Protein 5ZF1 (pdb70)

Nearest PDB structures (foldseek):
  5zf1-assembly1_B  TM=1.003E+00  e=2.475E-58  Bombyx mori
  5zf1-assembly1_A  TM=9.765E-01  e=6.111E-49  Bombyx mori
  6jid-assembly1_B  TM=9.754E-01  e=4.685E-36  Homo sapiens
  7ehv-assembly1_A  TM=9.559E-01  e=1.458E-34  Homo sapiens
  4b4v-assembly1_B  TM=9.143E-01  e=4.650E-30  Acinetobacter baumannii ATCC 19606 = CIP 70.34 = JCM 6841

B-factor: mean 33.28, std 13.16, range [11.32, 85.08]

Radius of gyration: 24.62 Å; Cα contacts (8 Å, |Δi|>4): 1292; chains: 2; bounding box: 65×67×54 Å

CATH classification: 3.40.50.10860

Foldseek 3Di:
DAAALQAQVVLVVLLVVLLVVQVVVVVVPADRFEEEEEEEDDPCVLVVLLCVSCVSSVYHYDYHYHYQPDAQVRLLVVQQVLQPPPNHLAYYYPDPHDPNHDVLVNQCSHDQLRHQQLSHPVQLVCLLVQHAHNAHLLLVLVLVSCVVVVPQAAAFQEEQEDCDSSHRVSNQRQSCDDCPGHNNSRRNHDYHYHYDPRDLVNQLVSQQRGQEYHYAHQAAQQAALSSHHAQHEYEFNHQYDCRATNHPPVGNSVGYNHYYGPPRGSSSSSSSSSSVSSSVSSVVVVVD/DAAALAQQVVLVVLLVVLLVVQVVVVVVPADRFEEEEEAEDPDVVLVVLVVLLCVSCVSSVYHYDYHYHYLPDAQVRLLVVQVVLQPDPNHLAYHYRPPHDPRHDVLVNQQSHDQLRHLQQSHVVSLVCLQVLHAGRAHLLLVLVLVSCVVVVPQLAAFEEEEEACDSSHRVSNQSLSCHCCPDNNNSHRNHDYHYHYDPDDPVNQLVSQQRGQEYEYDHQDAAEAELSSHHAAHEYEYSQRHVTDTRYPCVNNSVGYNYYQDVVRNSSSSSSSSSSVSSSVSSVVVVVD

Solvent-accessible surface area: 24538 Å² total; per-residue (Å²): 176,9,121,107,0,69,0,141,52,11,0,69,94,9,27,113,59,11,103,136,115,3,57,109,28,50,92,128,75,40,217,25,0,17,2,36,2,0,10,12,20,102,113,77,98,130,5,173,75,17,52,98,7,0,164,69,1,33,5,80,20,111,50,40,91,72,114,65,126,12,73,52,124,75,0,31,44,30,0,103,95,15,36,142,56,149,70,2,23,0,0,6,7,35,34,116,18,33,145,114,8,75,64,36,73,1,6,42,28,9,21,31,107,19,1,0,22,0,26,14,5,51,9,3,0,75,4,0,15,7,18,58,16,12,6,1,6,25,0,13,0,0,1,32,0,0,76,83,25,126,24,92,15,115,5,86,2,0,4,0,6,10,37,54,51,32,33,0,9,0,1,6,6,6,1,3,2,8,111,209,76,127,28,24,35,4,17,11,0,0,0,0,5,0,14,140,58,12,42,112,87,55,11,38,48,18,0,120,58,1,33,1,0,0,0,16,49,32,87,60,98,34,0,77,30,105,0,9,68,106,51,4,11,0,0,5,16,5,80,36,97,129,71,59,5,0,9,23,63,110,80,0,7,119,68,5,32,6,0,0,24,29,99,20,1,6,31,33,0,28,16,0,7,5,0,69,0,0,15,50,1,3,63,65,52,58,132,124,176,8,121,85,1,50,0,132,51,4,0,73,96,7,28,115,57,10,108,127,127,4,56,109,31,50,88,132,72,39,214,26,0,18,1,38,2,0,2,14,10,123,67,107,50,6,48,52,123,7,124,59,25,41,99,6,0,169,78,2,35,4,80,32,95,45,19,85,88,100,70,119,14,59,22,129,99,0,47,63,36,0,90,91,16,22,122,58,148,69,2,22,0,0,2,10,16,61,68,24,37,156,105,8,59,73,55,148,4,10,43,28,8,20,24,114,19,2,0,24,0,24,13,16,33,4,3,0,89,6,3,12,20,31,61,17,12,3,2,4,22,0,12,0,0,3,33,1,0,117,95,39,134,25,87,14,104,3,96,10,0,0,0,0,4,18,53,29,43,20,1,4,0,0,2,14,2,0,14,5,4,44,185,82,133,17,44,54,22,11,0,0,0,0,0,9,0,3,138,78,9,57,171,111,62,7,45,27,14,0,118,91,0,30,1,0,0,0,2,17,34,81,127,45,92,0,76,28,100,3,10,76,108,53,3,7,0,1,19,5,35,69,80,145,76,71,48,10,23,54,66,122,64,0,2,114,62,8,25,2,0,3,26,110,117,13,9,9,44,42,0,25,18,0,8,3,0,67,0,0,15,51,2,4,59,60,52,56,132,122

Secondary structure (DSSP, 8-state):
--EE--HHHHHHHHHHHHHHHHHHHHTTT-PPPEEEEEEES---HHHHHHHHHHHHHT-EEEEEEE-TT--HHHHHHHHHHHHH-TT--EEEE-S---TTS-HHHHHHHS-GGGBTT--SHHHHHHHHTT------HHHHHHHHHHHHTT---TT-EEEEE---TTTHHHHHHHHHS-TTSTT------EEEEE-TTS-HHHHHHHHHH-SEEEE-S--TT-B-GGGS-TT-EEEE---B---B-SB-HHHHTTT-SEE--SSSSHHHHHHHHHHHHHHHHHHHHHH-/-PEE--HHHHHHHHHHHHHHHHHHHHTTT-PPPEEEEEEES--HHHHHHHHHHHHHHHHHT-EEEEEEE-TT--HHHHHHHHHHHHH-TT--EEEE-S---TTS-HHHHHHHS-GGGBTT--SHHHHHHHHTT-S-PPPHHHHHHHHHHHHTT---TT-EEEEE---TTTHHHHHHHHT--TTSTT------EEEEE-TTS-HHHHHHHHHT-SEEEE--SS---B-GGGS-TT-EEEE---------B-HHHHTTT-SEE--SS--HHHHHHHHHHHHHHHHHHHHHH-

Structure (mmCIF, N/CA/C/O backbone):
data_5ZF1
#
_entry.id   5ZF1
#
_cell.length_a   89.789
_cell.length_b   89.789
_cell.length_c   127.306
_cell.angle_alpha   90.00
_cell.angle_beta   90.00
_cell.angle_gamma   90.00
#
_symmetry.space_group_name_H-M   'P 43'
#
loop_
_entity.id
_entity.type
_entity.pdbx_description
1 polymer '5,10-methylenetetrahydrofolate dehydrogenase'
2 non-polymer 'SULFATE ION'
3 non-polymer 1,2-ETHANEDIOL
4 water water
#
loop_
_atom_site.group_PDB
_atom_site.id
_atom_site.type_symbol
_atom_site.label_atom_id
_atom_site.label_alt_id
_atom_site.label_comp_id
_atom_site.label_asym_id
_atom_site.label_entity_id
_atom_site.label_seq_id
_atom_site.pdbx_PDB_ins_code
_atom_site.Cartn_x
_atom_site.Cartn_y
_atom_site.Cartn_z
_atom_site.occupancy
_atom_site.B_iso_or_equiv
_atom_site.auth_seq_id
_atom_site.auth_comp_id
_atom_site.auth_asym_id
_atom_site.auth_atom_id
_atom_site.pdbx_PDB_model_num
ATOM 1 N N . MET A 1 1 ? -22.911 14.479 7.099 1.00 38.08 1 MET A N 1
ATOM 2 C CA . MET A 1 1 ? -22.152 15.330 6.188 1.00 35.60 1 MET A CA 1
ATOM 3 C C . MET A 1 1 ? -20.685 15.372 6.601 1.00 37.98 1 MET A C 1
ATOM 4 O O . MET A 1 1 ? -20.342 15.041 7.735 1.00 36.36 1 MET A O 1
ATOM 9 N N . ALA A 1 2 ? -19.820 15.772 5.671 1.00 36.10 2 ALA A N 1
ATOM 10 C CA . ALA A 1 2 ? -18.400 15.889 5.978 1.00 32.29 2 ALA A CA 1
ATOM 11 C C . ALA A 1 2 ? -18.144 16.959 7.033 1.00 36.15 2 ALA A C 1
ATOM 12 O O . ALA A 1 2 ? -18.762 18.027 7.029 1.00 38.82 2 ALA A O 1
ATOM 14 N N . ARG A 1 3 ? -17.213 16.665 7.933 1.00 28.68 3 ARG A N 1
ATOM 15 C CA . ARG A 1 3 ? -16.596 17.703 8.742 1.00 32.32 3 ARG A CA 1
ATOM 16 C C . ARG A 1 3 ? -15.953 18.753 7.841 1.00 36.96 3 ARG A C 1
ATOM 17 O O . ARG A 1 3 ? -15.205 18.423 6.914 1.00 32.81 3 ARG A O 1
ATOM 25 N N . ILE A 1 4 ? -16.261 20.023 8.090 1.00 31.11 4 ILE A N 1
ATOM 26 C CA . ILE A 1 4 ? -15.678 21.117 7.319 1.00 34.82 4 ILE A CA 1
ATOM 27 C C . ILE A 1 4 ? -14.421 21.605 8.030 1.00 36.60 4 ILE A C 1
ATOM 28 O O . ILE A 1 4 ? -14.486 22.123 9.149 1.00 33.59 4 ILE A O 1
ATOM 33 N N . LEU A 1 5 ? -13.273 21.433 7.383 1.00 30.19 5 LEU A N 1
ATOM 34 C CA . LEU A 1 5 ? -11.992 21.840 7.959 1.00 32.74 5 LEU A CA 1
ATOM 35 C C . LEU A 1 5 ? -11.802 23.332 7.707 1.00 26.52 5 LEU A C 1
ATOM 36 O O . LEU A 1 5 ? -11.466 23.758 6.600 1.00 34.63 5 LEU A O 1
ATOM 41 N N . ASP A 1 6 ? -12.006 24.130 8.747 1.00 31.15 6 ASP A N 1
ATOM 42 C CA . ASP A 1 6 ? -12.034 25.586 8.631 1.00 33.17 6 ASP A CA 1
ATOM 43 C C . ASP A 1 6 ? -10.601 26.101 8.643 1.00 30.02 6 ASP A C 1
ATOM 44 O O . ASP A 1 6 ? -10.020 26.365 9.697 1.00 31.48 6 ASP A O 1
ATOM 49 N N . GLY A 1 7 ? -10.026 26.248 7.448 1.00 32.03 7 GLY A N 1
ATOM 50 C CA . GLY A 1 7 ? -8.657 26.720 7.343 1.00 31.48 7 GLY A CA 1
ATOM 51 C C . GLY A 1 7 ? -8.496 28.174 7.727 1.00 33.13 7 GLY A C 1
ATOM 52 O O . GLY A 1 7 ? -7.456 28.556 8.264 1.00 30.90 7 GLY A O 1
ATOM 53 N N . LYS A 1 8 ? -9.506 29.004 7.447 1.00 32.07 8 LYS A N 1
ATOM 54 C CA . LYS A 1 8 ? -9.466 30.399 7.876 1.00 30.76 8 LYS A CA 1
ATOM 55 C C . LYS A 1 8 ? -9.319 30.498 9.387 1.00 29.86 8 LYS A C 1
ATOM 56 O O . LYS A 1 8 ? -8.475 31.246 9.896 1.00 31.98 8 LYS A O 1
ATOM 62 N N . ALA A 1 9 ? -10.132 29.740 10.124 1.00 28.96 9 ALA A N 1
ATOM 63 C CA . ALA A 1 9 ? -10.080 29.796 11.580 1.00 31.80 9 ALA A CA 1
ATOM 64 C C . ALA A 1 9 ? -8.792 29.191 12.123 1.00 31.09 9 ALA A C 1
ATOM 65 O O . ALA A 1 9 ? -8.235 29.695 13.104 1.00 31.68 9 ALA A O 1
ATOM 67 N N . LEU A 1 10 ? -8.301 28.105 11.513 1.00 28.28 10 LEU A N 1
ATOM 68 C CA . LEU A 1 10 ? -7.018 27.560 11.951 1.00 26.49 10 LEU A CA 1
ATOM 69 C C . LEU A 1 10 ? -5.891 28.547 11.667 1.00 20.08 10 LEU A C 1
ATOM 70 O O . LEU A 1 10 ? -4.977 28.701 12.480 1.00 24.41 10 LEU A O 1
ATOM 75 N N . ALA A 1 11 ? -5.931 29.209 10.503 1.00 22.61 11 ALA A N 1
ATOM 76 C CA . ALA A 1 11 ? -4.891 30.180 10.175 1.00 28.13 11 ALA A CA 1
ATOM 77 C C . ALA A 1 11 ? -4.861 31.318 11.188 1.00 25.67 11 ALA A C 1
ATOM 78 O O . ALA A 1 11 ? -3.784 31.774 11.583 1.00 25.32 11 ALA A O 1
ATOM 80 N N . MET A 1 12 ? -6.038 31.782 11.621 1.00 28.05 12 MET A N 1
ATOM 81 C CA . MET A 1 12 ? -6.098 32.818 12.655 1.00 33.03 12 MET A CA 1
ATOM 82 C C . MET A 1 12 ? -5.458 32.338 13.951 1.00 27.11 12 MET A C 1
ATOM 83 O O . MET A 1 12 ? -4.673 33.063 14.576 1.00 30.87 12 MET A O 1
ATOM 88 N N . GLU A 1 13 ? -5.770 31.107 14.358 1.00 31.45 13 GLU A N 1
ATOM 89 C CA . GLU A 1 13 ? -5.156 30.514 15.541 1.00 23.66 13 GLU A CA 1
ATOM 90 C C . GLU A 1 13 ? -3.638 30.519 15.434 1.00 28.81 13 GLU A C 1
ATOM 91 O O . GLU A 1 13 ? -2.936 30.902 16.378 1.00 30.70 13 GLU A O 1
ATOM 97 N N . ILE A 1 14 ? -3.114 30.130 14.270 1.00 24.63 14 ILE A N 1
ATOM 98 C CA . ILE A 1 14 ? -1.668 30.089 14.069 1.00 28.63 14 ILE A CA 1
ATOM 99 C C . ILE A 1 14 ? -1.079 31.495 14.034 1.00 24.23 14 ILE A C 1
ATOM 100 O O . ILE A 1 14 ? 0.020 31.735 14.555 1.00 27.05 14 ILE A O 1
ATOM 105 N N . LYS A 1 15 ? -1.784 32.443 13.409 1.00 25.26 15 LYS A N 1
ATOM 106 C CA . LYS A 1 15 ? -1.284 33.812 13.344 1.00 22.15 15 LYS A CA 1
ATOM 107 C C . LYS A 1 15 ? -1.253 34.463 14.728 1.00 23.94 15 LYS A C 1
ATOM 108 O O . LYS A 1 15 ? -0.348 35.253 15.017 1.00 28.58 15 LYS A O 1
ATOM 114 N N . LYS A 1 16 ? -2.194 34.115 15.605 1.00 30.19 16 LYS A N 1
ATOM 115 C CA . LYS A 1 16 ? -2.137 34.655 16.964 1.00 30.86 16 LYS A CA 1
ATOM 116 C C . LYS A 1 16 ? -0.961 34.073 17.740 1.00 31.84 16 LYS A C 1
ATOM 117 O O . LYS A 1 16 ? -0.307 34.789 18.511 1.00 31.09 16 LYS A O 1
ATOM 123 N N . GLU A 1 17 ? -0.670 32.780 17.545 1.00 29.83 17 GLU A N 1
ATOM 124 C CA . GLU A 1 17 ? 0.529 32.189 18.139 1.00 29.62 17 GLU A CA 1
ATOM 125 C C . GLU A 1 17 ? 1.782 32.898 17.639 1.00 32.79 17 GLU A C 1
ATOM 126 O O . GLU A 1 17 ? 2.651 33.288 18.428 1.00 32.93 17 GLU A O 1
ATOM 132 N N . LEU A 1 18 ? 1.894 33.060 16.321 1.00 27.35 18 LEU A N 1
ATOM 133 C CA . LEU A 1 18 ? 3.059 33.718 15.737 1.00 28.71 18 LEU A CA 1
ATOM 134 C C . LEU A 1 18 ? 3.239 35.130 16.274 1.00 23.91 18 LEU A C 1
ATOM 135 O O . LEU A 1 18 ? 4.365 35.547 16.572 1.00 25.36 18 LEU A O 1
ATOM 140 N N . LYS A 1 19 ? 2.145 35.888 16.382 1.00 27.15 19 LYS A N 1
ATOM 141 C CA . LYS A 1 19 ? 2.232 37.259 16.881 1.00 24.34 19 LYS A CA 1
ATOM 142 C C . LYS A 1 19 ? 2.901 37.286 18.245 1.00 27.86 19 LYS A C 1
ATOM 143 O O . LYS A 1 19 ? 3.779 38.122 18.501 1.00 34.83 19 LYS A O 1
ATOM 149 N N . GLN A 1 20 ? 2.531 36.343 19.111 1.00 31.45 20 GLN A N 1
ATOM 150 C CA . GLN A 1 20 ? 3.114 36.271 20.447 1.00 35.21 20 GLN A CA 1
ATOM 151 C C . GLN A 1 20 ? 4.574 35.844 20.391 1.00 32.43 20 GLN A C 1
ATOM 152 O O . GLN A 1 20 ? 5.434 36.466 21.021 1.00 31.64 20 GLN A O 1
ATOM 158 N N . LYS A 1 21 ? 4.879 34.778 19.644 1.00 27.76 21 LYS A N 1
ATOM 159 C CA . LYS A 1 21 ? 6.260 34.312 19.588 1.00 28.52 21 LYS A CA 1
ATOM 160 C C . LYS A 1 21 ? 7.178 35.331 18.930 1.00 25.20 21 LYS A C 1
ATOM 161 O O . LYS A 1 21 ? 8.359 35.415 19.288 1.00 25.78 21 LYS A O 1
ATOM 167 N N . ILE A 1 22 ? 6.681 36.086 17.944 1.00 24.30 22 ILE A N 1
ATOM 168 C CA . ILE A 1 22 ? 7.528 37.103 17.330 1.00 24.49 22 ILE A CA 1
ATOM 169 C C . ILE A 1 22 ? 7.822 38.219 18.326 1.00 28.48 22 ILE A C 1
ATOM 170 O O . ILE A 1 22 ? 8.964 38.682 18.437 1.00 29.52 22 ILE A O 1
ATOM 175 N N . ALA A 1 23 ? 6.804 38.660 19.072 1.00 26.99 23 ALA A N 1
ATOM 176 C CA . ALA A 1 23 ? 7.005 39.757 20.017 1.00 29.80 23 ALA A CA 1
ATOM 177 C C . ALA A 1 23 ? 7.973 39.363 21.123 1.00 32.63 23 ALA A C 1
ATOM 178 O O . ALA A 1 23 ? 8.815 40.168 21.533 1.00 37.58 23 ALA A O 1
ATOM 180 N N . GLN A 1 24 ? 7.861 38.128 21.615 1.00 34.02 24 GLN A N 1
ATOM 181 C CA . GLN A 1 24 ? 8.809 37.609 22.595 1.00 35.36 24 GLN A CA 1
ATOM 182 C C . GLN A 1 24 ? 10.229 37.594 22.048 1.00 37.89 24 GLN A C 1
ATOM 183 O O . GLN A 1 24 ? 11.177 37.964 22.750 1.00 38.33 24 GLN A O 1
ATOM 189 N N . TRP A 1 25 ? 10.398 37.154 20.799 1.00 29.44 25 TRP A N 1
ATOM 190 C CA . TRP A 1 25 ? 11.721 37.125 20.190 1.00 27.40 25 TRP A CA 1
ATOM 191 C C . TRP A 1 25 ? 12.257 38.533 19.973 1.00 28.09 25 TRP A C 1
ATOM 192 O O . TRP A 1 25 ? 13.446 38.793 20.195 1.00 31.15 25 TRP A O 1
ATOM 203 N N . VAL A 1 26 ? 11.402 39.448 19.513 1.00 30.31 26 VAL A N 1
ATOM 204 C CA . VAL A 1 26 ? 11.835 40.831 19.331 1.00 26.91 26 VAL A CA 1
ATOM 205 C C . VAL A 1 26 ? 12.311 41.419 20.656 1.00 28.29 26 VAL A C 1
ATOM 206 O O . VAL A 1 26 ? 13.336 42.110 20.708 1.00 31.47 26 VAL A O 1
ATOM 210 N N . SER A 1 27 ? 11.597 41.113 21.747 1.00 34.85 27 SER A N 1
ATOM 211 C CA A SER A 1 27 ? 11.897 41.651 23.072 0.33 36.49 27 SER A CA 1
ATOM 212 C CA B SER A 1 27 ? 11.906 41.671 23.060 0.67 36.51 27 SER A CA 1
ATOM 213 C C . SER A 1 27 ? 13.245 41.199 23.613 1.00 40.85 27 SER A C 1
ATOM 214 O O . SER A 1 27 ? 13.713 41.760 24.610 1.00 35.79 27 SER A O 1
ATOM 219 N N . LEU A 1 28 ? 13.867 40.195 23.005 1.00 37.80 28 LEU A N 1
ATOM 220 C CA . LEU A 1 28 ? 15.193 39.759 23.414 1.00 36.71 28 LEU A CA 1
ATOM 221 C C . LEU A 1 28 ? 16.294 40.600 22.788 1.00 37.28 28 LEU A C 1
ATOM 222 O O . LEU A 1 28 ? 17.471 40.347 23.055 1.00 42.94 28 LEU A O 1
ATOM 227 N N . GLY A 1 29 ? 15.945 41.578 21.951 1.00 36.97 29 GLY A N 1
ATOM 228 C CA . GLY A 1 29 ? 16.933 42.445 21.340 1.00 32.81 29 GLY A CA 1
ATOM 229 C C . GLY A 1 29 ? 17.032 42.295 19.840 1.00 31.84 29 GLY A C 1
ATOM 230 O O . GLY A 1 29 ? 18.058 42.629 19.242 1.00 39.06 29 GLY A O 1
ATOM 231 N N . ASN A 1 30 ? 15.970 41.798 19.215 1.00 31.24 30 ASN A N 1
ATOM 232 C CA . ASN A 1 30 ? 15.953 41.555 17.781 1.00 34.68 30 ASN A CA 1
ATOM 233 C C . ASN A 1 30 ? 15.006 42.511 17.072 1.00 27.25 30 ASN A C 1
ATOM 234 O O . ASN A 1 30 ? 13.991 42.935 17.626 1.00 33.65 30 ASN A O 1
ATOM 239 N N . ARG A 1 31 ? 15.348 42.826 15.826 1.00 30.20 31 ARG A N 1
ATOM 240 C CA . ARG A 1 31 ? 14.451 43.562 14.943 1.00 31.96 31 ARG A CA 1
ATOM 241 C C . ARG A 1 31 ? 13.348 42.650 14.422 1.00 33.43 31 ARG A C 1
ATOM 242 O O . ARG A 1 31 ? 13.583 41.469 14.152 1.00 32.50 31 ARG A O 1
ATOM 250 N N . ALA A 1 32 ? 12.143 43.206 14.272 1.00 29.59 32 ALA A N 1
ATOM 251 C CA . ALA A 1 32 ? 11.033 42.435 13.723 1.00 24.83 32 ALA A CA 1
ATOM 252 C C . ALA A 1 32 ? 11.403 41.886 12.343 1.00 23.25 32 ALA A C 1
ATOM 253 O O . ALA A 1 32 ? 12.106 42.557 11.578 1.00 27.08 32 ALA A O 1
ATOM 255 N N . PRO A 1 33 ? 10.920 40.689 11.986 1.00 23.67 33 PRO A N 1
ATOM 256 C CA . PRO A 1 33 ? 11.222 40.147 10.654 1.00 26.62 33 PRO A CA 1
ATOM 257 C C . PRO A 1 33 ? 10.659 41.030 9.556 1.00 22.87 33 PRO A C 1
ATOM 258 O O . PRO A 1 33 ? 9.545 41.548 9.654 1.00 27.27 33 PRO A O 1
ATOM 262 N N . THR A 1 34 ? 11.438 41.187 8.496 1.00 24.48 34 THR A N 1
ATOM 263 C CA . THR A 1 34 ? 11.067 42.016 7.364 1.00 25.73 34 THR A CA 1
ATOM 264 C C . THR A 1 34 ? 10.963 41.172 6.103 1.00 32.00 34 THR A C 1
ATOM 265 O O . THR A 1 34 ? 11.704 40.201 5.916 1.00 32.19 34 THR A O 1
ATOM 269 N N . ILE A 1 35 ? 10.035 41.558 5.242 1.00 25.86 35 ILE A N 1
ATOM 270 C CA . ILE A 1 35 ? 9.762 40.839 4.006 1.00 27.78 35 ILE A CA 1
ATOM 271 C C . ILE A 1 35 ? 9.595 41.859 2.893 1.00 33.05 35 ILE A C 1
ATOM 272 O O . ILE A 1 35 ? 9.004 42.925 3.095 1.00 31.32 35 ILE A O 1
ATOM 277 N N . ARG A 1 36 ? 10.198 41.569 1.745 1.00 26.50 36 ARG A N 1
ATOM 278 C CA A ARG A 1 36 ? 10.000 42.340 0.525 0.62 27.55 36 ARG A CA 1
ATOM 279 C CA B ARG A 1 36 ? 9.997 42.344 0.528 0.38 27.61 36 ARG A CA 1
ATOM 280 C C . ARG A 1 36 ? 9.377 41.417 -0.507 1.00 31.49 36 ARG A C 1
ATOM 281 O O . ARG A 1 36 ? 9.940 40.360 -0.807 1.00 32.29 36 ARG A O 1
ATOM 296 N N . CYS A 1 37 ? 8.218 41.807 -1.027 1.00 27.27 37 CYS A N 1
ATOM 297 C CA A CYS A 1 37 ? 7.509 41.064 -2.062 0.64 29.18 37 CYS A CA 1
ATOM 298 C CA B CYS A 1 37 ? 7.538 41.052 -2.070 0.36 29.24 37 CYS A CA 1
ATOM 299 C C . CYS A 1 37 ? 7.637 41.816 -3.380 1.00 34.08 37 CYS A C 1
ATOM 300 O O . CYS A 1 37 ? 7.292 42.999 -3.444 1.00 34.85 37 CYS A O 1
ATOM 305 N N . ILE A 1 38 ? 8.114 41.131 -4.421 1.00 31.15 38 ILE A N 1
ATOM 306 C CA . ILE A 1 38 ? 8.275 41.713 -5.750 1.00 38.00 38 ILE A CA 1
ATOM 307 C C . ILE A 1 38 ? 7.137 41.237 -6.639 1.00 37.76 38 ILE A C 1
ATOM 308 O O . ILE A 1 38 ? 6.905 40.030 -6.772 1.00 35.36 38 ILE A O 1
ATOM 313 N N . ILE A 1 39 ? 6.416 42.183 -7.237 1.00 35.53 39 ILE A N 1
ATOM 314 C CA . ILE A 1 39 ? 5.354 41.898 -8.194 1.00 38.24 39 ILE A CA 1
ATOM 315 C C . ILE A 1 39 ? 5.717 42.553 -9.519 1.00 44.40 39 ILE A C 1
ATOM 316 O O . ILE A 1 39 ? 6.139 43.714 -9.546 1.00 44.58 39 ILE A O 1
ATOM 321 N N . VAL A 1 40 ? 5.537 41.811 -10.609 1.00 43.49 40 VAL A N 1
ATOM 322 C CA . VAL A 1 40 ? 5.743 42.300 -11.967 1.00 42.96 40 VAL A CA 1
ATOM 323 C C . VAL A 1 40 ? 4.399 42.291 -12.669 1.00 49.97 40 VAL A C 1
ATOM 324 O O . VAL A 1 40 ? 3.767 41.236 -12.797 1.00 53.68 40 VAL A O 1
ATOM 328 N N . GLY A 1 41 ? 3.964 43.460 -13.121 1.00 51.37 41 GLY A N 1
ATOM 329 C CA . GLY A 1 41 ? 2.710 43.576 -13.847 1.00 54.03 41 GLY A CA 1
ATOM 330 C C . GLY A 1 41 ? 1.541 43.912 -12.938 1.00 57.78 41 GLY A C 1
ATOM 331 O O . GLY A 1 41 ? 1.699 44.301 -11.776 1.00 56.43 41 GLY A O 1
ATOM 332 N N . ASP A 1 42 ? 0.341 43.745 -13.488 1.00 58.45 42 ASP A N 1
ATOM 333 C CA . ASP A 1 42 ? -0.912 43.979 -12.780 1.00 60.44 42 ASP A CA 1
ATOM 334 C C . ASP A 1 42 ? -1.700 42.673 -12.675 1.00 64.11 42 ASP A C 1
ATOM 335 O O . ASP A 1 42 ? -1.259 41.610 -13.127 1.00 63.55 42 ASP A O 1
ATOM 337 N N . ASP A 1 43 ? -2.879 42.764 -12.068 1.00 72.44 43 ASP A N 1
ATOM 338 C CA . ASP A 1 43 ? -3.742 41.603 -11.879 1.00 67.02 43 ASP A CA 1
ATOM 339 C C . ASP A 1 43 ? -5.136 41.867 -12.442 1.00 71.44 43 ASP A C 1
ATOM 340 O O . ASP A 1 43 ? -6.121 41.281 -11.991 1.00 74.25 43 ASP A O 1
ATOM 342 N N . HIS A 1 47 ? -1.843 40.803 -7.343 1.00 60.23 47 HIS A N 1
ATOM 343 C CA . HIS A 1 47 ? -1.764 41.858 -6.337 1.00 61.71 47 HIS A CA 1
ATOM 344 C C . HIS A 1 47 ? -2.632 41.546 -5.128 1.00 61.00 47 HIS A C 1
ATOM 345 O O . HIS A 1 47 ? -2.294 41.913 -3.997 1.00 54.71 47 HIS A O 1
ATOM 352 N N . THR A 1 48 ? -3.762 40.876 -5.380 1.00 53.04 48 THR A N 1
ATOM 353 C CA . THR A 1 48 ? -4.696 40.560 -4.303 1.00 57.54 48 THR A CA 1
ATOM 354 C C . THR A 1 48 ? -4.074 39.592 -3.303 1.00 59.99 48 THR A C 1
ATOM 355 O O . THR A 1 48 ? -4.209 39.776 -2.088 1.00 58.26 48 THR A O 1
ATOM 359 N N . TYR A 1 49 ? -3.390 38.553 -3.797 1.00 63.17 49 TYR A N 1
ATOM 360 C CA . TYR A 1 49 ? -2.593 37.702 -2.919 1.00 58.09 49 TYR A CA 1
ATOM 361 C C . TYR A 1 49 ? -1.662 38.539 -2.057 1.00 54.91 49 TYR A C 1
ATOM 362 O O . TYR A 1 49 ? -1.537 38.307 -0.850 1.00 52.14 49 TYR A O 1
ATOM 371 N N . VAL A 1 50 ? -1.009 39.531 -2.666 1.00 53.73 50 VAL A N 1
ATOM 372 C CA . VAL A 1 50 ? -0.031 40.333 -1.944 1.00 55.92 50 VAL A CA 1
ATOM 373 C C . VAL A 1 50 ? -0.712 41.202 -0.902 1.00 56.66 50 VAL A C 1
ATOM 374 O O . VAL A 1 50 ? -0.152 41.443 0.175 1.00 54.49 50 VAL A O 1
ATOM 378 N N . ARG A 1 51 ? -1.923 41.685 -1.194 1.00 53.61 51 ARG A N 1
ATOM 379 C CA . ARG A 1 51 ? -2.719 42.343 -0.165 1.00 53.41 51 ARG A CA 1
ATOM 380 C C . ARG A 1 51 ? -2.932 41.418 1.025 1.00 54.01 51 ARG A C 1
ATOM 381 O O . ARG A 1 51 ? -2.825 41.841 2.181 1.00 49.33 51 ARG A O 1
ATOM 389 N N . ASN A 1 52 ? -3.222 40.143 0.757 1.00 52.93 52 ASN A N 1
ATOM 390 C CA . ASN A 1 52 ? -3.433 39.184 1.834 1.00 44.72 52 ASN A CA 1
ATOM 391 C C . ASN A 1 52 ? -2.146 38.924 2.601 1.00 33.79 52 ASN A C 1
ATOM 392 O O . ASN A 1 52 ? -2.163 38.830 3.834 1.00 38.89 52 ASN A O 1
ATOM 397 N N . LYS A 1 53 ? -1.026 38.796 1.890 1.00 34.63 53 LYS A N 1
ATOM 398 C CA . LYS A 1 53 ? 0.257 38.593 2.556 1.00 37.32 53 LYS A CA 1
ATOM 399 C C . LYS A 1 53 ? 0.599 39.780 3.441 1.00 38.55 53 LYS A C 1
ATOM 400 O O . LYS A 1 53 ? 1.028 39.614 4.588 1.00 39.69 53 LYS A O 1
ATOM 406 N N . VAL A 1 54 ? 0.422 40.993 2.917 1.00 42.35 54 VAL A N 1
ATOM 407 C CA . VAL A 1 54 ? 0.793 42.185 3.673 1.00 47.62 54 VAL A CA 1
ATOM 408 C C . VAL A 1 54 ? -0.142 42.389 4.862 1.00 41.81 54 VAL A C 1
ATOM 409 O O . VAL A 1 54 ? 0.278 42.893 5.914 1.00 39.75 54 VAL A O 1
ATOM 413 N N . GLU A 1 55 ? -1.407 41.983 4.733 1.00 40.22 55 GLU A N 1
ATOM 414 C CA . GLU A 1 55 ? -2.338 42.091 5.851 1.00 39.20 55 GLU A CA 1
ATOM 415 C C . GLU A 1 55 ? -1.969 41.138 6.981 1.00 38.24 55 GLU A C 1
ATOM 416 O O . GLU A 1 55 ? -2.013 41.515 8.156 1.00 34.99 55 GLU A O 1
ATOM 422 N N . ALA A 1 56 ? -1.620 39.892 6.653 1.00 33.10 56 ALA A N 1
ATOM 423 C CA . ALA A 1 56 ? -1.227 38.955 7.701 1.00 29.80 56 ALA A CA 1
ATOM 424 C C . ALA A 1 56 ? 0.097 39.359 8.338 1.00 23.54 56 ALA A C 1
ATOM 425 O O . ALA A 1 56 ? 0.294 39.162 9.544 1.00 28.95 56 ALA A O 1
ATOM 427 N N . ALA A 1 57 ? 1.027 39.897 7.544 1.00 28.09 57 ALA A N 1
ATOM 428 C CA . ALA A 1 57 ? 2.295 40.361 8.103 1.00 29.97 57 ALA A CA 1
ATOM 429 C C . ALA A 1 57 ? 2.060 41.454 9.137 1.00 29.25 57 ALA A C 1
ATOM 430 O O . ALA A 1 57 ? 2.606 41.410 10.246 1.00 29.40 57 ALA A O 1
ATOM 432 N N . LYS A 1 58 ? 1.216 42.429 8.799 1.00 27.91 58 LYS A N 1
ATOM 433 C CA . LYS A 1 58 ? 0.896 43.484 9.761 1.00 30.34 58 LYS A CA 1
ATOM 434 C C . LYS A 1 58 ? 0.266 42.913 11.029 1.00 31.64 58 LYS A C 1
ATOM 435 O O . LYS A 1 58 ? 0.569 43.362 12.142 1.00 34.79 58 LYS A O 1
ATOM 441 N N . PHE A 1 59 ? -0.614 41.917 10.880 1.00 34.48 59 PHE A N 1
ATOM 442 C CA . PHE A 1 59 ? -1.274 41.320 12.039 1.00 31.61 59 PHE A CA 1
ATOM 443 C C . PHE A 1 59 ? -0.274 40.675 12.994 1.00 34.32 59 PHE A C 1
ATOM 444 O O . PHE A 1 59 ? -0.406 40.800 14.218 1.00 34.23 59 PHE A O 1
ATOM 452 N N . VAL A 1 60 ? 0.737 39.977 12.463 1.00 30.56 60 VAL A N 1
ATOM 453 C CA . VAL A 1 60 ? 1.628 39.208 13.326 1.00 25.89 60 VAL A CA 1
ATOM 454 C C . VAL A 1 60 ? 2.870 39.979 13.757 1.00 23.25 60 VAL A C 1
ATOM 455 O O . VAL A 1 60 ? 3.620 39.492 14.617 1.00 28.24 60 VAL A O 1
ATOM 459 N N . GLY A 1 61 ? 3.103 41.167 13.216 1.00 24.66 61 GLY A N 1
ATOM 460 C CA . GLY A 1 61 ? 4.257 41.946 13.589 1.00 29.75 61 GLY A CA 1
ATOM 461 C C . GLY A 1 61 ? 5.422 41.841 12.640 1.00 27.64 61 GLY A C 1
ATOM 462 O O . GLY A 1 61 ? 6.552 42.138 13.037 1.00 27.01 61 GLY A O 1
ATOM 463 N N . ILE A 1 62 ? 5.196 41.388 11.428 1.00 25.92 62 ILE A N 1
ATOM 464 C CA . ILE A 1 62 ? 6.219 41.375 10.396 1.00 24.40 62 ILE A CA 1
ATOM 465 C C . ILE A 1 62 ? 6.100 42.657 9.580 1.00 26.39 62 ILE A C 1
ATOM 466 O O . ILE A 1 62 ? 4.990 43.113 9.279 1.00 29.55 62 ILE A O 1
ATOM 471 N N . ASP A 1 63 ? 7.243 43.250 9.228 1.00 26.81 63 ASP A N 1
ATOM 472 C CA . ASP A 1 63 ? 7.279 44.470 8.423 1.00 27.50 63 ASP A CA 1
ATOM 473 C C . ASP A 1 63 ? 7.411 44.086 6.958 1.00 29.77 63 ASP A C 1
ATOM 474 O O . ASP A 1 63 ? 8.433 43.529 6.550 1.00 30.45 63 ASP A O 1
ATOM 479 N N . ALA A 1 64 ? 6.385 44.389 6.177 1.00 27.35 64 ALA A N 1
ATOM 480 C CA . ALA A 1 64 ? 6.313 44.035 4.769 1.00 28.97 64 ALA A CA 1
ATOM 481 C C . ALA A 1 64 ? 6.317 45.290 3.913 1.00 36.04 64 ALA A C 1
ATOM 482 O O . ALA A 1 64 ? 5.657 46.279 4.241 1.00 35.71 64 ALA A O 1
ATOM 484 N N . LEU A 1 65 ? 7.061 45.244 2.812 1.00 28.97 65 LEU A N 1
ATOM 485 C CA . LEU A 1 65 ? 6.974 46.256 1.770 1.00 29.71 65 LEU A CA 1
ATOM 486 C C . LEU A 1 65 ? 6.832 45.544 0.436 1.00 37.90 65 LEU A C 1
ATOM 487 O O . LEU A 1 65 ? 7.424 44.485 0.222 1.00 32.07 65 LEU A O 1
ATOM 492 N N . THR A 1 66 ? 6.040 46.119 -0.452 1.00 35.42 66 THR A N 1
ATOM 493 C CA . THR A 1 66 ? 5.849 45.570 -1.782 1.00 35.90 66 THR A CA 1
ATOM 494 C C . THR A 1 66 ? 6.617 46.413 -2.789 1.00 39.63 66 THR A C 1
ATOM 495 O O . THR A 1 66 ? 6.563 47.647 -2.744 1.00 38.58 66 THR A O 1
ATOM 499 N N . ILE A 1 67 ? 7.353 45.748 -3.674 1.00 33.73 67 ILE A N 1
ATOM 500 C CA . ILE A 1 67 ? 8.089 46.407 -4.743 1.00 37.91 67 ILE A CA 1
ATOM 501 C C . ILE A 1 67 ? 7.356 46.100 -6.040 1.00 46.01 67 ILE A C 1
ATOM 502 O O . ILE A 1 67 ? 7.287 44.940 -6.469 1.00 37.82 67 ILE A O 1
ATOM 507 N N . ASN A 1 68 ? 6.784 47.132 -6.655 1.00 45.70 68 ASN A N 1
ATOM 508 C CA . ASN A 1 68 ? 6.043 46.982 -7.901 1.00 44.15 68 ASN A CA 1
ATOM 509 C C . ASN A 1 68 ? 6.959 47.289 -9.075 1.00 43.20 68 ASN A C 1
ATOM 510 O O . ASN A 1 68 ? 7.684 48.290 -9.062 1.00 44.63 68 ASN A O 1
ATOM 515 N N . ARG A 1 69 ? 6.938 46.417 -10.077 1.00 43.01 69 ARG A N 1
ATOM 516 C CA . ARG A 1 69 ? 7.710 46.608 -11.293 1.00 47.56 69 ARG A CA 1
ATOM 517 C C . ARG A 1 69 ? 6.794 46.427 -12.492 1.00 43.62 69 ARG A C 1
ATOM 518 O O . ARG A 1 69 ? 5.848 45.636 -12.454 1.00 45.45 69 ARG A O 1
ATOM 526 N N . ASP A 1 70 ? 7.061 47.188 -13.551 1.00 53.04 70 ASP A N 1
ATOM 527 C CA . ASP A 1 70 ? 6.239 47.101 -14.747 1.00 51.70 70 ASP A CA 1
ATOM 528 C C . ASP A 1 70 ? 6.563 45.823 -15.512 1.00 55.08 70 ASP A C 1
ATOM 529 O O . ASP A 1 70 ? 7.668 45.279 -15.418 1.00 52.44 70 ASP A O 1
ATOM 534 N N . SER A 1 71 ? 5.581 45.348 -16.281 1.00 60.27 71 SER A N 1
ATOM 535 C CA . SER A 1 71 ? 5.628 43.997 -16.833 1.00 59.52 71 SER A CA 1
ATOM 536 C C . SER A 1 71 ? 6.717 43.796 -17.881 1.00 60.50 71 SER A C 1
ATOM 537 O O . SER A 1 71 ? 6.958 42.650 -18.275 1.00 64.87 71 SER A O 1
ATOM 540 N N . ASP A 1 72 ? 7.385 44.856 -18.336 1.00 56.26 72 ASP A N 1
ATOM 541 C CA . ASP A 1 72 ? 8.416 44.738 -19.359 1.00 58.60 72 ASP A CA 1
ATOM 542 C C . ASP A 1 72 ? 9.823 44.835 -18.777 1.00 60.09 72 ASP A C 1
ATOM 543 O O . ASP A 1 72 ? 10.767 45.196 -19.489 1.00 57.63 72 ASP A O 1
ATOM 548 N N . ILE A 1 73 ? 9.981 44.527 -17.488 1.00 44.51 73 ILE A N 1
ATOM 549 C CA . ILE A 1 73 ? 11.310 44.453 -16.896 1.00 49.22 73 ILE A CA 1
ATOM 550 C C . ILE A 1 73 ? 12.047 43.251 -17.476 1.00 46.65 73 ILE A C 1
ATOM 551 O O . ILE A 1 73 ? 11.444 42.210 -17.771 1.00 53.39 73 ILE A O 1
ATOM 556 N N . THR A 1 74 ? 13.351 43.397 -17.675 1.00 46.33 74 THR A N 1
ATOM 557 C CA . THR A 1 74 ? 14.163 42.303 -18.176 1.00 50.18 74 THR A CA 1
ATOM 558 C C . THR A 1 74 ? 14.608 41.401 -17.028 1.00 51.99 74 THR A C 1
ATOM 559 O O . THR A 1 74 ? 14.468 41.731 -15.848 1.00 44.27 74 THR A O 1
ATOM 563 N N . GLU A 1 75 ? 15.155 40.240 -17.394 1.00 50.78 75 GLU A N 1
ATOM 564 C CA . GLU A 1 75 ? 15.646 39.298 -16.393 1.00 55.36 75 GLU A CA 1
ATOM 565 C C . GLU A 1 75 ? 16.787 39.907 -15.589 1.00 52.85 75 GLU A C 1
ATOM 566 O O . GLU A 1 75 ? 16.790 39.856 -14.352 1.00 45.13 75 GLU A O 1
ATOM 572 N N . GLU A 1 76 ? 17.762 40.503 -16.281 1.00 50.55 76 GLU A N 1
ATOM 573 C CA . GLU A 1 76 ? 18.910 41.089 -15.598 1.00 52.44 76 GLU A CA 1
ATOM 574 C C . GLU A 1 76 ? 18.471 42.159 -14.606 1.00 42.86 76 GLU A C 1
ATOM 575 O O . GLU A 1 76 ? 19.054 42.290 -13.525 1.00 46.81 76 GLU A O 1
ATOM 581 N N . GLN A 1 77 ? 17.444 42.934 -14.954 1.00 47.87 77 GLN A N 1
ATOM 582 C CA . GLN A 1 77 ? 16.938 43.932 -14.019 1.00 50.94 77 GLN A CA 1
ATOM 583 C C . GLN A 1 77 ? 16.311 43.264 -12.804 1.00 45.84 77 GLN A C 1
ATOM 584 O O . GLN A 1 77 ? 16.608 43.628 -11.662 1.00 43.12 77 GLN A O 1
ATOM 590 N N . LEU A 1 78 ? 15.439 42.279 -13.035 1.00 40.03 78 LEU A N 1
ATOM 591 C CA . LEU A 1 78 ? 14.824 41.562 -11.923 1.00 44.13 78 LEU A CA 1
ATOM 592 C C . LEU A 1 78 ? 15.877 40.877 -11.066 1.00 40.92 78 LEU A C 1
ATOM 593 O O . LEU A 1 78 ? 15.781 40.883 -9.834 1.00 36.34 78 LEU A O 1
ATOM 598 N N . LEU A 1 79 ? 16.904 40.303 -11.699 1.00 39.79 79 LEU A N 1
ATOM 599 C CA . LEU A 1 79 ? 17.959 39.623 -10.951 1.00 37.99 79 LEU A CA 1
ATOM 600 C C . LEU A 1 79 ? 18.864 40.608 -10.220 1.00 41.69 79 LEU A C 1
ATOM 601 O O . LEU A 1 79 ? 19.403 40.279 -9.155 1.00 36.84 79 LEU A O 1
ATOM 606 N N . SER A 1 80 ? 19.069 41.804 -10.777 1.00 42.02 80 SER A N 1
ATOM 607 C CA . SER A 1 80 ? 19.811 42.820 -10.040 1.00 44.02 80 SER A CA 1
ATOM 608 C C . SER A 1 80 ? 19.003 43.348 -8.864 1.00 36.51 80 SER A C 1
ATOM 609 O O . SER A 1 80 ? 19.575 43.694 -7.824 1.00 41.00 80 SER A O 1
ATOM 612 N N . GLU A 1 81 ? 17.681 43.429 -9.021 1.00 41.17 81 GLU A N 1
ATOM 613 C CA . GLU A 1 81 ? 16.810 43.806 -7.913 1.00 41.59 81 GLU A CA 1
ATOM 614 C C . GLU A 1 81 ? 16.904 42.793 -6.778 1.00 40.54 81 GLU A C 1
ATOM 615 O O . GLU A 1 81 ? 16.963 43.165 -5.600 1.00 40.51 81 GLU A O 1
ATOM 621 N N . ILE A 1 82 ? 16.939 41.504 -7.118 1.00 37.21 82 ILE A N 1
ATOM 622 C CA . ILE A 1 82 ? 17.046 40.458 -6.105 1.00 34.71 82 ILE A CA 1
ATOM 623 C C . ILE A 1 82 ? 18.414 40.497 -5.436 1.00 36.32 82 ILE A C 1
ATOM 624 O O . ILE A 1 82 ? 18.528 40.348 -4.214 1.00 31.22 82 ILE A O 1
ATOM 629 N N . GLN A 1 83 ? 19.473 40.719 -6.220 1.00 35.90 83 GLN A N 1
ATOM 630 C CA A GLN A 1 83 ? 20.825 40.777 -5.668 0.43 36.46 83 GLN A CA 1
ATOM 631 C CA B GLN A 1 83 ? 20.808 40.749 -5.639 0.57 36.41 83 GLN A CA 1
ATOM 632 C C . GLN A 1 83 ? 20.937 41.862 -4.608 1.00 36.67 83 GLN A C 1
ATOM 633 O O . GLN A 1 83 ? 21.473 41.638 -3.518 1.00 37.20 83 GLN A O 1
ATOM 644 N N . ASN A 1 84 ? 20.453 43.066 -4.931 1.00 36.37 84 ASN A N 1
ATOM 645 C CA . ASN A 1 84 ? 20.486 44.163 -3.968 1.00 41.36 84 ASN A CA 1
ATOM 646 C C . ASN A 1 84 ? 19.803 43.766 -2.669 1.00 30.75 84 ASN A C 1
ATOM 647 O O . ASN A 1 84 ? 20.300 44.059 -1.576 1.00 37.72 84 ASN A O 1
ATOM 652 N N . LEU A 1 85 ? 18.665 43.080 -2.776 1.00 33.39 85 LEU A N 1
ATOM 653 C CA . LEU A 1 85 ? 17.943 42.660 -1.583 1.00 33.28 85 LEU A CA 1
ATOM 654 C C . LEU A 1 85 ? 18.695 41.568 -0.832 1.00 33.40 85 LEU A C 1
ATOM 655 O O . LEU A 1 85 ? 18.635 41.517 0.401 1.00 32.31 85 LEU A O 1
ATOM 660 N N . ASN A 1 86 ? 19.427 40.704 -1.548 1.00 34.33 86 ASN A N 1
ATOM 661 C CA . ASN A 1 86 ? 20.253 39.706 -0.874 1.00 28.56 86 ASN A CA 1
ATOM 662 C C . ASN A 1 86 ? 21.284 40.354 0.035 1.00 32.40 86 ASN A C 1
ATOM 663 O O . ASN A 1 86 ? 21.543 39.866 1.142 1.00 36.25 86 ASN A O 1
ATOM 668 N N . GLU A 1 87 ? 21.896 41.444 -0.419 1.00 32.64 87 GLU A N 1
ATOM 669 C CA . GLU A 1 87 ? 22.970 42.091 0.320 1.00 37.92 87 GLU A CA 1
ATOM 670 C C . GLU A 1 87 ? 22.460 43.114 1.324 1.00 36.17 87 GLU A C 1
ATOM 671 O O . GLU A 1 87 ? 23.249 43.611 2.137 1.00 38.83 87 GLU A O 1
ATOM 677 N N . ASP A 1 88 ? 21.161 43.401 1.310 1.00 36.38 88 ASP A N 1
ATOM 678 C CA . ASP A 1 88 ? 20.542 44.381 2.201 1.00 33.64 88 ASP A CA 1
ATOM 679 C C . ASP A 1 88 ? 20.286 43.742 3.564 1.00 37.89 88 ASP A C 1
ATOM 680 O O . ASP A 1 88 ? 19.358 42.941 3.721 1.00 35.47 88 ASP A O 1
ATOM 685 N N . ASN A 1 89 ? 21.097 44.112 4.560 1.00 38.01 89 ASN A N 1
ATOM 686 C CA . ASN A 1 89 ? 20.995 43.519 5.891 1.00 38.64 89 ASN A CA 1
ATOM 687 C C . ASN A 1 89 ? 19.698 43.864 6.610 1.00 34.65 89 ASN A C 1
ATOM 688 O O . ASN A 1 89 ? 19.406 43.251 7.642 1.00 37.44 89 ASN A O 1
ATOM 693 N N . SER A 1 90 ? 18.932 44.832 6.108 1.00 34.76 90 SER A N 1
ATOM 694 C CA . SER A 1 90 ? 17.643 45.166 6.696 1.00 35.39 90 SER A CA 1
ATOM 695 C C . SER A 1 90 ? 16.513 44.281 6.179 1.00 34.35 90 SER A C 1
ATOM 696 O O . SER A 1 90 ? 15.392 44.358 6.697 1.00 29.01 90 SER A O 1
ATOM 699 N N . VAL A 1 91 ? 16.783 43.431 5.192 1.00 31.46 91 VAL A N 1
ATOM 700 C CA . VAL A 1 91 ? 15.775 42.580 4.572 1.00 32.27 91 VAL A CA 1
ATOM 701 C C . VAL A 1 91 ? 16.048 41.147 5.007 1.00 29.47 91 VAL A C 1
ATOM 702 O O . VAL A 1 91 ? 17.151 40.627 4.791 1.00 27.51 91 VAL A O 1
ATOM 706 N N . ASP A 1 92 ? 15.064 40.523 5.650 1.00 26.24 92 ASP A N 1
ATOM 707 C CA . ASP A 1 92 ? 15.203 39.137 6.086 1.00 24.44 92 ASP A CA 1
ATOM 708 C C . ASP A 1 92 ? 14.626 38.152 5.091 1.00 28.31 92 ASP A C 1
ATOM 709 O O . ASP A 1 92 ? 15.112 37.019 4.997 1.00 27.95 92 ASP A O 1
ATOM 714 N N . GLY A 1 93 ? 13.576 38.551 4.379 1.00 26.59 93 GLY A N 1
ATOM 715 C CA . GLY A 1 93 ? 12.879 37.665 3.481 1.00 26.55 93 GLY A CA 1
ATOM 716 C C . GLY A 1 93 ? 12.534 38.311 2.157 1.00 33.32 93 GLY A C 1
ATOM 717 O O . GLY A 1 93 ? 12.152 39.490 2.097 1.00 27.66 93 GLY A O 1
ATOM 718 N N . ILE A 1 94 ? 12.657 37.529 1.086 1.00 25.94 94 ILE A N 1
ATOM 719 C CA . ILE A 1 94 ? 12.402 37.977 -0.279 1.00 27.60 94 ILE A CA 1
ATOM 720 C C . ILE A 1 94 ? 11.437 36.994 -0.923 1.00 31.00 94 ILE A C 1
ATOM 721 O O . ILE A 1 94 ? 11.662 35.780 -0.863 1.00 29.69 94 ILE A O 1
ATOM 726 N N . LEU A 1 95 ? 10.371 37.512 -1.540 1.00 24.79 95 LEU A N 1
ATOM 727 C CA . LEU A 1 95 ? 9.512 36.725 -2.420 1.00 33.59 95 LEU A CA 1
ATOM 728 C C . LEU A 1 95 ? 9.359 37.422 -3.752 1.00 37.05 95 LEU A C 1
ATOM 729 O O . LEU A 1 95 ? 9.261 38.646 -3.818 1.00 27.81 95 LEU A O 1
ATOM 734 N N . VAL A 1 96 ? 9.233 36.617 -4.797 1.00 30.50 96 VAL A N 1
ATOM 735 C CA . VAL A 1 96 ? 8.811 37.092 -6.104 1.00 33.10 96 VAL A CA 1
ATOM 736 C C . VAL A 1 96 ? 7.430 36.511 -6.337 1.00 36.78 96 VAL A C 1
ATOM 737 O O . VAL A 1 96 ? 7.251 35.289 -6.279 1.00 35.24 96 VAL A O 1
ATOM 741 N N . GLN A 1 97 ? 6.441 37.381 -6.535 1.00 33.15 97 GLN A N 1
ATOM 742 C CA . GLN A 1 97 ? 5.094 36.918 -6.829 1.00 34.45 97 GLN A CA 1
ATOM 743 C C . GLN A 1 97 ? 5.047 36.295 -8.218 1.00 47.38 97 GLN A C 1
ATOM 744 O O . GLN A 1 97 ? 4.866 36.999 -9.214 1.00 46.73 97 GLN A O 1
ATOM 750 N N . LEU A 1 98 ? 5.249 34.986 -8.298 1.00 52.99 98 LEU A N 1
ATOM 751 C CA . LEU A 1 98 ? 4.961 34.280 -9.534 1.00 54.96 98 LEU A CA 1
ATOM 752 C C . LEU A 1 98 ? 3.446 34.204 -9.706 1.00 57.22 98 LEU A C 1
ATOM 753 O O . LEU A 1 98 ? 2.726 33.973 -8.730 1.00 66.17 98 LEU A O 1
ATOM 758 N N . PRO A 1 99 ? 2.920 34.371 -10.934 1.00 63.89 99 PRO A N 1
ATOM 759 C CA . PRO A 1 99 ? 3.499 34.333 -12.285 1.00 60.90 99 PRO A CA 1
ATOM 760 C C . PRO A 1 99 ? 4.377 35.517 -12.713 1.00 57.00 99 PRO A C 1
ATOM 761 O O . PRO A 1 99 ? 4.058 36.681 -12.463 1.00 54.69 99 PRO A O 1
ATOM 765 N N . VAL A 1 100 ? 5.484 35.186 -13.372 1.00 50.04 100 VAL A N 1
ATOM 766 C CA . VAL A 1 100 ? 6.371 36.157 -14.008 1.00 57.12 100 VAL A CA 1
ATOM 767 C C . VAL A 1 100 ? 6.287 35.942 -15.515 1.00 61.76 100 VAL A C 1
ATOM 768 O O . VAL A 1 100 ? 5.945 34.834 -15.954 1.00 65.10 100 VAL A O 1
ATOM 772 N N . PRO A 1 101 ? 6.574 36.952 -16.340 1.00 61.91 101 PRO A N 1
ATOM 773 C CA . PRO A 1 101 ? 6.449 36.778 -17.793 1.00 61.96 101 PRO A CA 1
ATOM 774 C C . PRO A 1 101 ? 7.343 35.665 -18.323 1.00 65.38 101 PRO A C 1
ATOM 775 O O . PRO A 1 101 ? 8.348 35.288 -17.716 1.00 66.59 101 PRO A O 1
ATOM 779 N N . ASP A 1 102 ? 6.955 35.138 -19.490 1.00 67.27 102 ASP A N 1
ATOM 780 C CA . ASP A 1 102 ? 7.664 34.009 -20.085 1.00 65.85 102 ASP A CA 1
ATOM 781 C C . ASP A 1 102 ? 9.086 34.360 -20.501 1.00 63.41 102 ASP A C 1
ATOM 782 O O . ASP A 1 102 ? 9.926 33.459 -20.607 1.00 64.96 102 ASP A O 1
ATOM 787 N N . THR A 1 103 ? 9.378 35.637 -20.754 1.00 59.49 103 THR A N 1
ATOM 788 C CA . THR A 1 103 ? 10.760 36.029 -20.993 1.00 60.45 103 THR A CA 1
ATOM 789 C C . THR A 1 103 ? 11.619 35.834 -19.753 1.00 68.20 103 THR A C 1
ATOM 790 O O . THR A 1 103 ? 12.846 35.729 -19.867 1.00 68.47 103 THR A O 1
ATOM 794 N N . ILE A 1 104 ? 10.997 35.774 -18.580 1.00 62.11 104 ILE A N 1
ATOM 795 C CA . ILE A 1 104 ? 11.695 35.526 -17.328 1.00 65.29 104 ILE A CA 1
ATOM 796 C C . ILE A 1 104 ? 11.794 34.022 -17.120 1.00 61.26 104 ILE A C 1
ATOM 797 O O . ILE A 1 104 ? 10.782 33.311 -17.172 1.00 58.71 104 ILE A O 1
ATOM 802 N N . ASN A 1 105 ? 13.011 33.533 -16.889 1.00 49.26 105 ASN A N 1
ATOM 803 C CA . ASN A 1 105 ? 13.231 32.124 -16.578 1.00 57.23 105 ASN A CA 1
ATOM 804 C C . ASN A 1 105 ? 13.036 31.920 -15.078 1.00 51.45 105 ASN A C 1
ATOM 805 O O . ASN A 1 105 ? 13.838 32.404 -14.273 1.00 43.84 105 ASN A O 1
ATOM 810 N N . GLU A 1 106 ? 11.978 31.187 -14.710 1.00 48.75 106 GLU A N 1
ATOM 811 C CA . GLU A 1 106 ? 11.616 31.023 -13.302 1.00 45.62 106 GLU A CA 1
ATOM 812 C C . GLU A 1 106 ? 12.736 30.376 -12.497 1.00 45.46 106 GLU A C 1
ATOM 813 O O . GLU A 1 106 ? 12.996 30.775 -11.355 1.00 42.67 106 GLU A O 1
ATOM 819 N N . ARG A 1 107 ? 13.392 29.356 -13.058 1.00 38.23 107 ARG A N 1
ATOM 820 C CA . ARG A 1 107 ? 14.415 28.639 -12.304 1.00 37.81 107 ARG A CA 1
ATOM 821 C C . ARG A 1 107 ? 15.572 29.557 -11.942 1.00 38.89 107 ARG A C 1
ATOM 822 O O . ARG A 1 107 ? 16.098 29.499 -10.824 1.00 31.36 107 ARG A O 1
ATOM 830 N N . ARG A 1 108 ? 15.980 30.416 -12.875 1.00 33.74 108 ARG A N 1
ATOM 831 C CA . ARG A 1 108 ? 17.077 31.328 -12.593 1.00 34.05 108 ARG A CA 1
ATOM 832 C C . ARG A 1 108 ? 16.691 32.322 -11.507 1.00 31.23 108 ARG A C 1
ATOM 833 O O . ARG A 1 108 ? 17.514 32.671 -10.655 1.00 34.89 108 ARG A O 1
ATOM 837 N N . VAL A 1 109 ? 15.445 32.791 -11.530 1.00 31.76 109 VAL A N 1
ATOM 838 C CA . VAL A 1 109 ? 14.990 33.744 -10.519 1.00 32.23 109 VAL A CA 1
ATOM 839 C C . VAL A 1 109 ? 14.907 33.073 -9.153 1.00 30.48 109 VAL A C 1
ATOM 840 O O . VAL A 1 109 ? 15.351 33.636 -8.139 1.00 30.78 109 VAL A O 1
ATOM 844 N N . CYS A 1 110 ? 14.379 31.849 -9.106 1.00 34.53 110 CYS A N 1
ATOM 845 C CA . CYS A 1 110 ? 14.314 31.128 -7.837 1.00 29.74 110 CYS A CA 1
ATOM 846 C C . CYS A 1 110 ? 15.694 30.959 -7.223 1.00 34.50 110 CYS A C 1
ATOM 847 O O . CYS A 1 110 ? 15.863 31.103 -6.009 1.00 29.69 110 CYS A O 1
ATOM 850 N N . ASP A 1 111 ? 16.698 30.664 -8.040 1.00 29.28 111 ASP A N 1
ATOM 851 C CA . ASP A 1 111 ? 18.018 30.417 -7.494 1.00 25.67 111 ASP A CA 1
ATOM 852 C C . ASP A 1 111 ? 18.804 31.696 -7.261 1.00 27.89 111 ASP A C 1
ATOM 853 O O . ASP A 1 111 ? 19.874 31.639 -6.645 1.00 32.73 111 ASP A O 1
ATOM 858 N N . ALA A 1 112 ? 18.267 32.845 -7.686 1.00 33.85 112 ALA A N 1
ATOM 859 C CA . ALA A 1 112 ? 18.913 34.132 -7.452 1.00 34.54 112 ALA A CA 1
ATOM 860 C C . ALA A 1 112 ? 18.643 34.663 -6.050 1.00 31.28 112 ALA A C 1
ATOM 861 O O . ALA A 1 112 ? 19.462 35.419 -5.514 1.00 33.95 112 ALA A O 1
ATOM 863 N N . ILE A 1 113 ? 17.517 34.281 -5.441 1.00 30.38 113 ILE A N 1
ATOM 864 C CA . ILE A 1 113 ? 17.253 34.647 -4.050 1.00 27.61 113 ILE A CA 1
ATOM 865 C C . ILE A 1 113 ? 18.206 33.893 -3.134 1.00 29.91 113 ILE A C 1
ATOM 866 O O . ILE A 1 113 ? 18.366 32.672 -3.257 1.00 34.57 113 ILE A O 1
ATOM 871 N N . ALA A 1 114 ? 18.828 34.606 -2.198 1.00 29.65 114 ALA A N 1
ATOM 872 C CA . ALA A 1 114 ? 19.674 33.942 -1.220 1.00 27.55 114 ALA A CA 1
ATOM 873 C C . ALA A 1 114 ? 18.852 32.874 -0.497 1.00 30.40 114 ALA A C 1
ATOM 874 O O . ALA A 1 114 ? 17.728 33.159 -0.058 1.00 27.62 114 ALA A O 1
ATOM 876 N N . PRO A 1 115 ? 19.348 31.637 -0.400 1.00 29.93 115 PRO A N 1
ATOM 877 C CA . PRO A 1 115 ? 18.559 30.582 0.269 1.00 24.22 115 PRO A CA 1
ATOM 878 C C . PRO A 1 115 ? 18.121 30.952 1.668 1.00 26.50 115 PRO A C 1
ATOM 879 O O . PRO A 1 115 ? 17.041 30.539 2.103 1.00 28.01 115 PRO A O 1
ATOM 883 N N . GLU A 1 116 ? 18.937 31.722 2.385 1.00 26.58 116 GLU A N 1
ATOM 884 C CA . GLU A 1 116 ? 18.624 32.124 3.746 1.00 25.07 116 GLU A CA 1
ATOM 885 C C . GLU A 1 116 ? 17.441 33.087 3.820 1.00 26.57 116 GLU A C 1
ATOM 886 O O . GLU A 1 116 ? 16.819 33.198 4.885 1.00 26.49 116 GLU A O 1
ATOM 892 N N . LYS A 1 117 ? 17.126 33.776 2.723 1.00 26.74 117 LYS A N 1
ATOM 893 C CA . LYS A 1 117 ? 16.044 34.751 2.653 1.00 30.11 117 LYS A CA 1
ATOM 894 C C . LYS A 1 117 ? 14.879 34.250 1.814 1.00 26.26 117 LYS A C 1
ATOM 895 O O . LYS A 1 117 ? 13.933 35.000 1.559 1.00 27.13 117 LYS A O 1
ATOM 901 N N . ASP A 1 118 ? 14.927 32.994 1.369 1.00 27.08 118 ASP A N 1
ATOM 902 C CA . ASP A 1 118 ? 14.006 32.492 0.353 1.00 19.75 118 ASP A CA 1
ATOM 903 C C . ASP A 1 118 ? 12.761 31.939 1.049 1.00 27.84 118 ASP A C 1
ATOM 904 O O . ASP A 1 118 ? 12.599 30.736 1.268 1.00 24.45 118 ASP A O 1
ATOM 909 N N . ILE A 1 119 ? 11.845 32.853 1.386 1.00 26.64 119 ILE A N 1
ATOM 910 C CA A ILE A 1 119 ? 10.668 32.556 2.205 0.59 25.54 119 ILE A CA 1
ATOM 911 C CA B ILE A 1 119 ? 10.775 32.412 2.263 0.41 25.45 119 ILE A CA 1
ATOM 912 C C . ILE A 1 119 ? 9.748 31.546 1.543 1.00 24.91 119 ILE A C 1
ATOM 913 O O . ILE A 1 119 ? 9.009 30.824 2.221 1.00 25.35 119 ILE A O 1
ATOM 922 N N . ASP A 1 120 ? 9.721 31.530 0.197 1.00 24.77 120 ASP A N 1
ATOM 923 C CA . ASP A 1 120 ? 8.883 30.590 -0.540 1.00 27.47 120 ASP A CA 1
ATOM 924 C C . ASP A 1 120 ? 9.462 29.178 -0.560 1.00 22.51 120 ASP A C 1
ATOM 925 O O . ASP A 1 120 ? 8.741 28.232 -0.897 1.00 23.76 120 ASP A O 1
ATOM 930 N N . GLY A 1 121 ? 10.746 29.022 -0.251 1.00 22.87 121 GLY A N 1
ATOM 931 C CA . GLY A 1 121 ? 11.342 27.699 -0.250 1.00 20.91 121 GLY A CA 1
ATOM 932 C C . GLY A 1 121 ? 11.574 27.138 -1.630 1.00 25.34 121 GLY A C 1
ATOM 933 O O . GLY A 1 121 ? 11.694 25.916 -1.785 1.00 24.06 121 GLY A O 1
ATOM 934 N N . PHE A 1 122 ? 11.631 27.994 -2.644 1.00 24.63 122 PHE A N 1
ATOM 935 C CA . PHE A 1 122 ? 11.779 27.510 -4.011 1.00 26.53 122 PHE A CA 1
ATOM 936 C C . PHE A 1 122 ? 13.228 27.418 -4.478 1.00 21.55 122 PHE A C 1
ATOM 937 O O . PHE A 1 122 ? 13.467 26.833 -5.543 1.00 29.42 122 PHE A O 1
ATOM 945 N N . HIS A 1 123 ? 14.191 27.970 -3.745 1.00 26.32 123 HIS A N 1
ATOM 946 C CA . HIS A 1 123 ? 15.592 27.826 -4.138 1.00 23.50 123 HIS A CA 1
ATOM 947 C C . HIS A 1 123 ? 15.961 26.347 -4.167 1.00 25.27 123 HIS A C 1
ATOM 948 O O . HIS A 1 123 ? 15.526 25.566 -3.318 1.00 23.17 123 HIS A O 1
ATOM 955 N N . ILE A 1 124 ? 16.765 25.961 -5.159 1.00 29.26 124 ILE A N 1
ATOM 956 C CA . ILE A 1 124 ? 17.088 24.547 -5.333 1.00 25.52 124 ILE A CA 1
ATOM 957 C C . ILE A 1 124 ? 17.747 23.957 -4.089 1.00 21.95 124 ILE A C 1
ATOM 958 O O . ILE A 1 124 ? 17.571 22.765 -3.792 1.00 22.15 124 ILE A O 1
ATOM 963 N N . ILE A 1 125 ? 18.490 24.768 -3.325 1.00 21.13 125 ILE A N 1
ATOM 964 C CA . ILE A 1 125 ? 19.110 24.278 -2.100 1.00 21.25 125 ILE A CA 1
ATOM 965 C C . ILE A 1 125 ? 18.048 23.966 -1.058 1.00 23.21 125 ILE A C 1
ATOM 966 O O . ILE A 1 125 ? 18.107 22.937 -0.378 1.00 21.52 125 ILE A O 1
ATOM 971 N N . ASN A 1 126 ? 17.054 24.840 -0.923 1.00 25.22 126 ASN A N 1
ATOM 972 C CA . ASN A 1 126 ? 15.977 24.581 0.025 1.00 24.39 126 ASN A CA 1
ATOM 973 C C . ASN A 1 126 ? 15.138 23.374 -0.397 1.00 20.70 126 ASN A C 1
ATOM 974 O O . ASN A 1 126 ? 14.764 22.544 0.447 1.00 19.69 126 ASN A O 1
ATOM 979 N N . ILE A 1 127 ? 14.889 23.225 -1.703 1.00 19.86 127 ILE A N 1
ATOM 980 C CA . ILE A 1 127 ? 14.142 22.071 -2.196 1.00 19.39 127 ILE A CA 1
ATOM 981 C C . ILE A 1 127 ? 14.944 20.791 -1.972 1.00 21.26 127 ILE A C 1
ATOM 982 O O . ILE A 1 127 ? 14.402 19.773 -1.523 1.00 19.25 127 ILE A O 1
ATOM 987 N N . GLY A 1 128 ? 16.247 20.825 -2.276 1.00 19.49 128 GLY A N 1
ATOM 988 C CA . GLY A 1 128 ? 17.066 19.635 -2.111 1.00 17.45 128 GLY A CA 1
ATOM 989 C C . GLY A 1 128 ? 17.101 19.154 -0.677 1.00 21.58 128 GLY A C 1
ATOM 990 O O . GLY A 1 128 ? 17.058 17.949 -0.414 1.00 19.72 128 GLY A O 1
ATOM 991 N N . ARG A 1 129 ? 17.179 20.092 0.273 1.00 16.51 129 ARG A N 1
ATOM 992 C CA A ARG A 1 129 ? 17.136 19.704 1.680 0.79 18.08 129 ARG A CA 1
ATOM 993 C CA B ARG A 1 129 ? 17.134 19.710 1.682 0.21 18.18 129 ARG A CA 1
ATOM 994 C C . ARG A 1 129 ? 15.790 19.088 2.040 1.00 16.42 129 ARG A C 1
ATOM 995 O O . ARG A 1 129 ? 15.735 18.104 2.786 1.00 18.30 129 ARG A O 1
ATOM 1010 N N . LEU A 1 130 ? 14.693 19.651 1.520 1.00 14.89 130 LEU A N 1
ATOM 1011 C CA . LEU A 1 130 ? 13.381 19.056 1.744 1.00 20.49 130 LEU A CA 1
ATOM 1012 C C . LEU A 1 130 ? 13.370 17.603 1.297 1.00 20.24 130 LEU A C 1
ATOM 1013 O O . LEU A 1 130 ? 12.871 16.716 2.004 1.00 18.23 130 LEU A O 1
ATOM 1018 N N . CYS A 1 131 ? 13.911 17.345 0.108 1.00 18.71 131 CYS A N 1
ATOM 1019 C CA . CYS A 1 131 ? 13.778 16.019 -0.483 1.00 21.70 131 CYS A CA 1
ATOM 1020 C C . CYS A 1 131 ? 14.650 14.973 0.194 1.00 18.70 131 CYS A C 1
ATOM 1021 O O . CYS A 1 131 ? 14.394 13.779 0.013 1.00 19.29 131 CYS A O 1
ATOM 1024 N N . VAL A 1 132 ? 15.670 15.369 0.956 1.00 18.46 132 VAL A N 1
ATOM 1025 C CA . VAL A 1 132 ? 16.410 14.393 1.757 1.00 19.64 132 VAL A CA 1
ATOM 1026 C C . VAL A 1 132 ? 16.044 14.467 3.234 1.00 20.74 132 VAL A C 1
ATOM 1027 O O . VAL A 1 132 ? 16.749 13.887 4.077 1.00 20.44 132 VAL A O 1
ATOM 1031 N N . ASP A 1 133 ? 14.941 15.151 3.564 1.00 19.24 133 ASP A N 1
ATOM 1032 C CA . ASP A 1 133 ? 14.331 15.154 4.897 1.00 18.51 133 ASP A CA 1
ATOM 1033 C C . ASP A 1 133 ? 15.179 15.905 5.910 1.00 21.21 133 ASP A C 1
ATOM 1034 O O . ASP A 1 133 ? 15.232 15.525 7.083 1.00 21.30 133 ASP A O 1
ATOM 1039 N N . LEU A 1 134 ? 15.846 16.955 5.462 1.00 18.77 134 LEU A N 1
ATOM 1040 C CA . LEU A 1 134 ? 16.571 17.856 6.343 1.00 21.69 134 LEU A CA 1
ATOM 1041 C C . LEU A 1 134 ? 15.713 19.068 6.672 1.00 22.08 134 LEU A C 1
ATOM 1042 O O . LEU A 1 134 ? 14.846 19.458 5.886 1.00 19.62 134 LEU A O 1
ATOM 1047 N N . PRO A 1 135 ? 15.917 19.689 7.829 1.00 22.42 135 PRO A N 1
ATOM 1048 C CA . PRO A 1 135 ? 15.244 20.965 8.090 1.00 21.14 135 PRO A CA 1
ATOM 1049 C C . PRO A 1 135 ? 15.547 21.961 6.980 1.00 22.96 135 PRO A C 1
ATOM 1050 O O . PRO A 1 135 ? 16.676 22.062 6.494 1.00 24.25 135 PRO A O 1
ATOM 1054 N N . THR A 1 136 ? 14.528 22.708 6.582 1.00 18.99 136 THR A N 1
ATOM 1055 C CA . THR A 1 136 ? 14.681 23.619 5.459 1.00 20.31 136 THR A CA 1
ATOM 1056 C C . THR A 1 136 ? 13.581 24.670 5.553 1.00 21.25 136 THR A C 1
ATOM 1057 O O . THR A 1 136 ? 12.764 24.658 6.479 1.00 21.99 136 THR A O 1
ATOM 1061 N N . ILE A 1 137 ? 13.571 25.593 4.603 1.00 21.98 137 ILE A N 1
ATOM 1062 C CA . ILE A 1 137 ? 12.410 26.455 4.409 1.00 20.13 137 ILE A CA 1
ATOM 1063 C C . ILE A 1 137 ? 11.482 25.719 3.450 1.00 21.64 137 ILE A C 1
ATOM 1064 O O . ILE A 1 137 ? 11.810 25.539 2.276 1.00 22.44 137 ILE A O 1
ATOM 1069 N N . VAL A 1 138 ? 10.327 25.302 3.951 1.00 19.21 138 VAL A N 1
ATOM 1070 C CA . VAL A 1 138 ? 9.386 24.431 3.236 1.00 16.79 138 VAL A CA 1
ATOM 1071 C C . VAL A 1 138 ? 8.428 25.294 2.428 1.00 22.09 138 VAL A C 1
ATOM 1072 O O . VAL A 1 138 ? 7.900 26.273 2.971 1.00 21.23 138 VAL A O 1
ATOM 1076 N N . PRO A 1 139 ? 8.145 24.967 1.163 1.00 20.97 139 PRO A N 1
ATOM 1077 C CA . PRO A 1 139 ? 7.135 25.727 0.412 1.00 20.99 139 PRO A CA 1
ATOM 1078 C C . PRO A 1 139 ? 5.829 25.845 1.199 1.00 24.63 139 PRO A C 1
ATOM 1079 O O . PRO A 1 139 ? 5.349 24.888 1.810 1.00 19.98 139 PRO A O 1
ATOM 1083 N N . ALA A 1 140 ? 5.257 27.050 1.189 1.00 23.36 140 ALA A N 1
ATOM 1084 C CA . ALA A 1 140 ? 4.253 27.408 2.196 1.00 22.20 140 ALA A CA 1
ATOM 1085 C C . ALA A 1 140 ? 2.944 26.647 2.011 1.00 18.91 140 ALA A C 1
ATOM 1086 O O . A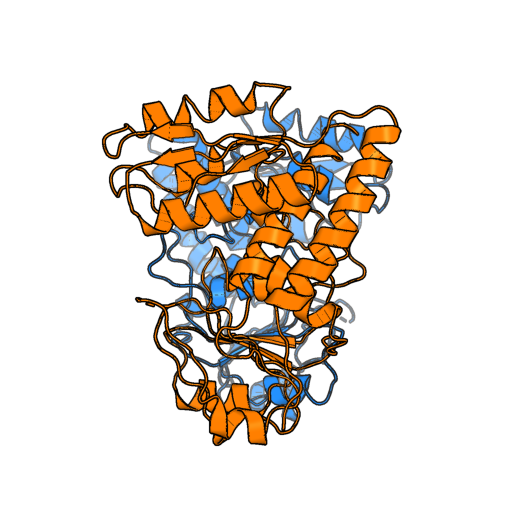LA A 1 140 ? 2.296 26.270 2.997 1.00 19.91 140 ALA A O 1
ATOM 1088 N N . THR A 1 141 ? 2.507 26.437 0.764 1.00 20.82 141 THR A N 1
ATOM 1089 C CA . THR A 1 141 ? 1.265 25.694 0.550 1.00 20.10 141 THR A CA 1
ATOM 1090 C C . THR A 1 141 ? 1.423 24.240 0.970 1.00 17.13 141 THR A C 1
ATOM 1091 O O . THR A 1 141 ? 0.526 23.656 1.589 1.00 19.28 141 THR A O 1
ATOM 1095 N N . ALA A 1 142 ? 2.581 23.647 0.692 1.00 20.73 142 ALA A N 1
ATOM 1096 C CA . ALA A 1 142 ? 2.814 22.276 1.140 1.00 21.13 142 ALA A CA 1
ATOM 1097 C C . ALA A 1 142 ? 2.859 22.193 2.667 1.00 21.12 142 ALA A C 1
ATOM 1098 O O . ALA A 1 142 ? 2.258 21.300 3.276 1.00 20.89 142 ALA A O 1
ATOM 1100 N N . LEU A 1 143 ? 3.558 23.126 3.306 1.00 19.52 143 LEU A N 1
ATOM 1101 C CA . LEU A 1 143 ? 3.601 23.140 4.762 1.00 19.93 143 LEU A CA 1
ATOM 1102 C C . LEU A 1 143 ? 2.210 23.367 5.349 1.00 19.06 143 LEU A C 1
ATOM 1103 O O . LEU A 1 143 ? 1.862 22.767 6.371 1.00 19.18 143 LEU A O 1
ATOM 1108 N N . ALA A 1 144 ? 1.399 24.220 4.702 1.00 17.55 144 ALA A N 1
ATOM 1109 C CA . ALA A 1 144 ? 0.011 24.403 5.119 1.00 21.07 144 ALA A CA 1
ATOM 1110 C C . ALA A 1 144 ? -0.763 23.091 5.107 1.00 24.55 144 ALA A C 1
ATOM 1111 O O . ALA A 1 144 ? -1.501 22.788 6.050 1.00 21.04 144 ALA A O 1
ATOM 1113 N N . VAL A 1 145 ? -0.629 22.300 4.037 1.00 18.50 145 VAL A N 1
ATOM 1114 C CA . VAL A 1 145 ? -1.355 21.038 3.976 1.00 17.50 145 VAL A CA 1
ATOM 1115 C C . VAL A 1 145 ? -0.922 20.116 5.110 1.00 17.87 145 VAL A C 1
ATOM 1116 O O . VAL A 1 145 ? -1.754 19.493 5.782 1.00 21.91 145 VAL A O 1
ATOM 1120 N N . VAL A 1 146 ? 0.389 20.008 5.342 1.00 17.97 146 VAL A N 1
ATOM 1121 C CA . VAL A 1 146 ? 0.873 19.109 6.378 1.00 17.88 146 VAL A CA 1
ATOM 1122 C C . VAL A 1 146 ? 0.401 19.581 7.748 1.00 19.03 146 VAL A C 1
ATOM 1123 O O . VAL A 1 146 ? -0.025 18.777 8.582 1.00 19.56 146 VAL A O 1
ATOM 1127 N N . GLU A 1 147 ? 0.424 20.899 7.974 1.00 22.90 147 GLU A N 1
ATOM 1128 C CA . GLU A 1 147 ? 0.002 21.440 9.267 1.00 22.71 147 GLU A CA 1
ATOM 1129 C C . GLU A 1 147 ? -1.500 21.269 9.469 1.00 23.21 147 GLU A C 1
ATOM 1130 O O . GLU A 1 147 ? -1.961 21.006 10.593 1.00 24.46 147 GLU A O 1
ATOM 1136 N N . MET A 1 148 ? -2.280 21.381 8.393 1.00 22.22 148 MET A N 1
ATOM 1137 C CA . MET A 1 148 ? -3.711 21.107 8.496 1.00 19.98 148 MET A CA 1
ATOM 1138 C C . MET A 1 148 ? -3.983 19.644 8.841 1.00 26.00 148 MET A C 1
ATOM 1139 O O . MET A 1 148 ? -4.828 19.354 9.694 1.00 24.12 148 MET A O 1
ATOM 1144 N N . LEU A 1 149 ? -3.260 18.702 8.214 1.00 17.71 149 LEU A N 1
ATOM 1145 C CA . LEU A 1 149 ? -3.466 17.294 8.553 1.00 16.13 149 LEU A CA 1
ATOM 1146 C C . LEU A 1 149 ? -3.175 17.034 10.028 1.00 20.37 149 LEU A C 1
ATOM 1147 O O . LEU A 1 149 ? -3.850 16.228 10.670 1.00 21.79 149 LEU A O 1
ATOM 1152 N N . LYS A 1 150 ? -2.141 17.677 10.562 1.00 18.30 150 LYS A N 1
ATOM 1153 C CA . LYS A 1 150 ? -1.781 17.488 11.957 1.00 20.33 150 LYS A CA 1
ATOM 1154 C C . LYS A 1 150 ? -2.780 18.168 12.887 1.00 22.78 150 LYS A C 1
ATOM 1155 O O . LYS A 1 150 ? -3.255 17.560 13.853 1.00 25.15 150 LYS A O 1
ATOM 1161 N N . ARG A 1 151 ? -3.108 19.428 12.609 1.00 22.36 151 ARG A N 1
ATOM 1162 C CA . ARG A 1 151 ? -3.945 20.189 13.539 1.00 25.31 151 ARG A CA 1
ATOM 1163 C C . ARG A 1 151 ? -5.387 19.699 13.546 1.00 29.64 151 ARG A C 1
ATOM 1164 O O . ARG A 1 151 ? -6.077 19.808 14.571 1.00 25.26 151 ARG A O 1
ATOM 1172 N N . PHE A 1 152 ? -5.865 19.163 12.428 1.00 20.89 152 PHE A N 1
ATOM 1173 C CA . PHE A 1 152 ? -7.194 18.580 12.365 1.00 23.06 152 PHE A CA 1
ATOM 1174 C C . PHE A 1 152 ? -7.198 17.087 12.709 1.00 24.03 152 PHE A C 1
ATOM 1175 O O . PHE A 1 152 ? -8.240 16.437 12.579 1.00 24.37 152 PHE A O 1
ATOM 1183 N N . ASN A 1 153 ? -6.063 16.546 13.175 1.00 22.26 153 ASN A N 1
ATOM 1184 C CA . ASN A 1 153 ? -5.946 15.164 13.653 1.00 26.53 153 ASN A CA 1
ATOM 1185 C C . ASN A 1 153 ? -6.404 14.165 12.596 1.00 24.15 153 ASN A C 1
ATOM 1186 O O . ASN A 1 153 ? -7.190 13.256 12.866 1.00 24.92 153 ASN A O 1
ATOM 1191 N N . ILE A 1 154 ? -5.895 14.341 11.377 1.00 22.31 154 ILE A N 1
ATOM 1192 C CA . ILE A 1 154 ? -6.098 13.383 10.297 1.00 21.66 154 ILE A CA 1
ATOM 1193 C C . ILE A 1 154 ? -4.967 12.364 10.360 1.00 20.55 154 ILE A C 1
ATOM 1194 O O . ILE A 1 154 ? -3.788 12.718 10.222 1.00 21.81 154 ILE A O 1
ATOM 1199 N N . ASP A 1 155 ? -5.316 11.105 10.591 1.00 18.36 155 ASP A N 1
ATOM 1200 C CA . ASP A 1 155 ? -4.298 10.071 10.705 1.00 21.40 155 ASP A CA 1
ATOM 1201 C C . ASP A 1 155 ? -3.664 9.833 9.341 1.00 18.16 155 ASP A C 1
ATOM 1202 O O . ASP A 1 155 ? -4.371 9.765 8.329 1.00 20.68 155 ASP A O 1
ATOM 1207 N N . THR A 1 156 ? -2.332 9.724 9.323 1.00 18.92 156 THR A N 1
ATOM 1208 C CA . THR A 1 156 ? -1.587 9.459 8.090 1.00 15.48 156 THR A CA 1
ATOM 1209 C C . THR A 1 156 ? -0.756 8.196 8.139 1.00 18.87 156 THR A C 1
ATOM 1210 O O . THR A 1 156 ? -0.408 7.660 7.079 1.00 17.66 156 THR A O 1
ATOM 1214 N N . PHE A 1 157 ? -0.407 7.716 9.330 1.00 18.10 157 PHE A N 1
ATOM 1215 C CA . PHE A 1 157 ? 0.532 6.616 9.445 1.00 18.52 157 PHE A CA 1
ATOM 1216 C C . PHE A 1 157 ? 0.009 5.376 8.735 1.00 17.34 157 PHE A C 1
ATOM 1217 O O . PHE A 1 157 ? -1.007 4.826 9.156 1.00 18.46 157 PHE A O 1
ATOM 1225 N N . GLY A 1 158 ? 0.681 4.945 7.658 1.00 16.83 158 GLY A N 1
ATOM 1226 C CA . GLY A 1 158 ? 0.276 3.751 6.928 1.00 16.62 158 GLY A CA 1
ATOM 1227 C C . GLY A 1 158 ? -1.031 3.880 6.186 1.00 18.50 158 GLY A C 1
ATOM 1228 O O . GLY A 1 158 ? -1.562 2.878 5.704 1.00 21.40 158 GLY A O 1
ATOM 1229 N N . ARG A 1 159 ? -1.574 5.081 6.086 1.00 16.22 159 ARG A N 1
ATOM 1230 C CA . ARG A 1 159 ? -2.826 5.285 5.368 1.00 13.74 159 ARG A CA 1
ATOM 1231 C C . ARG A 1 159 ? -2.569 5.413 3.869 1.00 15.44 159 ARG A C 1
ATOM 1232 O O . ARG A 1 159 ? -1.490 5.816 3.447 1.00 17.13 159 ARG A O 1
ATOM 1240 N N . ASN A 1 160 ? -3.594 5.096 3.075 1.00 16.94 160 ASN A N 1
ATOM 1241 C CA . ASN A 1 160 ? -3.555 5.298 1.619 1.00 16.18 160 ASN A CA 1
ATOM 1242 C C . ASN A 1 160 ? -3.843 6.752 1.269 1.00 14.83 160 ASN A C 1
ATOM 1243 O O . ASN A 1 160 ? -4.950 7.242 1.521 1.00 19.93 160 ASN A O 1
ATOM 1248 N N . ALA A 1 161 ? -2.896 7.429 0.615 1.00 18.12 161 ALA A N 1
ATOM 1249 C CA . ALA A 1 161 ? -3.098 8.817 0.224 1.00 15.28 161 ALA A CA 1
ATOM 1250 C C . ALA A 1 161 ? -2.849 8.964 -1.264 1.00 15.62 161 ALA A C 1
ATOM 1251 O O . ALA A 1 161 ? -2.023 8.248 -1.826 1.00 16.26 161 ALA A O 1
ATOM 1253 N N . VAL A 1 162 ? -3.559 9.906 -1.873 1.00 16.31 162 VAL A N 1
ATOM 1254 C CA . VAL A 1 162 ? -3.397 10.242 -3.294 1.00 11.75 162 VAL A CA 1
ATOM 1255 C C . VAL A 1 162 ? -3.090 11.731 -3.366 1.00 13.92 162 VAL A C 1
ATOM 1256 O O . VAL A 1 162 ? -3.809 12.542 -2.771 1.00 18.88 162 VAL A O 1
ATOM 1260 N N . VAL A 1 163 ? -2.033 12.101 -4.087 1.00 13.12 163 VAL A N 1
ATOM 1261 C CA . VAL A 1 163 ? -1.740 13.499 -4.369 1.00 13.20 163 VAL A CA 1
ATOM 1262 C C . VAL A 1 163 ? -1.944 13.662 -5.863 1.00 15.43 163 VAL A C 1
ATOM 1263 O O . VAL A 1 163 ? -1.326 12.937 -6.648 1.00 18.62 163 VAL A O 1
ATOM 1267 N N . ILE A 1 164 ? -2.806 14.592 -6.255 1.00 16.29 164 ILE A N 1
ATOM 1268 C CA . ILE A 1 164 ? -3.060 14.854 -7.678 1.00 19.40 164 ILE A CA 1
ATOM 1269 C C . ILE A 1 164 ? -2.335 16.132 -8.078 1.00 23.16 164 ILE A C 1
ATOM 1270 O O . ILE A 1 164 ? -2.601 17.211 -7.526 1.00 28.01 164 ILE A O 1
ATOM 1275 N N . GLY A 1 165 ? -1.391 16.010 -9.011 1.00 17.35 165 GLY A N 1
ATOM 1276 C CA . GLY A 1 165 ? -0.533 17.121 -9.356 1.00 20.29 165 GLY A CA 1
ATOM 1277 C C . GLY A 1 165 ? 0.913 16.913 -8.971 1.00 24.73 165 GLY A C 1
ATOM 1278 O O . GLY A 1 165 ? 1.211 16.450 -7.860 1.00 25.42 165 GLY A O 1
ATOM 1279 N N . ARG A 1 166 ? 1.819 17.230 -9.893 1.00 22.62 166 ARG A N 1
ATOM 1280 C CA . ARG A 1 166 ? 3.255 17.089 -9.706 1.00 23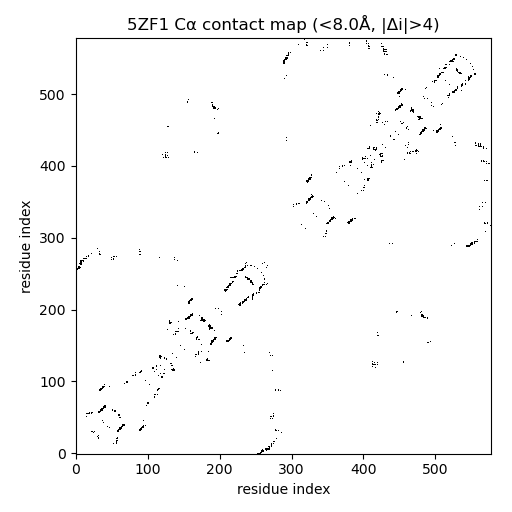.14 166 ARG A CA 1
ATOM 1281 C C . ARG A 1 166 ? 3.978 18.419 -9.609 1.00 19.71 166 ARG A C 1
ATOM 1282 O O . ARG A 1 166 ? 5.203 18.443 -9.742 1.00 21.35 166 ARG A O 1
ATOM 1290 N N . SER A 1 167 ? 3.267 19.536 -9.451 1.00 20.57 167 SER A N 1
ATOM 1291 C CA . SER A 1 167 ? 3.931 20.824 -9.628 1.00 21.60 167 SER A CA 1
ATOM 1292 C C . SER A 1 167 ? 5.115 20.946 -8.674 1.00 23.19 167 SER A C 1
ATOM 1293 O O . SER A 1 167 ? 5.062 20.465 -7.536 1.00 23.85 167 SER A O 1
ATOM 1296 N N . LYS A 1 168 ? 6.199 21.580 -9.149 1.00 18.32 168 LYS A N 1
ATOM 1297 C CA . LYS A 1 168 ? 7.426 21.641 -8.357 1.00 18.26 168 LYS A CA 1
ATOM 1298 C C . LYS A 1 168 ? 7.222 22.430 -7.073 1.00 22.87 168 LYS A C 1
ATOM 1299 O O . LYS A 1 168 ? 7.853 22.117 -6.063 1.00 24.26 168 LYS A O 1
ATOM 1305 N N . ASN A 1 169 ? 6.325 23.420 -7.084 1.00 20.31 169 ASN A N 1
ATOM 1306 C CA . ASN A 1 169 ? 6.121 24.282 -5.919 1.00 26.98 169 ASN A CA 1
ATOM 1307 C C . ASN A 1 169 ? 5.118 23.723 -4.911 1.00 21.68 169 ASN A C 1
ATOM 1308 O O . ASN A 1 169 ? 5.158 24.125 -3.739 1.00 24.93 169 ASN A O 1
ATOM 1313 N N . VAL A 1 170 ? 4.193 22.856 -5.332 1.00 24.65 170 VAL A N 1
ATOM 1314 C CA . VAL A 1 170 ? 3.086 22.453 -4.469 1.00 17.90 170 VAL A CA 1
ATOM 1315 C C . VAL A 1 170 ? 2.935 20.938 -4.442 1.00 20.30 170 VAL A C 1
ATOM 1316 O O . VAL A 1 170 ? 3.129 20.305 -3.396 1.00 18.64 170 VAL A O 1
ATOM 1320 N N . GLY A 1 171 ? 2.596 20.350 -5.591 1.00 20.77 171 GLY A N 1
ATOM 1321 C CA . GLY A 1 171 ? 2.307 18.924 -5.622 1.00 19.20 171 GLY A CA 1
ATOM 1322 C C . GLY A 1 171 ? 3.488 18.067 -5.203 1.00 17.54 171 GLY A C 1
ATOM 1323 O O . GLY A 1 171 ? 3.338 17.105 -4.431 1.00 17.95 171 GLY A O 1
ATOM 1324 N N . MET A 1 172 ? 4.672 18.382 -5.722 1.00 15.14 172 MET A N 1
ATOM 1325 C CA . MET A 1 172 ? 5.845 17.572 -5.395 1.00 17.81 172 MET A CA 1
ATOM 1326 C C . MET A 1 172 ? 6.206 17.655 -3.916 1.00 19.56 172 MET A C 1
ATOM 1327 O O . MET A 1 172 ? 6.378 16.596 -3.284 1.00 16.20 172 MET A O 1
ATOM 1332 N N . PRO A 1 173 ? 6.312 18.834 -3.293 1.00 16.64 173 PRO A N 1
ATOM 1333 C CA . PRO A 1 173 ? 6.676 18.834 -1.863 1.00 12.58 173 PRO A CA 1
ATOM 1334 C C . PRO A 1 173 ? 5.617 18.217 -0.967 1.00 15.91 173 PRO A C 1
ATOM 1335 O O . PRO A 1 173 ? 5.982 17.636 0.066 1.00 14.48 173 PRO A O 1
ATOM 1339 N N . ILE A 1 174 ? 4.332 18.340 -1.313 1.00 16.70 174 ILE A N 1
ATOM 1340 C CA . ILE A 1 174 ? 3.290 17.662 -0.541 1.00 16.16 174 ILE A CA 1
ATOM 1341 C C . ILE A 1 174 ? 3.523 16.161 -0.567 1.00 13.14 174 ILE A C 1
ATOM 1342 O O . ILE A 1 174 ? 3.553 15.492 0.467 1.00 15.32 174 ILE A O 1
ATOM 1347 N N . ALA A 1 175 ? 3.673 15.598 -1.771 1.00 16.34 175 ALA A N 1
ATOM 1348 C CA . ALA A 1 175 ? 3.856 14.160 -1.838 1.00 15.32 175 ALA A CA 1
ATOM 1349 C C . ALA A 1 175 ? 5.137 13.735 -1.139 1.00 14.70 175 ALA A C 1
ATOM 1350 O O . ALA A 1 175 ? 5.187 12.647 -0.545 1.00 14.49 175 ALA A O 1
ATOM 1352 N N . MET A 1 176 ? 6.171 14.581 -1.188 1.00 14.99 176 MET A N 1
ATOM 1353 C CA . MET A 1 176 ? 7.439 14.254 -0.542 1.00 17.50 176 MET A CA 1
ATOM 1354 C C . MET A 1 176 ? 7.258 14.137 0.966 1.00 14.71 176 MET A C 1
ATOM 1355 O O . MET A 1 176 ? 7.623 13.120 1.570 1.00 16.26 176 MET A O 1
ATOM 1360 N N . MET A 1 177 ? 6.675 15.160 1.594 1.00 15.32 177 MET A N 1
ATOM 1361 C CA . MET A 1 177 ? 6.526 15.083 3.043 1.00 15.47 177 MET A CA 1
ATOM 1362 C C . MET A 1 177 ? 5.530 14.003 3.444 1.00 17.36 177 MET A C 1
ATOM 1363 O O . MET A 1 177 ? 5.725 13.312 4.455 1.00 16.90 177 MET A O 1
ATOM 1368 N N . LEU A 1 178 ? 4.465 13.833 2.661 1.00 13.89 178 LEU A N 1
ATOM 1369 C CA . LEU A 1 178 ? 3.388 12.927 3.066 1.00 15.07 178 LEU A CA 1
ATOM 1370 C C . LEU A 1 178 ? 3.879 11.486 3.198 1.00 17.96 178 LEU A C 1
ATOM 1371 O O . LEU A 1 178 ? 3.407 10.740 4.065 1.00 14.60 178 LEU A O 1
ATOM 1376 N N . HIS A 1 179 ? 4.779 11.044 2.303 1.00 16.23 179 HIS A N 1
ATOM 1377 C CA . HIS A 1 179 ? 5.229 9.654 2.329 1.00 13.86 179 HIS A CA 1
ATOM 1378 C C . HIS A 1 179 ? 6.470 9.411 3.181 1.00 15.36 179 HIS A C 1
ATOM 1379 O O . HIS A 1 179 ? 6.821 8.243 3.400 1.00 18.00 179 HIS A O 1
ATOM 1386 N N . SER A 1 180 ? 7.134 10.469 3.673 1.00 14.29 180 SER A N 1
ATOM 1387 C CA . SER A 1 180 ? 8.487 10.361 4.196 1.00 13.81 180 SER A CA 1
ATOM 1388 C C . SER A 1 180 ? 8.478 9.984 5.678 1.00 16.21 180 SER A C 1
ATOM 1389 O O . SER A 1 180 ? 7.449 10.014 6.345 1.00 17.86 180 SER A O 1
ATOM 1392 N N . ASP A 1 181 ? 9.654 9.602 6.170 1.00 12.84 181 ASP A N 1
ATOM 1393 C CA . ASP A 1 181 ? 9.819 9.065 7.533 1.00 14.31 181 ASP A CA 1
ATOM 1394 C C . ASP A 1 181 ? 9.903 10.190 8.558 1.00 18.12 181 ASP A C 1
ATOM 1395 O O . ASP A 1 181 ? 10.849 10.984 8.525 1.00 19.25 181 ASP A O 1
ATOM 1400 N N . LYS A 1 182 ? 8.959 10.215 9.512 1.00 18.83 182 LYS A N 1
ATOM 1401 C CA . LYS A 1 182 ? 8.970 11.220 10.571 1.00 17.05 182 LYS A CA 1
ATOM 1402 C C . LYS A 1 182 ? 10.200 11.124 11.482 1.00 19.21 182 LYS A C 1
ATOM 1403 O O . LYS A 1 182 ? 10.547 12.112 12.136 1.00 21.60 182 LYS A O 1
ATOM 1409 N N . ARG A 1 183 ? 10.853 9.968 11.545 1.00 18.42 183 ARG A N 1
ATOM 1410 C CA A ARG A 1 183 ? 12.056 9.838 12.359 0.54 19.13 183 ARG A CA 1
ATOM 1411 C CA B ARG A 1 183 ? 12.065 9.820 12.345 0.46 19.15 183 ARG A CA 1
ATOM 1412 C C . ARG A 1 183 ? 13.230 10.628 11.797 1.00 22.24 183 ARG A C 1
ATOM 1413 O O . ARG A 1 183 ? 14.185 10.883 12.523 1.00 20.71 183 ARG A O 1
ATOM 1428 N N . HIS A 1 184 ? 13.182 11.024 10.527 1.00 17.67 184 HIS A N 1
ATOM 1429 C CA . HIS A 1 184 ? 14.304 11.756 9.965 1.00 20.62 184 HIS A CA 1
ATOM 1430 C C . HIS A 1 184 ? 14.374 13.167 10.544 1.00 20.65 184 HIS A C 1
ATOM 1431 O O . HIS A 1 184 ? 13.440 13.645 11.194 1.00 19.84 184 HIS A O 1
ATOM 1438 N N . GLU A 1 185 ? 15.493 13.853 10.258 1.00 21.19 185 GLU A N 1
ATOM 1439 C CA . GLU A 1 185 ? 15.826 15.081 10.976 1.00 21.69 185 GLU A CA 1
ATOM 1440 C C . GLU A 1 185 ? 14.743 16.148 10.841 1.00 26.45 185 GLU A C 1
ATOM 1441 O O . GLU A 1 185 ? 14.468 16.870 11.801 1.00 21.50 185 GLU A O 1
ATOM 1447 N N . SER A 1 186 ? 14.118 16.283 9.662 1.00 18.83 186 SER A N 1
ATOM 1448 C CA . SER A 1 186 ? 13.127 17.350 9.526 1.00 18.84 186 SER A CA 1
ATOM 1449 C C . SER A 1 186 ? 11.915 17.129 10.423 1.00 21.54 186 SER A C 1
ATOM 1450 O O . SER A 1 186 ? 11.270 18.098 10.836 1.00 22.93 186 SER A O 1
ATOM 1453 N N . GLY A 1 187 ? 11.578 15.874 10.722 1.00 21.31 187 GLY A N 1
ATOM 1454 C CA . GLY A 1 187 ? 10.396 15.556 11.504 1.00 17.85 187 GLY A CA 1
ATOM 1455 C C . GLY A 1 187 ? 9.059 15.902 10.869 1.00 20.94 187 GLY A C 1
ATOM 1456 O O . GLY A 1 187 ? 8.022 15.866 11.543 1.00 23.30 187 GLY A O 1
ATOM 1457 N N . LEU A 1 188 ? 9.058 16.241 9.582 1.00 20.80 188 LEU A N 1
ATOM 1458 C CA . LEU A 1 188 ? 7.829 16.578 8.872 1.00 21.07 188 LEU A CA 1
ATOM 1459 C C . LEU A 1 188 ? 7.219 15.402 8.100 1.00 17.93 188 LEU A C 1
ATOM 1460 O O . LEU A 1 188 ? 6.099 15.535 7.595 1.00 18.90 188 LEU A O 1
ATOM 1465 N N . GLY A 1 189 ? 7.903 14.273 8.005 1.00 16.08 189 GLY A N 1
ATOM 1466 C CA . GLY A 1 189 ? 7.346 13.146 7.260 1.00 15.51 189 GLY A CA 1
ATOM 1467 C C . GLY A 1 189 ? 6.091 12.613 7.928 1.00 20.75 189 GLY A C 1
ATOM 1468 O O . GLY A 1 189 ? 5.950 12.637 9.152 1.00 18.40 189 GLY A O 1
ATOM 1469 N N . MET A 1 190 ? 5.138 12.143 7.111 1.00 14.96 190 MET A N 1
ATOM 1470 C CA A MET A 1 190 ? 3.870 11.672 7.645 0.64 14.16 190 MET A CA 1
ATOM 1471 C CA B MET A 1 190 ? 3.844 11.682 7.594 0.36 14.20 190 MET A CA 1
ATOM 1472 C C . MET A 1 190 ? 3.653 10.175 7.475 1.00 16.95 190 MET A C 1
ATOM 1473 O O . MET A 1 190 ? 2.642 9.651 7.965 1.00 16.19 190 MET A O 1
ATOM 1482 N N . ASP A 1 191 ? 4.579 9.466 6.835 1.00 15.01 191 ASP A N 1
ATOM 1483 C CA . ASP A 1 191 ? 4.582 7.998 6.803 1.00 15.09 191 ASP A CA 1
ATOM 1484 C C . ASP A 1 191 ? 3.316 7.412 6.185 1.00 13.91 191 ASP A C 1
ATOM 1485 O O . ASP A 1 191 ? 2.902 6.290 6.531 1.00 15.27 191 ASP A O 1
ATOM 1490 N N . ALA A 1 192 ? 2.709 8.138 5.258 1.00 15.86 192 ALA A N 1
ATOM 1491 C CA . ALA A 1 192 ? 1.610 7.603 4.473 1.00 14.88 192 ALA A CA 1
ATOM 1492 C C . ALA A 1 192 ? 2.154 6.890 3.245 1.00 14.70 192 ALA A C 1
ATOM 1493 O O . ALA A 1 192 ? 3.274 7.133 2.802 1.00 13.41 192 ALA A O 1
ATOM 1495 N N . THR A 1 193 ? 1.334 6.003 2.705 1.00 14.52 193 THR A N 1
ATOM 1496 C CA . THR A 1 193 ? 1.556 5.433 1.377 1.00 13.72 193 THR A CA 1
ATOM 1497 C C . THR A 1 193 ? 0.968 6.399 0.368 1.00 14.81 193 THR A C 1
ATOM 1498 O O . THR A 1 193 ? -0.197 6.772 0.502 1.00 16.74 193 THR A O 1
ATOM 1502 N N . VAL A 1 194 ? 1.751 6.812 -0.633 1.00 16.42 194 VAL A N 1
ATOM 1503 C CA . VAL A 1 194 ? 1.349 7.934 -1.477 1.00 13.52 194 VAL A CA 1
ATOM 1504 C C . VAL A 1 194 ? 1.350 7.525 -2.941 1.00 14.28 194 VAL A C 1
ATOM 1505 O O . VAL A 1 194 ? 2.362 7.046 -3.451 1.00 15.36 194 VAL A O 1
ATOM 1509 N N . THR A 1 195 ? 0.226 7.737 -3.604 1.00 14.84 195 THR A N 1
ATOM 1510 C CA . THR A 1 195 ? 0.159 7.623 -5.059 1.00 13.99 195 THR A CA 1
ATOM 1511 C C . THR A 1 195 ? 0.110 9.022 -5.639 1.00 13.89 195 THR A C 1
ATOM 1512 O O . THR A 1 195 ? -0.731 9.832 -5.234 1.00 14.75 195 THR A O 1
ATOM 1516 N N . ILE A 1 196 ? 0.960 9.278 -6.636 1.00 14.68 196 ILE A N 1
ATOM 1517 C CA . ILE A 1 196 ? 1.022 10.558 -7.321 1.00 13.76 196 ILE A CA 1
ATOM 1518 C C . ILE A 1 196 ? 0.314 10.387 -8.661 1.00 15.93 196 ILE A C 1
ATOM 1519 O O . ILE A 1 196 ? 0.801 9.657 -9.529 1.00 18.68 196 ILE A O 1
ATOM 1524 N N . CYS A 1 197 ? -0.824 11.044 -8.813 1.00 18.47 197 CYS A N 1
ATOM 1525 C CA . CYS A 1 197 ? -1.567 11.054 -10.072 1.00 16.29 197 CYS A CA 1
ATOM 1526 C C . CYS A 1 197 ? -1.366 12.397 -10.744 1.00 17.95 197 CYS A C 1
ATOM 1527 O O . CYS A 1 197 ? -1.084 13.395 -10.086 1.00 19.17 197 CYS A O 1
ATOM 1530 N N . HIS A 1 198 ? -1.489 12.422 -12.071 1.00 16.18 198 HIS A N 1
ATOM 1531 C CA . HIS A 1 198 ? -1.155 13.649 -12.786 1.00 15.93 198 HIS A CA 1
ATOM 1532 C C . HIS A 1 198 ? -1.927 13.652 -14.100 1.00 17.24 198 HIS A C 1
ATOM 1533 O O . HIS A 1 198 ? -2.847 12.854 -14.293 1.00 19.09 198 HIS A O 1
ATOM 1540 N N . ARG A 1 199 ? -1.556 14.581 -14.989 1.00 21.67 199 ARG A N 1
ATOM 1541 C CA . ARG A 1 199 ? -2.381 14.837 -16.162 1.00 24.42 199 ARG A CA 1
ATOM 1542 C C . ARG A 1 199 ? -2.383 13.680 -17.139 1.00 23.07 199 ARG A C 1
ATOM 1543 O O . ARG A 1 199 ? -3.253 13.632 -18.016 1.00 23.85 199 ARG A O 1
ATOM 1551 N N . TYR A 1 200 ? -1.437 12.758 -17.041 1.00 19.63 200 TYR A N 1
ATOM 1552 C CA . TYR A 1 200 ? -1.459 11.624 -17.963 1.00 15.53 200 TYR A CA 1
ATOM 1553 C C . TYR A 1 200 ? -1.943 10.343 -17.300 1.00 20.76 200 TYR A C 1
ATOM 1554 O O . TYR A 1 200 ? -1.941 9.291 -17.945 1.00 20.12 200 TYR A O 1
ATOM 1563 N N . THR A 1 201 ? -2.330 10.382 -16.019 1.00 15.60 201 THR A N 1
ATOM 1564 C CA . THR A 1 201 ? -2.997 9.241 -15.407 1.00 16.52 201 THR A CA 1
ATOM 1565 C C . THR A 1 201 ? -4.319 8.980 -16.129 1.00 22.77 201 THR A C 1
ATOM 1566 O O . THR A 1 201 ? -5.169 9.877 -16.192 1.00 18.59 201 THR A O 1
ATOM 1570 N N . PRO A 1 202 ? -4.514 7.813 -16.738 1.00 21.14 202 PRO A N 1
ATOM 1571 C CA . PRO A 1 202 ? -5.778 7.566 -17.443 1.00 20.50 202 PRO A CA 1
ATOM 1572 C C . PRO A 1 202 ? -6.948 7.671 -16.481 1.00 25.01 202 PRO A C 1
ATOM 1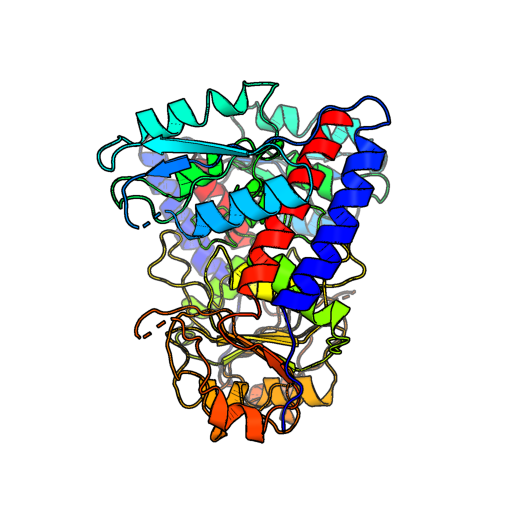573 O O . PRO A 1 202 ? -6.840 7.351 -15.288 1.00 24.69 202 PRO A O 1
ATOM 1577 N N . LYS A 1 203 ? -8.083 8.121 -17.018 1.00 21.52 203 LYS A N 1
ATOM 1578 C CA . LYS A 1 203 ? -9.208 8.477 -16.158 1.00 20.76 203 LYS A CA 1
ATOM 1579 C C . LYS A 1 203 ? -9.647 7.308 -15.293 1.00 25.24 203 LYS A C 1
ATOM 1580 O O . LYS A 1 203 ? -9.931 7.483 -14.103 1.00 21.07 203 LYS A O 1
ATOM 1586 N N . ASP A 1 204 ? -9.708 6.112 -15.881 1.00 25.07 204 ASP A N 1
ATOM 1587 C CA A ASP A 1 204 ? -10.114 4.919 -15.144 0.55 29.22 204 ASP A CA 1
ATOM 1588 C CA B ASP A 1 204 ? -10.103 4.906 -15.156 0.45 29.20 204 ASP A CA 1
ATOM 1589 C C . ASP A 1 204 ? -9.194 4.658 -13.959 1.00 23.30 204 ASP A C 1
ATOM 1590 O O . ASP A 1 204 ? -9.658 4.349 -12.854 1.00 25.00 204 ASP A O 1
ATOM 1599 N N . LYS A 1 205 ? -7.883 4.755 -14.174 1.00 22.12 205 LYS A N 1
ATOM 1600 C CA . LYS A 1 205 ? -6.945 4.477 -13.086 1.00 20.22 205 LYS A CA 1
ATOM 1601 C C . LYS A 1 205 ? -6.962 5.592 -12.054 1.00 23.53 205 LYS A C 1
ATOM 1602 O O . LYS A 1 205 ? -6.820 5.323 -10.852 1.00 24.33 205 LYS A O 1
ATOM 1608 N N . LEU A 1 206 ? -7.144 6.838 -12.489 1.00 21.06 206 LEU A N 1
ATOM 1609 C CA . LEU A 1 206 ? -7.300 7.932 -11.529 1.00 22.08 206 LEU A CA 1
ATOM 1610 C C . LEU A 1 206 ? -8.469 7.671 -10.583 1.00 23.72 206 LEU A C 1
ATOM 1611 O O . LEU A 1 206 ? -8.331 7.780 -9.354 1.00 21.88 206 LEU A O 1
ATOM 1616 N N . GLU A 1 207 ? -9.640 7.320 -11.135 1.00 21.89 207 GLU A N 1
ATOM 1617 C CA . GLU A 1 207 ? -10.791 7.072 -10.269 1.00 19.73 207 GLU A CA 1
ATOM 1618 C C . GLU A 1 207 ? -10.556 5.880 -9.348 1.00 19.73 207 GLU A C 1
ATOM 1619 O O . GLU A 1 207 ? -11.006 5.892 -8.194 1.00 24.26 207 GLU A O 1
ATOM 1625 N N . ALA A 1 208 ? -9.825 4.861 -9.814 1.00 19.98 208 ALA A N 1
ATOM 1626 C CA . ALA A 1 208 ? -9.592 3.703 -8.961 1.00 21.35 208 ALA A CA 1
ATOM 1627 C C . ALA A 1 208 ? -8.664 4.048 -7.800 1.00 19.60 208 ALA A C 1
ATOM 1628 O O . ALA A 1 208 ? -8.893 3.602 -6.667 1.00 21.44 208 ALA A O 1
ATOM 1630 N N . TYR A 1 209 ? -7.624 4.848 -8.045 1.00 19.62 209 TYR A N 1
ATOM 1631 C CA . TYR A 1 209 ? -6.766 5.245 -6.916 1.00 16.30 209 TYR A CA 1
ATOM 1632 C C . TYR A 1 209 ? -7.531 6.123 -5.932 1.00 22.04 209 TYR A C 1
ATOM 1633 O O . TYR A 1 209 ? -7.396 5.968 -4.712 1.00 19.23 209 TYR A O 1
ATOM 1642 N N . CYS A 1 210 ? -8.324 7.063 -6.445 1.00 20.81 210 CYS A N 1
ATOM 1643 C CA . CYS A 1 210 ? -9.095 7.929 -5.555 1.00 19.10 210 CYS A CA 1
ATOM 1644 C C . CYS A 1 210 ? -10.068 7.134 -4.699 1.00 21.04 210 CYS A C 1
ATOM 1645 O O . CYS A 1 210 ? -10.193 7.397 -3.494 1.00 21.04 210 CYS A O 1
ATOM 1648 N N . ARG A 1 211 ? -10.746 6.133 -5.291 1.00 21.18 211 ARG A N 1
ATOM 1649 C CA A ARG A 1 211 ? -11.708 5.357 -4.515 0.55 24.07 211 ARG A CA 1
ATOM 1650 C CA B ARG A 1 211 ? -11.702 5.309 -4.550 0.45 24.09 211 ARG A CA 1
ATOM 1651 C C . ARG A 1 211 ? -11.033 4.520 -3.437 1.00 25.84 211 ARG A C 1
ATOM 1652 O O . ARG A 1 211 ? -11.690 4.131 -2.470 1.00 23.79 211 ARG A O 1
ATOM 1667 N N . ASN A 1 212 ? -9.744 4.244 -3.581 1.00 22.18 212 ASN A N 1
ATOM 1668 C CA . ASN A 1 212 ? -8.972 3.419 -2.669 1.00 20.89 212 ASN A CA 1
ATOM 1669 C C . ASN A 1 212 ? -8.337 4.239 -1.556 1.00 21.54 212 ASN A C 1
ATOM 1670 O O . ASN A 1 212 ? -7.774 3.661 -0.612 1.00 23.63 212 ASN A O 1
ATOM 1675 N N . ALA A 1 213 ? -8.458 5.561 -1.617 1.00 19.79 213 ALA A N 1
ATOM 1676 C CA . ALA A 1 213 ? -7.664 6.442 -0.766 1.00 22.91 213 ALA A CA 1
ATOM 1677 C C . ALA A 1 213 ? -8.400 6.833 0.511 1.00 20.06 213 ALA A C 1
ATOM 1678 O O . ALA A 1 213 ? -9.604 7.110 0.495 1.00 24.02 213 ALA A O 1
ATOM 1680 N N . ASP A 1 214 ? -7.640 6.905 1.616 1.00 20.64 214 ASP A N 1
ATOM 1681 C CA . ASP A 1 214 ? -8.133 7.514 2.849 1.00 20.35 214 ASP A CA 1
ATOM 1682 C C . ASP A 1 214 ? -7.977 9.036 2.843 1.00 19.57 214 ASP A C 1
ATOM 1683 O O . ASP A 1 214 ? -8.709 9.739 3.556 1.00 21.26 214 ASP A O 1
ATOM 1688 N N . ILE A 1 215 ? -6.993 9.553 2.109 1.00 17.52 215 ILE A N 1
ATOM 1689 C CA . ILE A 1 215 ? -6.730 10.982 1.985 1.00 15.92 215 ILE A CA 1
ATOM 1690 C C . ILE A 1 215 ? -6.520 11.284 0.517 1.00 19.63 215 ILE A C 1
ATOM 1691 O O . ILE A 1 215 ? -5.727 10.601 -0.136 1.00 16.61 215 ILE A O 1
ATOM 1696 N N . ILE A 1 216 ? -7.199 12.312 0.016 1.00 18.48 216 ILE A N 1
ATOM 1697 C CA . ILE A 1 216 ? -6.958 12.848 -1.323 1.00 15.88 216 ILE A CA 1
ATOM 1698 C C . ILE A 1 216 ? -6.544 14.298 -1.165 1.00 19.68 216 ILE A C 1
ATOM 1699 O O . ILE A 1 216 ? -7.286 15.102 -0.581 1.00 20.55 216 ILE A O 1
ATOM 1704 N N . ILE A 1 217 ? -5.374 14.635 -1.693 1.00 16.83 217 ILE A N 1
ATOM 1705 C CA . ILE A 1 217 ? -4.885 16.007 -1.742 1.00 17.50 217 ILE A CA 1
ATOM 1706 C C . ILE A 1 217 ? -4.778 16.376 -3.216 1.00 22.58 217 ILE A C 1
ATOM 1707 O O . ILE A 1 217 ? -4.009 15.756 -3.957 1.00 20.06 217 ILE A O 1
ATOM 1712 N N . THR A 1 218 ? -5.568 17.354 -3.655 1.00 23.44 218 THR A N 1
ATOM 1713 C CA . THR A 1 218 ? -5.608 17.689 -5.077 1.00 24.38 218 THR A CA 1
ATOM 1714 C C . THR A 1 218 ? -5.123 19.117 -5.302 1.00 26.23 218 THR A C 1
ATOM 1715 O O . THR A 1 218 ? -5.614 20.060 -4.674 1.00 22.71 218 THR A O 1
ATOM 1719 N N . ALA A 1 219 ? -4.152 19.275 -6.205 1.00 22.94 219 ALA A N 1
ATOM 1720 C CA . ALA A 1 219 ? -3.531 20.562 -6.455 1.00 24.38 219 ALA A CA 1
ATOM 1721 C C . ALA A 1 219 ? -3.247 20.719 -7.949 1.00 24.12 219 ALA A C 1
ATOM 1722 O O . ALA A 1 219 ? -2.122 20.966 -8.376 1.00 30.19 219 ALA A O 1
ATOM 1724 N N . THR A 1 220 ? -4.291 20.584 -8.766 1.00 28.55 220 THR A N 1
ATOM 1725 C CA A THR A 1 220 ? -4.108 20.684 -10.202 0.26 26.78 220 THR A CA 1
ATOM 1726 C CA B THR A 1 220 ? -4.186 20.635 -10.221 0.74 26.66 220 THR A CA 1
ATOM 1727 C C . THR A 1 220 ? -4.804 21.872 -10.845 1.00 28.75 220 THR A C 1
ATOM 1728 O O . THR A 1 220 ? -4.444 22.228 -11.970 1.00 34.21 220 THR A O 1
ATOM 1735 N N . GLY A 1 221 ? -5.760 22.503 -10.176 1.00 27.14 221 GLY A N 1
ATOM 1736 C CA . GLY A 1 221 ? -6.440 23.625 -10.801 1.00 32.01 221 GLY A CA 1
ATOM 1737 C C . GLY A 1 221 ? -7.395 23.214 -11.896 1.00 34.67 221 GLY A C 1
ATOM 1738 O O . GLY A 1 221 ? -7.580 23.957 -12.867 1.00 39.50 221 GLY A O 1
ATOM 1739 N N . LEU A 1 222 ? -7.998 22.035 -11.774 1.00 29.87 222 LEU A N 1
ATOM 1740 C CA . LEU A 1 222 ? -9.016 21.549 -12.699 1.00 35.46 222 LEU A CA 1
ATOM 1741 C C . LEU A 1 222 ? -10.350 21.446 -11.966 1.00 30.99 222 LEU A C 1
ATOM 1742 O O . LEU A 1 222 ? -10.563 20.497 -11.193 1.00 31.71 222 LEU A O 1
ATOM 1747 N N . PRO A 1 223 ? -11.272 22.391 -12.148 1.00 29.95 223 PRO A N 1
ATOM 1748 C CA . PRO A 1 223 ? -12.520 22.349 -11.375 1.00 25.90 223 PRO A CA 1
ATOM 1749 C C . PRO A 1 223 ? -13.315 21.084 -11.669 1.00 34.32 223 PRO A C 1
ATOM 1750 O O . PRO A 1 223 ? -13.282 20.548 -12.779 1.00 34.97 223 PRO A O 1
ATOM 1754 N N . LYS A 1 224 ? -14.018 20.598 -10.645 1.00 35.29 224 LYS A N 1
ATOM 1755 C CA . LYS A 1 224 ? -14.873 19.414 -10.750 1.00 41.71 224 LYS A CA 1
ATOM 1756 C C . LYS A 1 224 ? -14.080 18.151 -11.064 1.00 37.67 224 LYS A C 1
ATOM 1757 O O . LYS A 1 224 ? -14.644 17.174 -11.559 1.00 41.96 224 LYS A O 1
ATOM 1763 N N . LEU A 1 225 ? -12.772 18.141 -10.799 1.00 30.56 225 LEU A N 1
ATOM 1764 C CA . LEU A 1 225 ? -11.988 16.940 -11.068 1.00 32.14 225 LEU A CA 1
ATOM 1765 C C . LEU A 1 225 ? -12.416 15.784 -10.178 1.00 27.47 225 LEU A C 1
ATOM 1766 O O . LEU A 1 225 ? -12.546 14.652 -10.652 1.00 28.28 225 LEU A O 1
ATOM 1771 N N . ILE A 1 226 ? -12.628 16.043 -8.883 1.00 27.78 226 ILE A N 1
ATOM 1772 C CA . ILE A 1 226 ? -12.985 15.012 -7.914 1.00 31.32 226 ILE A CA 1
ATOM 1773 C C . ILE A 1 226 ? -14.498 14.977 -7.765 1.00 35.80 226 ILE A C 1
ATOM 1774 O O . ILE A 1 226 ? -15.097 15.940 -7.268 1.00 33.15 226 ILE A O 1
ATOM 1779 N N . LYS A 1 227 ? -15.104 13.857 -8.156 1.00 32.48 227 LYS A N 1
ATOM 1780 C CA . LYS A 1 227 ? -16.542 13.649 -8.084 1.00 30.02 227 LYS A CA 1
ATOM 1781 C C . LYS A 1 227 ? -16.884 12.684 -6.958 1.00 36.64 227 LYS A C 1
ATOM 1782 O O . LYS A 1 227 ? -16.031 11.944 -6.461 1.00 28.86 227 LYS A O 1
ATOM 1788 N N . ALA A 1 228 ? -18.167 12.693 -6.573 1.00 30.87 228 ALA A N 1
ATOM 1789 C CA . ALA A 1 228 ? -18.613 11.895 -5.436 1.00 30.35 228 ALA A CA 1
ATOM 1790 C C . ALA A 1 228 ? -18.384 10.403 -5.649 1.00 34.01 228 ALA A C 1
ATOM 1791 O O . ALA A 1 228 ? -18.100 9.678 -4.686 1.00 35.06 228 ALA A O 1
ATOM 1793 N N . ASP A 1 229 ? -18.498 9.916 -6.886 1.00 30.35 229 ASP A N 1
ATOM 1794 C CA . ASP A 1 229 ? -18.282 8.493 -7.110 1.00 33.29 229 ASP A CA 1
ATOM 1795 C C . ASP A 1 229 ? -16.805 8.116 -7.142 1.00 33.91 229 ASP A C 1
ATOM 1796 O O . ASP A 1 229 ? -16.491 6.951 -7.386 1.00 32.00 229 ASP A O 1
ATOM 1801 N N . MET A 1 230 ? -15.901 9.062 -6.884 1.00 29.83 230 MET A N 1
ATOM 1802 C CA . MET A 1 230 ? -14.469 8.794 -6.815 1.00 25.62 230 MET A CA 1
ATOM 1803 C C . MET A 1 230 ? -13.951 8.751 -5.381 1.00 26.87 230 MET A C 1
ATOM 1804 O O . MET A 1 230 ? -12.754 8.521 -5.164 1.00 28.85 230 MET A O 1
ATOM 1809 N N . VAL A 1 231 ? -14.813 8.966 -4.396 1.00 22.54 231 VAL A N 1
ATOM 1810 C CA . VAL A 1 231 ? -14.379 9.216 -3.024 1.00 25.19 231 VAL A CA 1
ATOM 1811 C C . VAL A 1 231 ? -14.755 8.026 -2.154 1.00 29.24 231 VAL A C 1
ATOM 1812 O O . VAL A 1 231 ? -15.879 7.518 -2.229 1.00 30.68 231 VAL A O 1
ATOM 1816 N N . LYS A 1 232 ? -13.804 7.566 -1.342 1.00 24.85 232 LYS A N 1
ATOM 1817 C CA . LYS A 1 232 ? -14.095 6.527 -0.375 1.00 23.31 232 LYS A CA 1
ATOM 1818 C C . LYS A 1 232 ? -14.923 7.115 0.765 1.00 30.74 232 LYS A C 1
ATOM 1819 O O . LYS A 1 232 ? -14.651 8.234 1.205 1.00 24.48 232 LYS A O 1
ATOM 1825 N N . PRO A 1 233 ? -15.951 6.409 1.239 1.00 28.35 233 PRO A N 1
ATOM 1826 C CA . PRO A 1 233 ? -16.728 6.930 2.374 1.00 27.32 233 PRO A CA 1
ATOM 1827 C C . PRO A 1 233 ? -15.843 7.162 3.586 1.00 23.22 233 PRO A C 1
ATOM 1828 O O . PRO A 1 233 ? -15.141 6.262 4.047 1.00 31.16 233 PRO A O 1
ATOM 1832 N N . GLY A 1 234 ? -15.911 8.382 4.119 1.00 26.70 234 GLY A N 1
ATOM 1833 C CA . GLY A 1 234 ? -15.152 8.752 5.296 1.00 26.77 234 GLY A CA 1
ATOM 1834 C C . GLY A 1 234 ? -13.789 9.341 5.010 1.00 26.40 234 GLY A C 1
ATOM 1835 O O . GLY A 1 234 ? -13.104 9.757 5.954 1.00 25.39 234 GLY A O 1
ATOM 1836 N N . ALA A 1 235 ? -13.385 9.410 3.741 1.00 23.62 235 ALA A N 1
ATOM 1837 C CA . ALA A 1 235 ? -12.057 9.896 3.381 1.00 28.72 235 ALA A CA 1
ATOM 1838 C C . ALA A 1 235 ? -11.909 11.389 3.656 1.00 22.65 235 ALA A C 1
ATOM 1839 O O . ALA A 1 235 ? -12.885 12.145 3.692 1.00 24.93 235 ALA A O 1
ATOM 1841 N N . THR A 1 236 ? -10.661 11.821 3.851 1.00 18.57 236 THR A N 1
ATOM 1842 C CA . THR A 1 236 ? -10.352 13.232 4.037 1.00 22.17 236 THR A CA 1
ATOM 1843 C C . THR A 1 236 ? -9.929 13.850 2.709 1.00 21.56 236 THR A C 1
ATOM 1844 O O . THR A 1 236 ? -9.028 13.328 2.040 1.00 20.73 236 THR A O 1
ATOM 1848 N N . ILE A 1 237 ? -10.561 14.974 2.348 1.00 22.89 237 ILE A N 1
ATOM 1849 C CA . ILE A 1 237 ? -10.372 15.634 1.052 1.00 22.18 237 ILE A CA 1
ATOM 1850 C C . ILE A 1 237 ? -9.757 17.011 1.297 1.00 27.77 237 ILE A C 1
ATOM 1851 O O . ILE A 1 237 ? -10.398 17.890 1.889 1.00 27.97 237 ILE A O 1
ATOM 1856 N N . ILE A 1 238 ? -8.516 17.208 0.849 1.00 22.50 238 ILE A N 1
ATOM 1857 C CA . ILE A 1 238 ? -7.812 18.484 0.976 1.00 23.60 238 ILE A CA 1
ATOM 1858 C C . ILE A 1 238 ? -7.744 19.097 -0.417 1.00 27.61 238 ILE A C 1
ATOM 1859 O O . ILE A 1 238 ? -7.051 18.576 -1.298 1.00 21.88 238 ILE A O 1
ATOM 1864 N N . ASP A 1 239 ? -8.416 20.224 -0.603 1.00 24.67 239 ASP A N 1
ATOM 1865 C CA . ASP A 1 239 ? -8.567 20.855 -1.916 1.00 26.92 239 ASP A CA 1
ATOM 1866 C C . ASP A 1 239 ? -7.622 22.044 -2.011 1.00 22.22 239 ASP A C 1
ATOM 1867 O O . ASP A 1 239 ? -7.885 23.111 -1.447 1.00 25.57 239 ASP A O 1
ATOM 1872 N N . VAL A 1 240 ? -6.520 21.864 -2.737 1.00 23.09 240 VAL A N 1
ATOM 1873 C CA . VAL A 1 240 ? -5.531 22.921 -2.874 1.00 22.13 240 VAL A CA 1
ATOM 1874 C C . VAL A 1 240 ? -5.775 23.803 -4.099 1.00 33.12 240 VAL A C 1
ATOM 1875 O O . VAL A 1 240 ? -5.223 24.908 -4.177 1.00 35.16 240 VAL A O 1
ATOM 1879 N N . GLY A 1 241 ? -6.591 23.356 -5.049 1.00 31.72 241 GLY A N 1
ATOM 1880 C CA . GLY A 1 241 ? -6.783 24.124 -6.267 1.00 29.69 241 GLY A CA 1
ATOM 1881 C C . GLY A 1 241 ? -7.602 25.379 -6.034 1.00 44.43 241 GLY A C 1
ATOM 1882 O O . GLY A 1 241 ? -8.462 25.437 -5.154 1.00 41.86 241 GLY A O 1
ATOM 1883 N N . ILE A 1 242 ? -7.304 26.412 -6.829 1.00 47.20 242 ILE A N 1
ATOM 1884 C CA . ILE A 1 242 ? -8.038 27.677 -6.810 1.00 51.08 242 ILE A CA 1
ATOM 1885 C C . ILE A 1 242 ? -8.176 28.188 -8.240 1.00 52.00 242 ILE A C 1
ATOM 1886 O O . ILE A 1 242 ? -7.215 28.708 -8.818 1.00 58.12 242 ILE A O 1
ATOM 1891 N N . THR A 1 243 ? -9.367 28.057 -8.818 1.00 53.31 243 THR A N 1
ATOM 1892 C CA . THR A 1 243 ? -9.626 28.471 -10.191 1.00 51.49 243 THR A CA 1
ATOM 1893 C C . THR A 1 243 ? -10.755 29.494 -10.209 1.00 50.27 243 THR A C 1
ATOM 1894 O O . THR A 1 243 ? -11.707 29.391 -9.430 1.00 51.40 243 THR A O 1
ATOM 1898 N N . THR A 1 244 ? -10.631 30.491 -11.089 1.00 57.25 244 THR A N 1
ATOM 1899 C CA . THR A 1 244 ? -11.667 31.497 -11.298 1.00 54.13 244 THR A CA 1
ATOM 1900 C C . THR A 1 244 ? -12.622 31.037 -12.395 1.00 50.32 244 THR A C 1
ATOM 1901 O O . THR A 1 244 ? -12.189 30.694 -13.499 1.00 59.16 244 THR A O 1
ATOM 1903 N N . ARG A 1 245 ? -13.916 31.030 -12.092 1.00 50.86 245 ARG A N 1
ATOM 1904 C CA . ARG A 1 245 ? -14.909 30.515 -13.031 1.00 51.36 245 ARG A CA 1
ATOM 1905 C C . ARG A 1 245 ? -15.818 31.621 -13.563 1.00 68.10 245 ARG A C 1
ATOM 1906 O O . ARG A 1 245 ? -15.966 31.792 -14.776 1.00 67.60 245 ARG A O 1
ATOM 1908 N N . LEU A 1 254 ? -13.887 31.796 -7.263 1.00 58.10 254 LEU A N 1
ATOM 1909 C CA . LEU A 1 254 ? -12.808 30.909 -6.844 1.00 62.43 254 LEU A CA 1
ATOM 1910 C C . LEU A 1 254 ? -13.335 29.537 -6.410 1.00 55.42 254 LEU A C 1
ATOM 1911 O O . LEU A 1 254 ? -14.017 29.416 -5.386 1.00 53.66 254 LEU A O 1
ATOM 1913 N N . VAL A 1 255 ? -13.016 28.505 -7.196 1.00 49.86 255 VAL A N 1
ATOM 1914 C CA . VAL A 1 255 ? -13.397 27.133 -6.890 1.00 46.96 255 VAL A CA 1
ATOM 1915 C C . VAL A 1 255 ? -12.142 26.272 -6.846 1.00 33.44 255 VAL A C 1
ATOM 1916 O O . VAL A 1 255 ? -11.093 26.625 -7.394 1.00 38.24 255 VAL A O 1
ATOM 1920 N N . GLY A 1 256 ? -12.268 25.118 -6.188 1.00 34.53 256 GLY A N 1
ATOM 1921 C CA . GLY A 1 256 ? -11.205 24.141 -6.118 1.00 34.70 256 GLY A CA 1
ATOM 1922 C C . GLY A 1 256 ? -11.391 23.018 -7.123 1.00 30.93 256 GLY A C 1
ATOM 1923 O O . GLY A 1 256 ? -12.205 23.096 -8.045 1.00 33.14 256 GLY A O 1
ATOM 1924 N N . ASP A 1 257 ? -10.612 21.946 -6.936 1.00 31.12 257 ASP A N 1
ATOM 1925 C CA . ASP A 1 257 ? -10.684 20.800 -7.842 1.00 28.83 257 ASP A CA 1
ATOM 1926 C C . ASP A 1 257 ? -11.831 19.852 -7.517 1.00 31.91 257 ASP A C 1
ATOM 1927 O O . ASP A 1 257 ? -12.063 18.905 -8.278 1.00 34.60 257 ASP A O 1
ATOM 1932 N N . VAL A 1 258 ? -12.545 20.062 -6.412 1.00 30.80 258 VAL A N 1
ATOM 1933 C CA . VAL A 1 258 ? -13.527 19.109 -5.909 1.00 34.51 258 VAL A CA 1
ATOM 1934 C C . VAL A 1 258 ? -14.930 19.622 -6.200 1.00 35.44 258 VAL A C 1
ATOM 1935 O O . VAL A 1 258 ? -15.188 20.830 -6.134 1.00 36.71 258 VAL A O 1
ATOM 1939 N N . ASP A 1 259 ? -15.831 18.697 -6.535 1.00 34.92 259 ASP A N 1
ATOM 1940 C CA . ASP A 1 259 ? -17.269 18.954 -6.559 1.00 36.56 259 ASP A CA 1
ATOM 1941 C C . ASP A 1 259 ? -17.780 19.068 -5.129 1.00 36.85 259 ASP A C 1
ATOM 1942 O O . ASP A 1 259 ? -18.231 18.078 -4.548 1.00 36.59 259 ASP A O 1
ATOM 1947 N N . TYR A 1 260 ? -17.748 20.283 -4.577 1.00 32.22 260 TYR A N 1
ATOM 1948 C CA . TYR A 1 260 ? -17.797 20.458 -3.131 1.00 38.49 260 TYR A CA 1
ATOM 1949 C C . TYR A 1 260 ? -19.091 19.922 -2.531 1.00 38.75 260 TYR A C 1
ATOM 1950 O O . TYR A 1 260 ? -19.066 19.085 -1.623 1.00 36.83 260 TYR A O 1
ATOM 1959 N N . GLU A 1 261 ? -20.239 20.397 -3.019 1.00 44.00 261 GLU A N 1
ATOM 1960 C CA . GLU A 1 261 ? -21.493 20.051 -2.353 1.00 39.90 261 GLU A CA 1
ATOM 1961 C C . GLU A 1 261 ? -21.819 18.568 -2.482 1.00 36.59 261 GLU A C 1
ATOM 1962 O O . GLU A 1 261 ? -22.435 17.992 -1.579 1.00 42.39 261 GLU A O 1
ATOM 1968 N N . GLU A 1 262 ? -21.404 17.925 -3.573 1.00 38.45 262 GLU A N 1
ATOM 1969 C CA . GLU A 1 262 ? -21.664 16.497 -3.708 1.00 37.98 262 GLU A CA 1
ATOM 1970 C C . GLU A 1 262 ? -20.658 15.663 -2.920 1.00 37.43 262 GLU A C 1
ATOM 1971 O O . GLU A 1 262 ? -21.039 14.685 -2.265 1.00 35.20 262 GLU A O 1
ATOM 1977 N N . VAL A 1 263 ? -19.374 16.028 -2.969 1.00 36.06 263 VAL A N 1
ATOM 1978 C CA . VAL A 1 263 ? -18.374 15.223 -2.275 1.00 34.51 263 VAL A CA 1
ATOM 1979 C C . VAL A 1 263 ? -18.555 15.334 -0.768 1.00 35.07 263 VAL A C 1
ATOM 1980 O O . VAL A 1 263 ? -18.274 14.379 -0.032 1.00 31.99 263 VAL A O 1
ATOM 1984 N N . SER A 1 264 ? -19.075 16.474 -0.289 1.00 34.12 264 SER A N 1
ATOM 1985 C CA . SER A 1 264 ? -19.349 16.654 1.135 1.00 34.51 264 SER A CA 1
ATOM 1986 C C . SER A 1 264 ? -20.340 15.636 1.688 1.00 36.03 264 SER A C 1
ATOM 1987 O O . SER A 1 264 ? -20.392 15.441 2.907 1.00 36.24 264 SER A O 1
ATOM 1990 N N . LYS A 1 265 ? -21.120 14.979 0.830 1.00 36.45 265 LYS A N 1
ATOM 1991 C CA . LYS A 1 265 ? -22.075 13.975 1.278 1.00 36.69 265 LYS A CA 1
ATOM 1992 C C . LYS A 1 265 ? -21.432 12.627 1.549 1.00 34.33 265 LYS A C 1
ATOM 1993 O O . LYS A 1 265 ? -22.083 11.755 2.134 1.00 38.98 265 LYS A O 1
ATOM 1999 N N . ILE A 1 266 ? -20.183 12.434 1.122 1.00 32.82 266 ILE A N 1
ATOM 2000 C CA . ILE A 1 266 ? -19.506 11.146 1.164 1.00 30.51 266 ILE A CA 1
ATOM 2001 C C . ILE A 1 266 ? -18.240 11.216 2.011 1.00 29.40 266 ILE A C 1
ATOM 2002 O O . ILE A 1 266 ? -17.972 10.328 2.827 1.00 28.11 266 ILE A O 1
ATOM 2007 N N . ALA A 1 267 ? -17.450 12.270 1.825 1.00 29.49 267 ALA A N 1
ATOM 2008 C CA . ALA A 1 267 ? -16.190 12.408 2.545 1.00 29.36 267 ALA A CA 1
ATOM 2009 C C . ALA A 1 267 ? -16.429 12.576 4.042 1.00 33.47 267 ALA A C 1
ATOM 2010 O O . ALA A 1 267 ? -17.454 13.108 4.474 1.00 35.29 267 ALA A O 1
ATOM 2012 N N . GLY A 1 268 ? -15.460 12.118 4.842 1.00 28.74 268 GLY A N 1
ATOM 2013 C CA . GLY A 1 268 ? -15.517 12.363 6.274 1.00 26.71 268 GLY A CA 1
ATOM 2014 C C . GLY A 1 268 ? -15.093 13.762 6.667 1.00 31.44 268 GLY A C 1
ATOM 2015 O O . GLY A 1 268 ? -15.512 14.272 7.713 1.00 29.15 268 GLY A O 1
ATOM 2016 N N . ALA A 1 269 ? -14.262 14.401 5.852 1.00 25.41 269 ALA A N 1
ATOM 2017 C CA . ALA A 1 269 ? -13.765 15.730 6.158 1.00 26.93 269 ALA A CA 1
ATOM 2018 C C . ALA A 1 269 ? -13.312 16.359 4.857 1.00 26.37 269 ALA A C 1
ATOM 2019 O O . ALA A 1 269 ? -12.765 15.662 3.999 1.00 23.28 269 ALA A O 1
ATOM 2021 N N . ILE A 1 270 ? -13.551 17.662 4.707 1.00 25.27 270 ILE A N 1
ATOM 2022 C CA . ILE A 1 270 ? -13.258 18.367 3.462 1.00 22.23 270 ILE A CA 1
ATOM 2023 C C . ILE A 1 270 ? -12.861 19.801 3.785 1.00 32.02 270 ILE A C 1
ATOM 2024 O O . ILE A 1 270 ? -13.395 20.414 4.714 1.00 31.72 270 ILE A O 1
ATOM 2029 N N . THR A 1 271 ? -11.904 20.333 3.021 1.00 29.82 271 THR A N 1
ATOM 2030 C CA . THR A 1 271 ? -11.578 21.754 3.064 1.00 29.78 271 THR A CA 1
ATOM 2031 C C . THR A 1 271 ? -12.406 22.507 2.028 1.00 33.35 271 THR A C 1
ATOM 2032 O O . THR A 1 271 ? -12.459 22.089 0.861 1.00 29.79 271 THR A O 1
ATOM 2036 N N . PRO A 1 272 ? -13.049 23.608 2.400 1.00 30.77 272 PRO A N 1
ATOM 2037 C CA . PRO A 1 272 ? -13.771 24.418 1.415 1.00 32.28 272 PRO A CA 1
ATOM 2038 C C . PRO A 1 272 ? -12.819 25.296 0.620 1.00 30.39 272 PRO A C 1
ATOM 2039 O O . PRO A 1 272 ? -11.675 25.533 1.008 1.00 29.96 272 PRO A O 1
ATOM 2043 N N . VAL A 1 273 ? -13.315 25.773 -0.518 1.00 25.88 273 VAL A N 1
ATOM 2044 C CA . VAL A 1 273 ? -12.618 26.784 -1.308 1.00 27.82 273 VAL A CA 1
ATOM 2045 C C . VAL A 1 273 ? -13.611 27.878 -1.684 1.00 38.68 273 VAL A C 1
ATOM 2046 O O . VAL A 1 273 ? -14.542 27.614 -2.455 1.00 36.87 273 VAL A O 1
ATOM 2050 N N . PRO A 1 274 ? -13.442 29.121 -1.205 1.00 41.76 274 PRO A N 1
ATOM 2051 C CA . PRO A 1 274 ? -12.345 29.616 -0.361 1.00 36.02 274 PRO A CA 1
ATOM 2052 C C . PRO A 1 274 ? -12.480 29.255 1.112 1.00 26.93 274 PRO A C 1
ATOM 2053 O O . PRO A 1 274 ? -13.445 28.609 1.514 1.00 34.92 274 PRO A O 1
ATOM 2057 N N . GLY A 1 275 ? -11.493 29.670 1.903 1.00 33.15 275 GLY A N 1
ATOM 2058 C CA . GLY A 1 275 ? -11.514 29.489 3.340 1.00 31.32 275 GLY A CA 1
ATOM 2059 C C . GLY A 1 275 ? -10.848 28.233 3.857 1.00 32.58 275 GLY A C 1
ATOM 2060 O O . GLY A 1 275 ? -11.012 27.910 5.039 1.00 34.19 275 GLY A O 1
ATOM 2061 N N . GLY A 1 276 ? -10.115 27.507 3.014 1.00 30.00 276 GLY A N 1
ATOM 2062 C CA . GLY A 1 276 ? -9.472 26.278 3.440 1.00 33.09 276 GLY A CA 1
ATOM 2063 C C . GLY A 1 276 ? -7.958 26.363 3.451 1.00 30.72 276 GLY A C 1
ATOM 2064 O O . GLY A 1 276 ? -7.363 26.853 4.413 1.00 29.54 276 GLY A O 1
ATOM 2065 N N . VAL A 1 277 ? -7.318 25.902 2.375 1.00 26.28 277 VAL A N 1
ATOM 2066 C CA . VAL A 1 277 ? -5.860 25.922 2.324 1.00 26.80 277 VAL A CA 1
ATOM 2067 C C . VAL A 1 277 ? -5.324 27.341 2.125 1.00 23.92 277 VAL A C 1
ATOM 2068 O O . VAL A 1 277 ? -4.246 27.678 2.624 1.00 23.76 277 VAL A O 1
ATOM 2072 N N . GLY A 1 278 ? -6.059 28.198 1.416 1.00 27.32 278 GLY A N 1
ATOM 2073 C CA . GLY A 1 278 ? -5.603 29.533 1.090 1.00 26.87 278 GLY A CA 1
ATOM 2074 C C . GLY A 1 278 ? -5.095 30.385 2.244 1.00 27.72 278 GLY A C 1
ATOM 2075 O O . GLY A 1 278 ? -3.968 30.904 2.207 1.00 26.33 278 GLY A O 1
ATOM 2076 N N . PRO A 1 279 ? -5.921 30.575 3.282 1.00 25.57 279 PRO A N 1
ATOM 2077 C CA . PRO A 1 279 ? -5.450 31.341 4.449 1.00 27.20 279 PRO A CA 1
ATOM 2078 C C . PRO A 1 279 ? -4.305 30.662 5.160 1.00 25.85 279 PRO A C 1
ATOM 2079 O O . PRO A 1 279 ? -3.445 31.343 5.726 1.00 24.02 279 PRO A O 1
ATOM 2083 N N . MET A 1 280 ? -4.287 29.326 5.152 1.00 25.42 280 MET A N 1
ATOM 2084 C CA . MET A 1 280 ? -3.198 28.582 5.762 1.00 25.23 280 MET A CA 1
ATOM 2085 C C . MET A 1 280 ? -1.890 28.785 4.998 1.00 23.90 280 MET A C 1
ATOM 2086 O O . MET A 1 280 ? -0.818 28.866 5.610 1.00 22.02 280 MET A O 1
ATOM 2091 N N . THR A 1 281 ? -1.953 28.900 3.669 1.00 24.04 281 THR A N 1
ATOM 2092 C CA . THR A 1 281 ? -0.754 29.218 2.899 1.00 23.12 281 THR A CA 1
ATOM 2093 C C . THR A 1 281 ? -0.121 30.516 3.387 1.00 23.63 281 THR A C 1
ATOM 2094 O O . THR A 1 281 ? 1.087 30.579 3.634 1.00 22.31 281 THR A O 1
ATOM 2098 N N . VAL A 1 282 ? -0.938 31.560 3.551 1.00 23.65 282 VAL A N 1
ATOM 2099 C CA . VAL A 1 282 ? -0.421 32.864 3.960 1.00 21.13 282 VAL A CA 1
ATOM 2100 C C . VAL A 1 282 ? 0.176 32.797 5.362 1.00 21.20 282 VAL A C 1
ATOM 2101 O O . VAL A 1 282 ? 1.237 33.375 5.630 1.00 23.45 282 VAL A O 1
ATOM 2105 N N . ALA A 1 283 ? -0.494 32.096 6.274 1.00 23.60 283 ALA A N 1
ATOM 2106 C CA . ALA A 1 283 ? 0.038 31.929 7.624 1.00 24.08 283 ALA A CA 1
ATOM 2107 C C . ALA A 1 283 ? 1.380 31.206 7.612 1.00 24.66 283 ALA A C 1
ATOM 2108 O O . ALA A 1 283 ? 2.276 31.517 8.408 1.00 21.72 283 ALA A O 1
ATOM 2110 N N . MET A 1 284 ? 1.538 30.216 6.729 1.00 22.90 284 MET A N 1
ATOM 2111 C CA . MET A 1 284 ? 2.827 29.530 6.647 1.00 23.88 284 MET A CA 1
ATOM 2112 C C . MET A 1 284 ? 3.902 30.407 6.018 1.00 19.80 284 MET A C 1
ATOM 2113 O O . MET A 1 284 ? 5.082 30.265 6.353 1.00 22.93 284 MET A O 1
ATOM 2118 N N . LEU A 1 285 ? 3.533 31.311 5.112 1.00 19.50 285 LEU A N 1
ATOM 2119 C CA . LEU A 1 285 ? 4.498 32.304 4.661 1.00 23.94 285 LEU A CA 1
ATOM 2120 C C . LEU A 1 285 ? 4.991 33.152 5.831 1.00 22.32 285 LEU A C 1
ATOM 2121 O O . LEU A 1 285 ? 6.178 33.470 5.916 1.00 20.66 285 LEU A O 1
ATOM 2126 N N . MET A 1 286 ? 4.099 33.513 6.754 1.00 25.55 286 MET A N 1
ATOM 2127 C CA . MET A 1 286 ? 4.557 34.236 7.939 1.00 22.71 286 MET A CA 1
ATOM 2128 C C . MET A 1 286 ? 5.424 33.348 8.823 1.00 22.13 286 MET A C 1
ATOM 2129 O O . MET A 1 286 ? 6.444 33.797 9.356 1.00 21.20 286 MET A O 1
ATOM 2134 N N . HIS A 1 287 ? 5.043 32.079 8.986 1.00 19.10 287 HIS A N 1
ATOM 2135 C CA . HIS A 1 287 ? 5.910 31.148 9.697 1.00 21.64 287 HIS A CA 1
ATOM 2136 C C . HIS A 1 287 ? 7.316 31.133 9.099 1.00 20.77 287 HIS A C 1
ATOM 2137 O O . HIS A 1 287 ? 8.318 31.168 9.826 1.00 19.42 287 HIS A O 1
ATOM 2144 N N . ASN A 1 288 ? 7.405 31.044 7.763 1.00 23.34 288 ASN A N 1
ATOM 2145 C CA . ASN A 1 288 ? 8.706 30.963 7.103 1.00 24.42 288 ASN A CA 1
ATOM 2146 C C . ASN A 1 288 ? 9.515 32.247 7.272 1.00 21.47 288 ASN A C 1
ATOM 2147 O O . ASN A 1 288 ? 10.743 32.201 7.376 1.00 21.70 288 ASN A O 1
ATOM 2152 N N . THR A 1 289 ? 8.851 33.404 7.291 1.00 22.46 289 THR A N 1
ATOM 2153 C CA . THR A 1 289 ? 9.580 34.658 7.461 1.00 26.09 289 THR A CA 1
ATOM 2154 C C . THR A 1 289 ? 10.174 34.759 8.857 1.00 24.96 289 THR A C 1
ATOM 2155 O O . THR A 1 289 ? 11.324 35.183 9.017 1.00 21.82 289 THR A O 1
ATOM 2159 N N . PHE A 1 290 ? 9.402 34.367 9.876 1.00 20.76 290 PHE A N 1
ATOM 2160 C CA . PHE A 1 290 ? 9.918 34.315 11.235 1.00 20.86 290 PHE A CA 1
ATOM 2161 C C . PHE A 1 290 ? 11.052 33.297 11.351 1.00 28.06 290 PHE A C 1
ATOM 2162 O O . PHE A 1 290 ? 12.071 33.557 11.999 1.00 23.45 290 PHE A O 1
ATOM 2170 N N . GLN A 1 291 ? 10.914 32.141 10.693 1.00 22.92 291 GLN A N 1
ATOM 2171 C CA . GLN A 1 291 ? 11.990 31.150 10.717 1.00 20.36 291 GLN A CA 1
ATOM 2172 C C . GLN A 1 291 ? 13.286 31.711 10.137 1.00 20.60 291 GLN A C 1
ATOM 2173 O O . GLN A 1 291 ? 14.373 31.517 10.699 1.00 24.92 291 GLN A O 1
ATOM 2179 N N . ALA A 1 292 ? 13.190 32.390 8.992 1.00 22.66 292 ALA A N 1
ATOM 2180 C CA . ALA A 1 292 ? 14.388 32.897 8.330 1.00 22.82 292 ALA A CA 1
ATOM 2181 C C . ALA A 1 292 ? 15.048 33.998 9.150 1.00 26.46 292 ALA A C 1
ATOM 2182 O O . ALA A 1 292 ? 16.275 34.026 9.284 1.00 25.34 292 ALA A O 1
ATOM 2184 N N . ALA A 1 293 ? 14.249 34.909 9.715 1.00 26.60 293 ALA A N 1
ATOM 2185 C CA . ALA A 1 293 ? 14.799 35.956 10.574 1.00 25.54 293 ALA A CA 1
ATOM 2186 C C . ALA A 1 293 ? 15.501 35.372 11.793 1.00 28.50 293 ALA A C 1
ATOM 2187 O O . ALA A 1 293 ? 16.531 35.896 12.239 1.00 28.89 293 ALA A O 1
ATOM 2189 N N . GLN A 1 294 ? 14.951 34.301 12.364 1.00 22.90 294 GLN A N 1
ATOM 2190 C CA . GLN A 1 294 ? 15.604 33.692 13.514 1.00 29.40 294 GLN A CA 1
ATOM 2191 C C . GLN A 1 294 ? 16.920 33.038 13.114 1.00 32.76 294 GLN A C 1
ATOM 2192 O O . GLN A 1 294 ? 17.911 33.132 13.847 1.00 32.87 294 GLN A O 1
ATOM 2198 N N . SER A 1 295 ? 16.941 32.357 11.961 1.00 28.90 295 SER A N 1
ATOM 2199 C CA . SER A 1 295 ? 18.160 31.692 11.512 1.00 31.34 295 SER A CA 1
ATOM 2200 C C . SER A 1 295 ? 19.263 32.702 11.243 1.00 33.96 295 SER A C 1
ATOM 2201 O O . SER A 1 295 ? 20.426 32.478 11.603 1.00 34.73 295 SER A O 1
ATOM 2204 N N . GLN A 1 296 ? 18.916 33.822 10.610 1.00 30.21 296 GLN A N 1
ATOM 2205 C CA . GLN A 1 296 ? 19.914 34.833 10.288 1.00 32.16 296 GLN A CA 1
ATOM 2206 C C . GLN A 1 296 ? 20.474 35.491 11.541 1.00 40.84 296 GLN A C 1
ATOM 2207 O O . GLN A 1 296 ? 21.668 35.811 11.590 1.00 36.85 296 GLN A O 1
ATOM 2213 N N . ALA A 1 297 ? 19.637 35.695 12.562 1.00 31.06 297 ALA A N 1
ATOM 2214 C CA . ALA A 1 297 ? 20.126 36.266 13.811 1.00 38.98 297 ALA A CA 1
ATOM 2215 C C . ALA A 1 297 ? 21.010 35.281 14.566 1.00 43.64 297 ALA A C 1
ATOM 2216 O O . ALA A 1 297 ? 21.953 35.697 15.245 1.00 44.04 297 ALA A O 1
ATOM 2218 N N . ASN A 1 298 ? 20.727 33.978 14.456 1.00 43.59 298 ASN A N 1
ATOM 2219 C CA . ASN A 1 298 ? 21.514 32.971 15.161 1.00 47.46 298 ASN A CA 1
ATOM 2220 C C . ASN A 1 298 ? 22.851 32.707 14.482 1.00 50.66 298 ASN A C 1
ATOM 2221 O O . ASN A 1 298 ? 23.816 32.326 15.154 1.00 58.51 298 ASN A O 1
ATOM 2226 N N . LYS A 1 299 ? 22.922 32.890 13.168 1.00 46.47 299 LYS A N 1
ATOM 2227 C CA . LYS A 1 299 ? 24.154 32.676 12.424 1.00 51.34 299 LYS A CA 1
ATOM 2228 C C . LYS A 1 299 ? 25.154 33.796 12.701 1.00 55.93 299 LYS A C 1
ATOM 2229 O O . LYS A 1 299 ? 25.810 33.816 13.742 1.00 52.35 299 LYS A O 1
ATOM 2231 N N . MET B 1 1 ? 6.388 -18.030 -19.264 1.00 49.95 1 MET B N 1
ATOM 2232 C CA . MET B 1 1 ? 7.622 -17.567 -18.632 1.00 58.40 1 MET B CA 1
ATOM 2233 C C . MET B 1 1 ? 7.957 -16.119 -19.011 1.00 50.17 1 MET B C 1
ATOM 2234 O O . MET B 1 1 ? 7.862 -15.722 -20.173 1.00 45.41 1 MET B O 1
ATOM 2239 N N . ALA B 1 2 ? 8.354 -15.336 -18.013 1.00 45.39 2 ALA B N 1
ATOM 2240 C CA . ALA B 1 2 ? 8.614 -13.918 -18.223 1.00 32.82 2 ALA B CA 1
ATOM 2241 C C . ALA B 1 2 ? 9.915 -13.699 -18.986 1.00 34.28 2 ALA B C 1
ATOM 2242 O O . ALA B 1 2 ? 10.862 -14.484 -18.881 1.00 38.20 2 ALA B O 1
ATOM 2244 N N . ARG B 1 3 ? 9.956 -12.612 -19.760 1.00 34.78 3 ARG B N 1
ATOM 2245 C CA . ARG B 1 3 ? 11.216 -12.146 -20.326 1.00 37.55 3 ARG B CA 1
ATOM 2246 C C . ARG B 1 3 ? 12.205 -11.843 -19.210 1.00 39.87 3 ARG B C 1
ATOM 2247 O O . ARG B 1 3 ? 11.830 -11.395 -18.124 1.00 34.66 3 ARG B O 1
ATOM 2255 N N . ILE B 1 4 ? 13.484 -12.054 -19.495 1.00 36.46 4 ILE B N 1
ATOM 2256 C CA . ILE B 1 4 ? 14.540 -11.847 -18.514 1.00 31.63 4 ILE B CA 1
ATOM 2257 C C . ILE B 1 4 ? 15.147 -10.467 -18.738 1.00 38.45 4 ILE B C 1
ATOM 2258 O O . ILE B 1 4 ? 15.644 -10.161 -19.827 1.00 33.40 4 ILE B O 1
ATOM 2263 N N . LEU B 1 5 ? 15.102 -9.621 -17.708 1.00 32.59 5 LEU B N 1
ATOM 2264 C CA . LEU B 1 5 ? 15.726 -8.299 -17.773 1.00 29.04 5 LEU B CA 1
ATOM 2265 C C . LEU B 1 5 ? 17.126 -8.403 -17.177 1.00 28.96 5 LEU B C 1
ATOM 2266 O O . LEU B 1 5 ? 17.391 -7.985 -16.050 1.00 32.78 5 LEU B O 1
ATOM 2271 N N . ASP B 1 6 ? 18.045 -8.954 -17.973 1.00 35.13 6 ASP B N 1
ATOM 2272 C CA . ASP B 1 6 ? 19.405 -9.249 -17.517 1.00 35.51 6 ASP B CA 1
ATOM 2273 C C . ASP B 1 6 ? 20.243 -7.977 -17.536 1.00 31.20 6 ASP B C 1
ATOM 2274 O O . ASP B 1 6 ? 20.719 -7.549 -18.592 1.00 30.33 6 ASP B O 1
ATOM 2279 N N . GLY B 1 7 ? 20.449 -7.386 -16.355 1.00 35.93 7 GLY B N 1
ATOM 2280 C CA . GLY B 1 7 ? 21.215 -6.155 -16.268 1.00 29.02 7 GLY B CA 1
ATOM 2281 C C . GLY B 1 7 ? 22.682 -6.322 -16.616 1.00 33.42 7 GLY B C 1
ATOM 2282 O O . GLY B 1 7 ? 23.335 -5.360 -17.028 1.00 29.55 7 GLY B O 1
ATOM 2283 N N . LYS B 1 8 ? 23.226 -7.527 -16.444 1.00 30.96 8 LYS B N 1
ATOM 2284 C CA . LYS B 1 8 ? 24.630 -7.742 -16.782 1.00 32.26 8 LYS B CA 1
ATOM 2285 C C . LYS B 1 8 ? 24.852 -7.595 -18.277 1.00 31.75 8 LYS B C 1
ATOM 2286 O O . LYS B 1 8 ? 25.787 -6.915 -18.714 1.00 33.93 8 LYS B O 1
ATOM 2292 N N . ALA B 1 9 ? 23.997 -8.229 -19.080 1.00 39.09 9 ALA B N 1
ATOM 2293 C CA . ALA B 1 9 ? 24.136 -8.131 -20.526 1.00 32.50 9 ALA B CA 1
ATOM 2294 C C . ALA B 1 9 ? 23.822 -6.724 -21.015 1.00 34.38 9 ALA B C 1
ATOM 2295 O O . ALA B 1 9 ? 24.473 -6.221 -21.938 1.00 30.86 9 ALA B O 1
ATOM 2297 N N . LEU B 1 10 ? 22.825 -6.069 -20.413 1.00 35.42 10 LEU B N 1
ATOM 2298 C CA . LEU B 1 10 ? 22.518 -4.697 -20.807 1.00 30.80 10 LEU B CA 1
ATOM 2299 C C . LEU B 1 10 ? 23.677 -3.762 -20.486 1.00 26.38 10 LEU B C 1
ATOM 2300 O O . LEU B 1 10 ? 23.996 -2.861 -21.275 1.00 30.76 10 LEU B O 1
ATOM 2305 N N . ALA B 1 11 ? 24.298 -3.946 -19.320 1.00 29.96 11 ALA B N 1
ATOM 2306 C CA . ALA B 1 11 ? 25.428 -3.106 -18.940 1.00 31.50 11 ALA B CA 1
ATOM 2307 C C . ALA B 1 11 ? 26.564 -3.241 -19.943 1.00 25.37 11 ALA B C 1
ATOM 2308 O O . ALA B 1 11 ? 27.206 -2.250 -20.300 1.00 26.93 11 ALA B O 1
ATOM 2310 N N . MET B 1 12 ? 26.824 -4.464 -20.404 1.00 31.11 12 MET B N 1
ATOM 2311 C CA . MET B 1 12 ? 27.807 -4.657 -21.468 1.00 36.21 12 MET B CA 1
ATOM 2312 C C . MET B 1 12 ? 27.448 -3.846 -22.712 1.00 32.52 12 MET B C 1
ATOM 2313 O O . MET B 1 12 ? 28.301 -3.144 -23.269 1.00 33.18 12 MET B O 1
ATOM 2318 N N . GLU B 1 13 ? 26.186 -3.915 -23.156 1.00 33.67 13 GLU B N 1
ATOM 2319 C CA . GLU B 1 13 ? 25.754 -3.113 -24.302 1.00 32.82 13 GLU B CA 1
ATOM 2320 C C . GLU B 1 13 ? 26.019 -1.636 -24.064 1.00 31.21 13 GLU B C 1
ATOM 2321 O O . GLU B 1 13 ? 26.575 -0.942 -24.918 1.00 27.65 13 GLU B O 1
ATOM 2327 N N . ILE B 1 14 ? 25.624 -1.143 -22.889 1.00 26.96 14 ILE B N 1
ATOM 2328 C CA . ILE B 1 14 ? 25.811 0.261 -22.538 1.00 26.32 14 ILE B CA 1
ATOM 2329 C C . ILE B 1 14 ? 27.295 0.627 -22.501 1.00 24.72 14 ILE B C 1
ATOM 2330 O O . ILE B 1 14 ? 27.699 1.682 -23.008 1.00 30.11 14 ILE B O 1
ATOM 2335 N N . LYS B 1 15 ? 28.127 -0.229 -21.897 1.00 27.58 15 LYS B N 1
ATOM 2336 C CA . LYS B 1 15 ? 29.555 0.067 -21.804 1.00 23.75 15 LYS B CA 1
ATOM 2337 C C . LYS B 1 15 ? 30.208 0.094 -23.181 1.00 29.75 15 LYS B C 1
ATOM 2338 O O . LYS B 1 15 ? 31.119 0.892 -23.418 1.00 28.41 15 LYS B O 1
ATOM 2344 N N . LYS B 1 16 ? 29.733 -0.740 -24.108 1.00 28.04 16 LYS B N 1
ATOM 2345 C CA . LYS B 1 16 ? 30.258 -0.695 -25.472 1.00 29.54 16 LYS B CA 1
ATOM 2346 C C . LYS B 1 16 ? 29.890 0.609 -26.163 1.00 36.00 16 LYS B C 1
ATOM 2347 O O . LYS B 1 16 ? 30.725 1.204 -26.855 1.00 34.58 16 LYS B O 1
ATOM 2353 N N . GLU B 1 17 ? 28.642 1.067 -25.992 1.00 31.63 17 GLU B N 1
ATOM 2354 C CA . GLU B 1 17 ? 28.245 2.351 -26.561 1.00 30.75 17 GLU B CA 1
ATOM 2355 C C . GLU B 1 17 ? 29.051 3.487 -25.958 1.00 31.27 17 GLU B C 1
ATOM 2356 O O . GLU B 1 17 ? 29.531 4.367 -26.676 1.00 33.59 17 GLU B O 1
ATOM 2362 N N . LEU B 1 18 ? 29.207 3.483 -24.632 1.00 26.89 18 LEU B N 1
ATOM 2363 C CA . LEU B 1 18 ? 29.965 4.537 -23.974 1.00 26.67 18 LEU B CA 1
ATOM 2364 C C . LEU B 1 18 ? 31.400 4.585 -24.483 1.00 27.89 18 LEU B C 1
ATOM 2365 O O . LEU B 1 18 ? 31.956 5.669 -24.686 1.00 27.20 18 LEU B O 1
ATOM 2370 N N . LYS B 1 19 ? 32.019 3.420 -24.670 1.00 25.93 19 LYS B N 1
ATOM 2371 C CA . LYS B 1 19 ? 33.379 3.386 -25.209 1.00 27.85 19 LYS B CA 1
ATOM 2372 C C . LYS B 1 19 ? 33.471 4.181 -26.504 1.00 28.91 19 LYS B C 1
ATOM 2373 O O . LYS B 1 19 ? 34.375 5.006 -26.682 1.00 27.49 19 LYS B O 1
ATOM 2379 N N . GLN B 1 20 ? 32.514 3.966 -27.409 1.00 31.53 20 GLN B N 1
ATOM 2380 C CA . GLN B 1 20 ? 32.514 4.676 -28.683 1.00 27.76 20 GLN B CA 1
ATOM 2381 C C . GLN B 1 20 ? 32.212 6.158 -28.507 1.00 30.89 20 GLN B C 1
ATOM 2382 O O . GLN B 1 20 ? 32.852 7.008 -29.137 1.00 26.23 20 GLN B O 1
ATOM 2388 N N . LYS B 1 21 ? 31.222 6.498 -27.673 1.00 27.01 21 LYS B N 1
ATOM 2389 C CA . LYS B 1 21 ? 30.855 7.901 -27.531 1.00 25.31 21 LYS B CA 1
ATOM 2390 C C . LYS B 1 21 ? 31.968 8.716 -26.887 1.00 23.97 21 LYS B C 1
ATOM 2391 O O . LYS B 1 21 ? 32.179 9.879 -27.255 1.00 25.18 21 LYS B O 1
ATOM 2397 N N . ILE B 1 22 ? 32.663 8.133 -25.904 1.00 23.92 22 ILE B N 1
ATOM 2398 C CA . ILE B 1 22 ? 33.765 8.815 -25.236 1.00 24.38 22 ILE B CA 1
ATOM 2399 C C . ILE B 1 22 ? 34.909 9.051 -26.214 1.00 24.36 22 ILE B C 1
ATOM 2400 O O . ILE B 1 22 ? 35.503 10.135 -26.243 1.00 28.39 22 ILE B O 1
ATOM 2405 N N . ALA B 1 23 ? 35.225 8.049 -27.032 1.00 27.48 23 ALA B N 1
ATOM 2406 C CA . ALA B 1 23 ? 36.300 8.214 -28.009 1.00 29.43 23 ALA B CA 1
ATOM 2407 C C . ALA B 1 23 ? 35.984 9.330 -28.996 1.00 34.15 23 ALA B C 1
ATOM 2408 O O . ALA B 1 23 ? 36.851 10.152 -29.312 1.00 34.06 23 ALA B O 1
ATOM 2410 N N . GLN B 1 24 ? 34.737 9.393 -29.473 1.00 31.08 24 GLN B N 1
ATOM 2411 C CA . GLN B 1 24 ? 34.332 10.461 -30.385 1.00 33.50 24 GLN B CA 1
ATOM 2412 C C . GLN B 1 24 ? 34.503 11.839 -29.748 1.00 33.25 24 GLN B C 1
ATOM 2413 O O . GLN B 1 24 ? 35.005 12.773 -30.385 1.00 32.37 24 GLN B O 1
ATOM 2419 N N . TRP B 1 25 ? 34.082 11.988 -28.486 1.00 30.64 25 TRP B N 1
ATOM 2420 C CA . TRP B 1 25 ? 34.191 13.272 -27.799 1.00 27.96 25 TRP B CA 1
ATOM 2421 C C . TRP B 1 25 ? 35.648 13.622 -27.504 1.00 31.42 25 TRP B C 1
ATOM 2422 O O . TRP B 1 25 ? 36.047 14.793 -27.587 1.00 33.21 25 TRP B O 1
ATOM 2433 N N . VAL B 1 26 ? 36.460 12.622 -27.156 1.00 28.99 26 VAL B N 1
ATOM 2434 C CA . VAL B 1 26 ? 37.885 12.883 -26.955 1.00 30.04 26 VAL B CA 1
ATOM 2435 C C . VAL B 1 26 ? 38.514 13.375 -28.256 1.00 34.26 26 VAL B C 1
ATOM 2436 O O . VAL B 1 26 ? 39.362 14.278 -28.254 1.00 32.43 26 VAL B O 1
ATOM 2440 N N . SER B 1 27 ? 38.065 12.824 -29.387 1.00 33.35 27 SER B N 1
ATOM 2441 C CA . SER B 1 27 ? 38.617 13.166 -30.699 1.00 35.14 27 SER B CA 1
ATOM 2442 C C . SER B 1 27 ? 38.290 14.590 -31.133 1.00 41.72 27 SER B C 1
ATOM 2443 O O . SER B 1 27 ? 38.898 15.084 -32.088 1.00 38.80 27 SER B O 1
ATOM 2446 N N . LEU B 1 28 ? 37.338 15.253 -30.481 1.00 35.70 28 LEU B N 1
ATOM 2447 C CA . LEU B 1 28 ? 37.065 16.660 -30.744 1.00 35.94 28 LEU B CA 1
ATOM 2448 C C . LEU B 1 28 ? 38.053 17.586 -30.050 1.00 41.17 28 LEU B C 1
ATOM 2449 O O . LEU B 1 28 ? 37.922 18.810 -30.171 1.00 40.79 28 LEU B O 1
ATOM 2454 N N . GLY B 1 29 ? 39.019 17.041 -29.313 1.00 34.03 29 GLY B N 1
ATOM 2455 C CA . GLY B 1 29 ? 39.973 17.863 -28.597 1.00 35.66 29 GLY B CA 1
ATOM 2456 C C . GLY B 1 29 ? 39.773 17.905 -27.095 1.00 34.41 29 GLY B C 1
ATOM 2457 O O . GLY B 1 29 ? 40.064 18.915 -26.453 1.00 35.28 29 GLY B O 1
ATOM 2458 N N . ASN B 1 30 ? 39.287 16.815 -26.512 1.00 34.79 30 ASN B N 1
ATOM 2459 C CA . ASN B 1 30 ? 39.007 16.764 -25.087 1.00 33.38 30 ASN B CA 1
ATOM 2460 C C . ASN B 1 30 ? 39.847 15.683 -24.420 1.00 27.63 30 ASN B C 1
ATOM 2461 O O . ASN B 1 30 ? 40.182 14.669 -25.035 1.00 32.18 30 ASN B O 1
ATOM 2466 N N . ARG B 1 31 ? 40.191 15.921 -23.156 1.00 33.18 31 ARG B N 1
ATOM 2467 C CA . ARG B 1 31 ? 40.834 14.898 -22.347 1.00 28.41 31 ARG B CA 1
ATOM 2468 C C . ARG B 1 31 ? 39.808 13.856 -21.936 1.00 34.87 31 ARG B C 1
ATOM 2469 O O . ARG B 1 31 ? 38.641 14.179 -21.699 1.00 31.29 31 ARG B O 1
ATOM 2477 N N . ALA B 1 32 ? 40.249 12.610 -21.836 1.00 32.53 32 ALA B N 1
ATOM 2478 C CA . ALA B 1 32 ? 39.349 11.549 -21.411 1.00 30.59 32 ALA B CA 1
ATOM 2479 C C . ALA B 1 32 ? 38.828 11.842 -20.003 1.00 25.28 32 ALA B C 1
ATOM 2480 O O . ALA B 1 32 ? 39.559 12.386 -19.171 1.00 26.09 32 ALA B O 1
ATOM 2482 N N . PRO B 1 33 ? 37.583 11.476 -19.705 1.00 24.15 33 PRO B N 1
ATOM 2483 C CA . PRO B 1 33 ? 37.034 11.731 -18.366 1.00 23.60 33 PRO B CA 1
ATOM 2484 C C . PRO B 1 33 ? 37.844 11.034 -17.290 1.00 25.37 33 PRO B C 1
ATOM 2485 O O . PRO B 1 33 ? 38.314 9.910 -17.476 1.00 26.54 33 PRO B O 1
ATOM 2489 N N . THR B 1 34 ? 37.975 11.696 -16.139 1.00 23.30 34 THR B N 1
ATOM 2490 C CA . THR B 1 34 ? 38.735 11.177 -15.009 1.00 23.68 34 THR B CA 1
ATOM 2491 C C . THR B 1 34 ? 37.845 11.086 -13.780 1.00 28.77 34 THR B C 1
ATOM 2492 O O . THR B 1 34 ? 37.041 11.987 -13.526 1.00 25.84 34 THR B O 1
ATOM 2496 N N . ILE B 1 35 ? 38.007 10.003 -13.020 1.00 24.76 35 ILE B N 1
ATOM 2497 C CA . ILE B 1 35 ? 37.275 9.780 -11.778 1.00 22.75 35 ILE B CA 1
ATOM 2498 C C . ILE B 1 35 ? 38.255 9.411 -10.670 1.00 28.96 35 ILE B C 1
ATOM 2499 O O . ILE B 1 35 ? 39.228 8.678 -10.890 1.00 26.03 35 ILE B O 1
ATOM 2504 N N . ARG B 1 36 ? 38.000 9.936 -9.477 1.00 25.21 36 ARG B N 1
ATOM 2505 C CA . ARG B 1 36 ? 38.744 9.589 -8.273 1.00 26.92 36 ARG B CA 1
ATOM 2506 C C . ARG B 1 36 ? 37.764 8.978 -7.289 1.00 32.76 36 ARG B C 1
ATOM 2507 O O . ARG B 1 36 ? 36.739 9.590 -6.973 1.00 30.60 36 ARG B O 1
ATOM 2515 N N . CYS B 1 37 ? 38.062 7.771 -6.825 1.00 28.46 37 CYS B N 1
ATOM 2516 C CA A CYS B 1 37 ? 37.221 7.061 -5.869 0.80 29.59 37 CYS B CA 1
ATOM 2517 C CA B CYS B 1 37 ? 37.216 7.079 -5.864 0.20 29.75 37 CYS B CA 1
ATOM 2518 C C . CYS B 1 37 ? 37.937 7.010 -4.526 1.00 36.34 37 CYS B C 1
ATOM 2519 O O . CYS B 1 37 ? 39.013 6.409 -4.421 1.00 35.76 37 CYS B O 1
ATOM 2524 N N . ILE B 1 38 ? 37.336 7.623 -3.505 1.00 29.22 38 ILE B N 1
ATOM 2525 C CA . ILE B 1 38 ? 37.912 7.639 -2.167 1.00 34.22 38 ILE B CA 1
ATOM 2526 C C . ILE B 1 38 ? 37.375 6.444 -1.397 1.00 31.41 38 ILE B C 1
ATOM 2527 O O . ILE B 1 38 ? 36.157 6.227 -1.334 1.00 32.18 38 ILE B O 1
ATOM 2532 N N . ILE B 1 39 ? 38.291 5.664 -0.830 1.00 33.13 39 ILE B N 1
ATOM 2533 C CA . ILE B 1 39 ? 38.007 4.452 -0.067 1.00 39.21 39 ILE B CA 1
ATOM 2534 C C . ILE B 1 39 ? 38.516 4.678 1.346 1.00 37.83 39 ILE B C 1
ATOM 2535 O O . ILE B 1 39 ? 39.714 4.915 1.544 1.00 44.31 39 ILE B O 1
ATOM 2540 N N . VAL B 1 40 ? 37.621 4.608 2.323 1.00 42.37 40 VAL B N 1
ATOM 2541 C CA . VAL B 1 40 ? 37.985 4.790 3.724 1.00 46.53 40 VAL B CA 1
ATOM 2542 C C . VAL B 1 40 ? 37.832 3.444 4.418 1.00 46.79 40 VAL B C 1
ATOM 2543 O O . VAL B 1 40 ? 36.711 2.955 4.616 1.00 51.00 40 VAL B O 1
ATOM 2547 N N . GLY B 1 41 ? 38.957 2.843 4.787 1.00 47.45 41 GLY B N 1
ATOM 2548 C CA . GLY B 1 41 ? 38.943 1.579 5.490 1.00 54.61 41 GLY B CA 1
ATOM 2549 C C . GLY B 1 41 ? 39.326 0.417 4.599 1.00 60.79 41 GLY B C 1
ATOM 2550 O O . GLY B 1 41 ? 39.725 0.572 3.440 1.00 62.54 41 GLY B O 1
ATOM 2551 N N . ASP B 1 42 ? 39.183 -0.781 5.168 1.00 66.14 42 ASP B N 1
ATOM 2552 C CA . ASP B 1 42 ? 39.587 -2.016 4.507 1.00 68.98 42 ASP B CA 1
ATOM 2553 C C . ASP B 1 42 ? 38.446 -3.025 4.450 1.00 66.29 42 ASP B C 1
ATOM 2554 O O . ASP B 1 42 ? 38.682 -4.237 4.471 1.00 70.86 42 ASP B O 1
ATOM 2559 N N . ASP B 1 43 ? 37.210 -2.547 4.383 1.00 59.48 43 ASP B N 1
ATOM 2560 C CA . ASP B 1 43 ? 36.073 -3.434 4.187 1.00 58.78 43 ASP B CA 1
ATOM 2561 C C . ASP B 1 43 ? 36.248 -4.203 2.881 1.00 66.28 43 ASP B C 1
ATOM 2562 O O . ASP B 1 43 ? 36.279 -3.581 1.807 1.00 62.63 43 ASP B O 1
ATOM 2567 N N . PRO B 1 44 ? 36.379 -5.533 2.920 1.00 68.91 44 PRO B N 1
ATOM 2568 C CA . PRO B 1 44 ? 36.644 -6.279 1.677 1.00 63.99 44 PRO B CA 1
ATOM 2569 C C . PRO B 1 44 ? 35.563 -6.120 0.622 1.00 64.62 44 PRO B C 1
ATOM 2570 O O . PRO B 1 44 ? 35.868 -6.201 -0.576 1.00 66.04 44 PRO B O 1
ATOM 2574 N N . ALA B 1 45 ? 34.310 -5.892 1.023 1.00 64.18 45 ALA B N 1
ATOM 2575 C CA . ALA B 1 45 ? 33.244 -5.706 0.044 1.00 59.61 45 ALA B CA 1
ATOM 2576 C C . ALA B 1 45 ? 33.325 -4.335 -0.618 1.00 61.64 45 ALA B C 1
ATOM 2577 O O . ALA B 1 45 ? 33.065 -4.206 -1.820 1.00 57.71 45 ALA B O 1
ATOM 2579 N N . SER B 1 46 ? 33.685 -3.303 0.148 1.00 60.39 46 SER B N 1
ATOM 2580 C CA . SER B 1 46 ? 33.849 -1.976 -0.431 1.00 57.65 46 SER B CA 1
ATOM 2581 C C . SER B 1 46 ? 35.001 -1.924 -1.424 1.00 58.10 46 SER B C 1
ATOM 2582 O O . SER B 1 46 ? 34.996 -1.072 -2.320 1.00 53.55 46 SER B O 1
ATOM 2585 N N . HIS B 1 47 ? 35.985 -2.814 -1.288 1.00 55.84 47 HIS B N 1
ATOM 2586 C CA . HIS B 1 47 ? 37.090 -2.836 -2.237 1.00 60.38 47 HIS B CA 1
ATOM 2587 C C . HIS B 1 47 ? 36.710 -3.571 -3.515 1.00 57.47 47 HIS B C 1
ATOM 2588 O O . HIS B 1 47 ? 37.115 -3.163 -4.610 1.00 55.81 47 HIS B O 1
ATOM 2595 N N . THR B 1 48 ? 35.930 -4.649 -3.394 1.00 51.86 48 THR B N 1
ATOM 2596 C CA . THR B 1 48 ? 35.373 -5.298 -4.577 1.00 53.26 48 THR B CA 1
ATOM 2597 C C . THR B 1 48 ? 34.556 -4.313 -5.403 1.00 50.79 48 THR B C 1
ATOM 2598 O O . THR B 1 48 ? 34.668 -4.276 -6.635 1.00 46.96 48 THR B O 1
ATOM 2602 N N . TYR B 1 49 ? 33.739 -3.495 -4.737 1.00 45.30 49 TYR B N 1
ATOM 2603 C CA . TYR B 1 49 ? 32.890 -2.549 -5.452 1.00 46.49 49 TYR B CA 1
ATOM 2604 C C . TYR B 1 49 ? 33.720 -1.499 -6.182 1.00 48.82 49 TYR B C 1
ATOM 2605 O O . TYR B 1 49 ? 33.401 -1.127 -7.317 1.00 45.96 49 TYR B O 1
ATOM 2614 N N . VAL B 1 50 ? 34.793 -1.015 -5.555 1.00 45.21 50 VAL B N 1
ATOM 2615 C CA . VAL B 1 50 ? 35.621 -0.005 -6.206 1.00 54.74 50 VAL B CA 1
ATOM 2616 C C . VAL B 1 50 ? 36.419 -0.613 -7.357 1.00 45.88 50 VAL B C 1
ATOM 2617 O O . VAL B 1 50 ? 36.597 0.023 -8.406 1.00 39.25 50 VAL B O 1
ATOM 2621 N N . ARG B 1 51 ? 36.880 -1.859 -7.204 1.00 47.22 51 ARG B N 1
ATOM 2622 C CA . ARG B 1 51 ? 37.591 -2.500 -8.303 1.00 46.17 51 ARG B CA 1
ATOM 2623 C C . ARG B 1 51 ? 36.680 -2.664 -9.518 1.00 45.07 51 ARG B C 1
ATOM 2624 O O . ARG B 1 51 ? 37.118 -2.492 -10.660 1.00 37.34 51 ARG B O 1
ATOM 2632 N N . ASN B 1 52 ? 35.395 -2.966 -9.295 1.00 42.53 52 ASN B N 1
ATOM 2633 C CA . ASN B 1 52 ? 34.448 -3.071 -10.406 1.00 44.18 52 ASN B CA 1
ATOM 2634 C C . ASN B 1 52 ? 34.289 -1.740 -11.130 1.00 31.61 52 ASN B C 1
ATOM 2635 O O . ASN B 1 52 ? 34.212 -1.707 -12.365 1.00 36.36 52 ASN B O 1
ATOM 2640 N N . LYS B 1 53 ? 34.215 -0.634 -10.381 1.00 37.20 53 LYS B N 1
ATOM 2641 C CA . LYS B 1 53 ? 34.121 0.678 -11.017 1.00 34.86 53 LYS B CA 1
ATOM 2642 C C . LYS B 1 53 ? 35.375 0.974 -11.829 1.00 36.55 53 LYS B C 1
ATOM 2643 O O . LYS B 1 53 ? 35.289 1.497 -12.947 1.00 34.57 53 LYS B O 1
ATOM 2649 N N . VAL B 1 54 ? 36.546 0.608 -11.296 1.00 36.31 54 VAL B N 1
ATOM 2650 C CA . VAL B 1 54 ? 37.805 0.840 -12.003 1.00 38.87 54 VAL B CA 1
ATOM 2651 C C . VAL B 1 54 ? 37.896 -0.027 -13.256 1.00 37.42 54 VAL B C 1
ATOM 2652 O O . VAL B 1 54 ? 38.349 0.430 -14.313 1.00 34.94 54 VAL B O 1
ATOM 2656 N N . GLU B 1 55 ? 37.485 -1.291 -13.162 1.00 34.22 55 GLU B N 1
ATOM 2657 C CA . GLU B 1 55 ? 37.506 -2.147 -14.345 1.00 31.83 55 GLU B CA 1
ATOM 2658 C C . GLU B 1 55 ? 36.570 -1.632 -15.432 1.00 38.88 55 GLU B C 1
ATOM 2659 O O . GLU B 1 55 ? 36.896 -1.692 -16.623 1.00 33.44 55 GLU B O 1
ATOM 2665 N N . ALA B 1 56 ? 35.399 -1.122 -15.055 1.00 30.15 56 ALA B N 1
ATOM 2666 C CA . ALA B 1 56 ? 34.526 -0.578 -16.088 1.00 28.29 56 ALA B CA 1
ATOM 2667 C C . ALA B 1 56 ? 35.085 0.719 -16.662 1.00 25.66 56 ALA B C 1
ATOM 2668 O O . ALA B 1 56 ? 34.914 0.991 -17.857 1.00 28.05 56 ALA B O 1
ATOM 2670 N N . ALA B 1 57 ? 35.753 1.529 -15.836 1.00 24.55 57 ALA B N 1
ATOM 2671 C CA . ALA B 1 57 ? 36.385 2.737 -16.354 1.00 30.13 57 ALA B CA 1
ATOM 2672 C C . ALA B 1 57 ? 37.421 2.386 -17.414 1.00 30.87 57 ALA B C 1
ATOM 2673 O O . ALA B 1 57 ? 37.437 2.967 -18.503 1.00 28.13 57 ALA B O 1
ATOM 2675 N N . LYS B 1 58 ? 38.297 1.428 -17.105 1.00 31.92 58 LYS B N 1
ATOM 2676 C CA . LYS B 1 58 ? 39.282 0.984 -18.088 1.00 30.33 58 LYS B CA 1
ATOM 2677 C C . LYS B 1 58 ? 38.610 0.546 -19.379 1.00 33.36 58 LYS B C 1
ATOM 2678 O O . LYS B 1 58 ? 39.055 0.905 -20.476 1.00 31.30 58 LYS B O 1
ATOM 2684 N N . PHE B 1 59 ? 37.506 -0.197 -19.264 1.00 31.95 59 PHE B N 1
ATOM 2685 C CA . PHE B 1 59 ? 36.838 -0.716 -20.448 1.00 29.75 59 PHE B CA 1
ATOM 2686 C C . PHE B 1 59 ? 36.353 0.405 -21.358 1.00 32.57 59 PHE B C 1
ATOM 2687 O O . PHE B 1 59 ? 36.520 0.330 -22.577 1.00 30.82 59 PHE B O 1
ATOM 2695 N N . VAL B 1 60 ? 35.747 1.455 -20.791 1.00 26.60 60 VAL B N 1
ATOM 2696 C CA . VAL B 1 60 ? 35.135 2.498 -21.611 1.00 24.64 60 VAL B CA 1
ATOM 2697 C C . VAL B 1 60 ? 36.076 3.645 -21.949 1.00 22.64 60 VAL B C 1
ATOM 2698 O O . VAL B 1 60 ? 35.714 4.504 -22.764 1.00 26.42 60 VAL B O 1
ATOM 2702 N N . GLY B 1 61 ? 37.268 3.691 -21.367 1.00 26.24 61 GLY B N 1
ATOM 2703 C CA . GLY B 1 61 ? 38.203 4.757 -21.668 1.00 28.53 61 GLY B CA 1
ATOM 2704 C C . GLY B 1 61 ? 38.161 5.910 -20.699 1.00 28.36 61 GLY B C 1
ATOM 2705 O O . GLY B 1 61 ? 38.543 7.023 -21.068 1.00 28.47 61 GLY B O 1
ATOM 2706 N N . ILE B 1 62 ? 37.672 5.683 -19.491 1.00 24.41 62 ILE B N 1
ATOM 2707 C CA . ILE B 1 62 ? 37.726 6.639 -18.395 1.00 22.36 62 ILE B CA 1
ATOM 2708 C C . ILE B 1 62 ? 38.955 6.320 -17.549 1.00 24.62 62 ILE B C 1
ATOM 2709 O O . ILE B 1 62 ? 39.286 5.150 -17.333 1.00 24.46 62 ILE B O 1
ATOM 2714 N N . ASP B 1 63 ? 39.658 7.352 -17.104 1.00 25.64 63 ASP B N 1
ATOM 2715 C CA . ASP B 1 63 ? 40.855 7.172 -16.287 1.00 28.77 63 ASP B CA 1
ATOM 2716 C C . ASP B 1 63 ? 40.469 7.273 -14.821 1.00 29.21 63 ASP B C 1
ATOM 2717 O O . ASP B 1 63 ? 40.137 8.359 -14.337 1.00 26.61 63 ASP B O 1
ATOM 2722 N N . ALA B 1 64 ? 40.539 6.148 -14.120 1.00 26.67 64 ALA B N 1
ATOM 2723 C CA . ALA B 1 64 ? 40.137 6.047 -12.726 1.00 30.81 64 ALA B CA 1
ATOM 2724 C C . ALA B 1 64 ? 41.357 5.880 -11.830 1.00 33.70 64 ALA B C 1
ATOM 2725 O O . ALA B 1 64 ? 42.322 5.201 -12.195 1.00 33.83 64 ALA B O 1
ATOM 2727 N N . LEU B 1 65 ? 41.305 6.505 -10.658 1.00 29.04 65 LEU B N 1
ATOM 2728 C CA . LEU B 1 65 ? 42.344 6.366 -9.646 1.00 36.19 65 LEU B CA 1
ATOM 2729 C C . LEU B 1 65 ? 41.669 6.222 -8.292 1.00 35.21 65 LEU B C 1
ATOM 2730 O O . LEU B 1 65 ? 40.742 6.974 -7.980 1.00 34.05 65 LEU B O 1
ATOM 2735 N N . THR B 1 66 ? 42.109 5.247 -7.505 1.00 36.80 66 THR B N 1
ATOM 2736 C CA . THR B 1 66 ? 41.538 4.995 -6.189 1.00 37.96 66 THR B CA 1
ATOM 2737 C C . THR B 1 66 ? 42.424 5.629 -5.128 1.00 41.01 66 THR B C 1
ATOM 2738 O O . THR B 1 66 ? 43.643 5.435 -5.135 1.00 39.92 66 THR B O 1
ATOM 2742 N N . ILE B 1 67 ? 41.814 6.390 -4.226 1.00 38.42 67 ILE B N 1
ATOM 2743 C CA . ILE B 1 67 ? 42.523 7.018 -3.120 1.00 36.55 67 ILE B CA 1
ATOM 2744 C C . ILE B 1 67 ? 42.104 6.292 -1.854 1.00 44.28 67 ILE B C 1
ATOM 2745 O O . ILE B 1 67 ? 40.947 6.389 -1.424 1.00 38.13 67 ILE B O 1
ATOM 2750 N N . ASN B 1 68 ? 43.036 5.551 -1.262 1.00 42.63 68 ASN B N 1
ATOM 2751 C CA . ASN B 1 68 ? 42.751 4.765 -0.072 1.00 43.36 68 ASN B CA 1
ATOM 2752 C C . ASN B 1 68 ? 43.057 5.585 1.174 1.00 48.82 68 ASN B C 1
ATOM 2753 O O . ASN B 1 68 ? 44.103 6.238 1.259 1.00 46.70 68 ASN B O 1
ATOM 2758 N N . ARG B 1 69 ? 42.136 5.565 2.129 1.00 41.96 69 ARG B N 1
ATOM 2759 C CA . ARG B 1 69 ? 42.351 6.208 3.412 1.00 49.32 69 ARG B CA 1
ATOM 2760 C C . ARG B 1 69 ? 42.033 5.211 4.515 1.00 42.45 69 ARG B C 1
ATOM 2761 O O . ARG B 1 69 ? 41.348 4.208 4.300 1.00 45.56 69 ARG B O 1
ATOM 2769 N N . ASP B 1 70 ? 42.557 5.483 5.702 1.00 56.12 70 ASP B N 1
ATOM 2770 C CA . ASP B 1 70 ? 42.408 4.555 6.810 1.00 51.68 70 ASP B CA 1
ATOM 2771 C C . ASP B 1 70 ? 41.111 4.821 7.567 1.00 48.26 70 ASP B C 1
ATOM 2772 O O . ASP B 1 70 ? 40.563 5.925 7.546 1.00 52.13 70 ASP B O 1
ATOM 2777 N N . SER B 1 71 ? 40.618 3.774 8.232 1.00 45.17 71 SER B N 1
ATOM 2778 C CA . SER B 1 71 ? 39.346 3.847 8.944 1.00 58.29 71 SER B CA 1
ATOM 2779 C C . SER B 1 71 ? 39.315 4.949 9.994 1.00 57.75 71 SER B C 1
ATOM 2780 O O . SER B 1 71 ? 38.224 5.401 10.364 1.00 56.37 71 SER B O 1
ATOM 2783 N N . ASP B 1 72 ? 40.475 5.394 10.476 1.00 54.21 72 ASP B N 1
ATOM 2784 C CA . ASP B 1 72 ? 40.560 6.387 11.538 1.00 59.33 72 ASP B CA 1
ATOM 2785 C C . ASP B 1 72 ? 40.691 7.813 11.019 1.00 55.53 72 ASP B C 1
ATOM 2786 O O . ASP B 1 72 ? 40.924 8.725 11.818 1.00 53.06 72 ASP B O 1
ATOM 2791 N N . ILE B 1 73 ? 40.568 8.027 9.705 1.00 54.98 73 ILE B N 1
ATOM 2792 C CA . ILE B 1 73 ? 40.648 9.380 9.168 1.00 48.57 73 ILE B CA 1
ATOM 2793 C C . ILE B 1 73 ? 39.566 10.240 9.809 1.00 43.76 73 ILE B C 1
ATOM 2794 O O . ILE B 1 73 ? 38.449 9.776 10.070 1.00 46.91 73 ILE B O 1
ATOM 2799 N N . THR B 1 74 ? 39.902 11.493 10.098 1.00 45.55 74 THR B N 1
ATOM 2800 C CA . THR B 1 74 ? 38.903 12.381 10.668 1.00 47.44 74 THR B CA 1
ATOM 2801 C C . THR B 1 74 ? 38.049 13.001 9.568 1.00 49.28 74 THR B C 1
ATOM 2802 O O . THR B 1 74 ? 38.458 13.107 8.407 1.00 41.70 74 THR B O 1
ATOM 2806 N N . GLU B 1 75 ? 36.845 13.417 9.960 1.00 46.23 75 GLU B N 1
ATOM 2807 C CA . GLU B 1 75 ? 35.956 14.113 9.040 1.00 49.38 75 GLU B CA 1
ATOM 2808 C C . GLU B 1 75 ? 36.635 15.334 8.432 1.00 48.04 75 GLU B C 1
ATOM 2809 O O . GLU B 1 75 ? 36.507 15.592 7.228 1.00 45.41 75 GLU B O 1
ATOM 2815 N N . GLU B 1 76 ? 37.386 16.085 9.242 1.00 43.73 76 GLU B N 1
ATOM 2816 C CA . GLU B 1 76 ? 38.101 17.243 8.714 1.00 46.05 76 GLU B CA 1
ATOM 2817 C C . GLU B 1 76 ? 39.137 16.838 7.672 1.00 44.43 76 GLU B C 1
ATOM 2818 O O . GLU B 1 76 ? 39.374 17.579 6.711 1.00 42.28 76 GLU B O 1
ATOM 2824 N N . GLN B 1 77 ? 39.764 15.671 7.840 1.00 41.42 77 GLN B N 1
ATOM 2825 C CA . GLN B 1 77 ? 40.735 15.217 6.850 1.00 39.48 77 GLN B CA 1
ATOM 2826 C C . GLN B 1 77 ? 40.048 14.764 5.567 1.00 44.07 77 GLN B C 1
ATOM 2827 O O . GLN B 1 77 ? 40.553 15.018 4.468 1.00 43.98 77 GLN B O 1
ATOM 2833 N N . LEU B 1 78 ? 38.912 14.075 5.684 1.00 41.63 78 LEU B N 1
ATOM 2834 C CA . LEU B 1 78 ? 38.201 13.634 4.490 1.00 40.15 78 LEU B CA 1
ATOM 2835 C C . LEU B 1 78 ? 37.690 14.823 3.690 1.00 40.62 78 LEU B C 1
ATOM 2836 O O . LEU B 1 78 ? 37.859 14.885 2.465 1.00 33.59 78 LEU B O 1
ATOM 2841 N N . LEU B 1 79 ? 37.071 15.791 4.370 1.00 42.72 79 LEU B N 1
ATOM 2842 C CA . LEU B 1 79 ? 36.576 16.970 3.668 1.00 43.36 79 LEU B CA 1
ATOM 2843 C C . LEU B 1 79 ? 37.715 17.774 3.059 1.00 41.41 79 LEU B C 1
ATOM 2844 O O . LEU B 1 79 ? 37.539 18.399 2.009 1.00 37.63 79 LEU B O 1
ATOM 2849 N N . SER B 1 80 ? 38.890 17.769 3.697 1.00 41.05 80 SER B N 1
ATOM 2850 C CA . SER B 1 80 ? 40.034 18.478 3.132 1.00 36.57 80 SER B CA 1
ATOM 2851 C C . SER B 1 80 ? 40.490 17.847 1.823 1.00 35.38 80 SER B C 1
ATOM 2852 O O . SER B 1 80 ? 40.850 18.556 0.877 1.00 40.42 80 SER B O 1
ATOM 2855 N N . GLU B 1 81 ? 40.492 16.518 1.752 1.00 38.17 81 GLU B N 1
ATOM 2856 C CA A GLU B 1 81 ? 40.898 15.856 0.519 0.53 38.61 81 GLU B CA 1
ATOM 2857 C CA B GLU B 1 81 ? 40.895 15.848 0.522 0.47 38.61 81 GLU B CA 1
ATOM 2858 C C . GLU B 1 81 ? 39.863 16.051 -0.581 1.00 36.87 81 GLU B C 1
ATOM 2859 O O . GLU B 1 81 ? 40.216 16.189 -1.758 1.00 35.49 81 GLU B O 1
ATOM 2870 N N . ILE B 1 82 ? 38.578 16.068 -0.221 1.00 37.25 82 ILE B N 1
ATOM 2871 C CA . ILE B 1 82 ? 37.542 16.310 -1.221 1.00 37.42 82 ILE B CA 1
ATOM 2872 C C . ILE B 1 82 ? 37.677 17.713 -1.793 1.00 34.84 82 ILE B C 1
ATOM 2873 O O . ILE B 1 82 ? 37.606 17.911 -3.013 1.00 34.14 82 ILE B O 1
ATOM 2878 N N . GLN B 1 83 ? 37.900 18.709 -0.928 1.00 36.76 83 GLN B N 1
ATOM 2879 C CA . GLN B 1 83 ? 38.014 20.079 -1.418 1.00 39.09 83 GLN B CA 1
ATOM 2880 C C . GLN B 1 83 ? 39.226 20.251 -2.321 1.00 37.30 83 GLN B C 1
ATOM 2881 O O . GLN B 1 83 ? 39.177 21.032 -3.277 1.00 34.91 83 GLN B O 1
ATOM 2887 N N . ASN B 1 84 ? 40.314 19.523 -2.050 1.00 38.88 84 ASN B N 1
ATOM 2888 C CA . ASN B 1 84 ? 41.456 19.528 -2.963 1.00 40.54 84 ASN B CA 1
ATOM 2889 C C . ASN B 1 84 ? 41.084 18.946 -4.323 1.00 36.96 84 ASN B C 1
ATOM 2890 O O . ASN B 1 84 ? 41.471 19.485 -5.368 1.00 36.74 84 ASN B O 1
ATOM 2895 N N . LEU B 1 85 ? 40.356 17.826 -4.329 1.00 35.81 85 LEU B N 1
ATOM 2896 C CA . LEU B 1 85 ? 39.898 17.251 -5.592 1.00 31.28 85 LEU B CA 1
ATOM 2897 C C . LEU B 1 85 ? 38.917 18.180 -6.292 1.00 31.45 85 LEU B C 1
ATOM 2898 O O . LEU B 1 85 ? 38.905 18.255 -7.530 1.00 29.01 85 LEU B O 1
ATOM 2903 N N . ASN B 1 86 ? 38.111 18.916 -5.512 1.00 27.65 86 ASN B N 1
ATOM 2904 C CA . ASN B 1 86 ? 37.212 19.913 -6.083 1.00 33.67 86 ASN B CA 1
ATOM 2905 C C . ASN B 1 86 ? 37.981 20.953 -6.889 1.00 32.19 86 ASN B C 1
ATOM 2906 O O . ASN B 1 86 ? 37.535 21.369 -7.959 1.00 31.34 86 ASN B O 1
ATOM 2911 N N . GLU B 1 87 ? 39.141 21.385 -6.394 1.00 36.23 87 GLU B N 1
ATOM 2912 C CA . GLU B 1 87 ? 39.893 22.452 -7.043 1.00 36.93 87 GLU B CA 1
ATOM 2913 C C . GLU B 1 87 ? 40.884 21.953 -8.090 1.00 37.76 87 GLU B C 1
ATOM 2914 O O . GLU B 1 87 ? 41.536 22.774 -8.741 1.00 39.07 87 GLU B O 1
ATOM 2920 N N . ASP B 1 88 ? 40.994 20.642 -8.283 1.00 35.27 88 ASP B N 1
ATOM 2921 C CA . ASP B 1 88 ? 41.938 20.055 -9.230 1.00 29.85 88 ASP B CA 1
ATOM 2922 C C . ASP B 1 88 ? 41.264 19.901 -10.592 1.00 36.44 88 ASP B C 1
ATOM 2923 O O . ASP B 1 88 ? 40.448 18.996 -10.787 1.00 36.04 88 ASP B O 1
ATOM 2928 N N . ASN B 1 89 ? 41.640 20.762 -11.545 1.00 32.62 89 ASN B N 1
ATOM 2929 C CA . ASN B 1 89 ? 41.049 20.757 -12.883 1.00 36.51 89 ASN B CA 1
ATOM 2930 C C . ASN B 1 89 ? 41.326 19.478 -13.664 1.00 32.47 89 ASN B C 1
ATOM 2931 O O . ASN B 1 89 ? 40.703 19.268 -14.710 1.00 33.89 89 ASN B O 1
ATOM 2936 N N . SER B 1 90 ? 42.244 18.631 -13.204 1.00 29.86 90 SER B N 1
ATOM 2937 C CA . SER B 1 90 ? 42.515 17.365 -13.865 1.00 35.71 90 SER B CA 1
ATOM 2938 C C . SER B 1 90 ? 41.574 16.263 -13.410 1.00 33.99 90 SER B C 1
ATOM 2939 O O . SER B 1 90 ? 41.675 15.134 -13.906 1.00 27.66 90 SER B O 1
ATOM 2942 N N . VAL B 1 91 ? 40.676 16.562 -12.474 1.00 31.35 91 VAL B N 1
ATOM 2943 C CA . VAL B 1 91 ? 39.722 15.600 -11.937 1.00 31.31 91 VAL B CA 1
ATOM 2944 C C . VAL B 1 91 ? 38.328 16.031 -12.374 1.00 26.74 91 VAL B C 1
ATOM 2945 O O . VAL B 1 91 ? 37.914 17.166 -12.106 1.00 27.47 91 VAL B O 1
ATOM 2949 N N . ASP B 1 92 ? 37.623 15.141 -13.070 1.00 24.65 92 ASP B N 1
ATOM 2950 C CA . ASP B 1 92 ? 36.277 15.431 -13.550 1.00 25.48 92 ASP B CA 1
ATOM 2951 C C . ASP B 1 92 ? 35.195 14.887 -12.633 1.00 25.77 92 ASP B C 1
ATOM 2952 O O . ASP B 1 92 ? 34.106 15.470 -12.556 1.00 27.55 92 ASP B O 1
ATOM 2957 N N . GLY B 1 93 ? 35.466 13.784 -11.948 1.00 23.11 93 GLY B N 1
ATOM 2958 C CA . GLY B 1 93 ? 34.463 13.149 -11.116 1.00 24.93 93 GLY B CA 1
ATOM 2959 C C . GLY B 1 93 ? 35.028 12.677 -9.800 1.00 28.87 93 GLY B C 1
ATOM 2960 O O . GLY B 1 93 ? 36.165 12.206 -9.738 1.00 28.16 93 GLY B O 1
ATOM 2961 N N . ILE B 1 94 ? 34.246 12.806 -8.734 1.00 22.73 94 ILE B N 1
ATOM 2962 C CA . ILE B 1 94 ? 34.654 12.397 -7.399 1.00 25.36 94 ILE B CA 1
ATOM 2963 C C . ILE B 1 94 ? 33.573 11.496 -6.830 1.00 30.06 94 ILE B C 1
ATOM 2964 O O . ILE B 1 94 ? 32.390 11.857 -6.844 1.00 25.54 94 ILE B O 1
ATOM 2969 N N . LEU B 1 95 ? 33.979 10.331 -6.335 1.00 21.31 95 LEU B N 1
ATOM 2970 C CA . LEU B 1 95 ? 33.098 9.406 -5.636 1.00 24.67 95 LEU B CA 1
ATOM 2971 C C . LEU B 1 95 ? 33.680 9.103 -4.266 1.00 31.44 95 LEU B C 1
ATOM 2972 O O . LEU B 1 95 ? 34.896 8.964 -4.120 1.00 30.12 95 LEU B O 1
ATOM 2977 N N . VAL B 1 96 ? 32.813 8.984 -3.270 1.00 29.38 96 VAL B N 1
ATOM 2978 C CA . VAL B 1 96 ? 33.192 8.442 -1.968 1.00 29.13 96 VAL B CA 1
ATOM 2979 C C . VAL B 1 96 ? 32.458 7.121 -1.794 1.00 30.44 96 VAL B C 1
ATOM 2980 O O . VAL B 1 96 ? 31.223 7.074 -1.856 1.00 32.02 96 VAL B O 1
ATOM 2984 N N . GLN B 1 97 ? 33.212 6.039 -1.611 1.00 34.15 97 GLN B N 1
ATOM 2985 C CA . GLN B 1 97 ? 32.597 4.731 -1.406 1.00 40.47 97 GLN B CA 1
ATOM 2986 C C . GLN B 1 97 ? 31.782 4.741 -0.116 1.00 53.89 97 GLN B C 1
ATOM 2987 O O . GLN B 1 97 ? 32.269 5.167 0.938 1.00 43.05 97 GLN B O 1
ATOM 2993 N N . LEU B 1 98 ? 30.550 4.226 -0.195 1.00 53.27 98 LEU B N 1
ATOM 2994 C CA . LEU B 1 98 ? 29.531 4.541 0.801 1.00 60.59 98 LEU B CA 1
ATOM 2995 C C . LEU B 1 98 ? 29.356 3.523 1.927 1.00 68.52 98 LEU B C 1
ATOM 2996 O O . LEU B 1 98 ? 28.219 3.211 2.305 1.00 75.49 98 LEU B O 1
ATOM 3001 N N . PRO B 1 99 ? 30.425 2.957 2.463 1.00 72.65 99 PRO B N 1
ATOM 3002 C CA . PRO B 1 99 ? 30.425 2.659 3.899 1.00 64.52 99 PRO B CA 1
ATOM 3003 C C . PRO B 1 99 ? 31.506 3.460 4.606 1.00 55.38 99 PRO B C 1
ATOM 3004 O O . PRO B 1 99 ? 32.665 3.038 4.684 1.00 60.78 99 PRO B O 1
ATOM 3008 N N . VAL B 1 100 ? 31.133 4.633 5.105 1.00 62.84 100 VAL B N 1
ATOM 3009 C CA . VAL B 1 100 ? 32.054 5.543 5.782 1.00 60.77 100 VAL B CA 1
ATOM 3010 C C . VAL B 1 100 ? 31.820 5.418 7.286 1.00 59.34 100 VAL B C 1
ATOM 3011 O O . VAL B 1 100 ? 30.669 5.234 7.712 1.00 63.05 100 VAL B O 1
ATOM 3015 N N . PRO B 1 101 ? 32.877 5.482 8.126 1.00 53.57 101 PRO B N 1
ATOM 3016 C CA . PRO B 1 101 ? 32.706 5.252 9.573 1.00 59.83 101 PRO B CA 1
ATOM 3017 C C . PRO B 1 101 ? 31.635 6.105 10.237 1.00 59.12 101 PRO B C 1
ATOM 3018 O O . PRO B 1 101 ? 31.247 7.158 9.721 1.00 57.36 101 PRO B O 1
ATOM 3022 N N . ASP B 1 102 ? 31.160 5.651 11.401 1.00 60.45 102 ASP B N 1
ATOM 3023 C CA . ASP B 1 102 ? 30.164 6.401 12.156 1.00 54.98 102 ASP B CA 1
ATOM 3024 C C . ASP B 1 102 ? 30.708 7.725 12.672 1.00 56.76 102 ASP B C 1
ATOM 3025 O O . ASP B 1 102 ? 29.921 8.609 13.027 1.00 59.35 102 ASP B O 1
ATOM 3030 N N . THR B 1 103 ? 32.032 7.874 12.735 1.00 50.33 103 THR B N 1
ATOM 3031 C CA . THR B 1 103 ? 32.620 9.152 13.120 1.00 56.63 103 THR B CA 1
ATOM 3032 C C . THR B 1 103 ? 32.190 10.267 12.173 1.00 56.59 103 THR B C 1
ATOM 3033 O O . THR B 1 103 ? 31.932 11.397 12.604 1.00 55.09 103 THR B O 1
ATOM 3037 N N . ILE B 1 104 ? 32.071 9.959 10.885 1.00 57.94 104 ILE B N 1
ATOM 3038 C CA . ILE B 1 104 ? 31.930 10.968 9.842 1.00 54.24 104 ILE B CA 1
ATOM 3039 C C . ILE B 1 104 ? 30.462 11.115 9.471 1.00 52.13 104 ILE B C 1
ATOM 3040 O O . ILE B 1 104 ? 29.763 10.119 9.245 1.00 50.36 104 ILE B O 1
ATOM 3045 N N . ASN B 1 105 ? 29.992 12.358 9.409 1.00 48.38 105 ASN B N 1
ATOM 3046 C CA . ASN B 1 105 ? 28.633 12.635 8.966 1.00 47.86 105 ASN B CA 1
ATOM 3047 C C . ASN B 1 105 ? 28.552 12.456 7.455 1.00 43.88 105 ASN B C 1
ATOM 3048 O O . ASN B 1 105 ? 29.175 13.213 6.705 1.00 37.79 105 ASN B O 1
ATOM 3053 N N . GLU B 1 106 ? 27.770 11.466 7.013 1.00 38.01 106 GLU B N 1
ATOM 3054 C CA . GLU B 1 106 ? 27.653 11.186 5.583 1.00 37.03 106 GLU B CA 1
ATOM 3055 C C . GLU B 1 106 ? 27.049 12.362 4.831 1.00 37.08 106 GLU B C 1
ATOM 3056 O O . GLU B 1 106 ? 27.410 12.627 3.678 1.00 36.46 106 GLU B O 1
ATOM 3062 N N . ARG B 1 107 ? 26.113 13.068 5.464 1.00 36.14 107 ARG B N 1
ATOM 3063 C CA . ARG B 1 107 ? 25.478 14.220 4.834 1.00 39.47 107 ARG B CA 1
ATOM 3064 C C . ARG B 1 107 ? 26.496 15.305 4.500 1.00 35.37 107 ARG B C 1
ATOM 3065 O O . ARG B 1 107 ? 26.470 15.874 3.401 1.00 37.08 107 ARG B O 1
ATOM 3073 N N . ARG B 1 108 ? 27.408 15.601 5.432 1.00 30.76 108 ARG B N 1
ATOM 3074 C CA . ARG B 1 108 ? 28.428 16.612 5.170 1.00 36.05 108 ARG B CA 1
ATOM 3075 C C . ARG B 1 108 ? 29.344 16.178 4.036 1.00 34.92 108 ARG B C 1
ATOM 3076 O O . ARG B 1 108 ? 29.765 17.002 3.212 1.00 33.36 108 ARG B O 1
ATOM 3084 N N . VAL B 1 109 ? 29.652 14.884 3.976 1.00 30.82 109 VAL B N 1
ATOM 3085 C CA . VAL B 1 109 ? 30.510 14.362 2.916 1.00 31.69 109 VAL B CA 1
ATOM 3086 C C . VAL B 1 109 ? 29.847 14.546 1.559 1.00 27.57 109 VAL B C 1
ATOM 3087 O O . VAL B 1 109 ? 30.457 15.060 0.611 1.00 30.44 109 VAL B O 1
ATOM 3091 N N . CYS B 1 110 ? 28.593 14.114 1.442 1.00 28.30 110 CYS B N 1
ATOM 3092 C CA . CYS B 1 110 ? 27.884 14.227 0.168 1.00 31.41 110 CYS B CA 1
ATOM 3093 C C . CYS B 1 110 ? 27.867 15.669 -0.320 1.00 34.13 110 CYS B C 1
ATOM 3094 O O . CYS B 1 110 ? 28.068 15.930 -1.512 1.00 29.68 110 CYS B O 1
ATOM 3097 N N . ASP B 1 111 ? 27.665 16.624 0.592 1.00 28.52 111 ASP B N 1
ATOM 3098 C CA . ASP B 1 111 ? 27.513 18.022 0.219 1.00 27.01 111 ASP B CA 1
ATOM 3099 C C . ASP B 1 111 ? 28.840 18.757 0.088 1.00 29.08 111 ASP B C 1
ATOM 3100 O O . ASP B 1 111 ? 28.852 19.900 -0.384 1.00 32.22 111 ASP B O 1
ATOM 3105 N N . ALA B 1 112 ? 29.956 18.117 0.457 1.00 28.91 112 ALA B N 1
ATOM 3106 C CA . ALA B 1 112 ? 31.280 18.695 0.254 1.00 27.38 112 ALA B CA 1
ATOM 3107 C C . ALA B 1 112 ? 31.787 18.494 -1.164 1.00 29.01 112 ALA B C 1
ATOM 3108 O O . ALA B 1 112 ? 32.645 19.258 -1.614 1.00 32.21 112 ALA B O 1
ATOM 3110 N N . ILE B 1 113 ? 31.287 17.479 -1.871 1.00 25.97 113 ILE B N 1
ATOM 3111 C CA . ILE B 1 113 ? 31.713 17.252 -3.248 1.00 25.78 113 ILE B CA 1
ATOM 3112 C C . ILE B 1 113 ? 31.101 18.314 -4.146 1.00 29.03 113 ILE B C 1
ATOM 3113 O O . ILE B 1 113 ? 29.893 18.575 -4.088 1.00 27.66 113 ILE B O 1
ATOM 3118 N N . ALA B 1 114 ? 31.926 18.931 -4.992 1.00 25.89 114 ALA B N 1
ATOM 3119 C CA . ALA B 1 114 ? 31.416 19.928 -5.918 1.00 27.68 114 ALA B CA 1
ATOM 3120 C C . ALA B 1 114 ? 30.287 19.317 -6.753 1.00 26.84 114 ALA B C 1
ATOM 3121 O O . ALA B 1 114 ? 30.476 18.242 -7.335 1.00 25.40 114 ALA B O 1
ATOM 3123 N N . PRO B 1 115 ? 29.111 19.950 -6.819 1.00 26.20 115 PRO B N 1
ATOM 3124 C CA . PRO B 1 115 ? 27.999 19.338 -7.569 1.00 24.90 115 PRO B CA 1
ATOM 3125 C C . PRO B 1 115 ? 28.366 18.969 -8.988 1.00 24.32 115 PRO B C 1
ATOM 3126 O O . PRO B 1 115 ? 27.900 17.944 -9.499 1.00 26.23 115 PRO B O 1
ATOM 3130 N N . GLU B 1 116 ? 29.212 19.776 -9.629 1.00 28.90 116 GLU B N 1
ATOM 3131 C CA . GLU B 1 116 ? 29.624 19.541 -11.006 1.00 28.34 116 GLU B CA 1
ATOM 3132 C C . GLU B 1 116 ? 30.463 18.279 -11.174 1.00 26.62 116 GLU B C 1
ATOM 3133 O O . GLU B 1 116 ? 30.604 17.801 -12.311 1.00 25.35 116 GLU B O 1
ATOM 3139 N N . LYS B 1 117 ? 31.038 17.760 -10.087 1.00 22.21 117 LYS B N 1
ATOM 3140 C CA . LYS B 1 117 ? 31.852 16.543 -10.083 1.00 24.19 117 LYS B CA 1
ATOM 3141 C C . LYS B 1 117 ? 31.209 15.417 -9.275 1.00 25.38 117 LYS B C 1
ATOM 3142 O O . LYS B 1 117 ? 31.854 14.401 -9.014 1.00 21.58 117 LYS B O 1
ATOM 3148 N N . ASP B 1 118 ? 29.946 15.572 -8.871 1.00 25.28 118 ASP B N 1
ATOM 3149 C CA . ASP B 1 118 ? 29.311 14.647 -7.931 1.00 23.79 118 ASP B CA 1
ATOM 3150 C C . ASP B 1 118 ? 28.698 13.482 -8.708 1.00 20.31 118 ASP B C 1
ATOM 3151 O O . ASP B 1 118 ? 27.506 13.446 -9.006 1.00 20.76 118 ASP B O 1
ATOM 3156 N N . ILE B 1 119 ? 29.540 12.487 -9.011 1.00 21.24 119 ILE B N 1
ATOM 3157 C CA . ILE B 1 119 ? 29.126 11.405 -9.903 1.00 21.69 119 ILE B CA 1
ATOM 3158 C C . ILE B 1 119 ? 27.999 10.570 -9.302 1.00 20.07 119 ILE B C 1
ATOM 3159 O O . ILE B 1 119 ? 27.175 10.023 -10.041 1.00 23.19 119 ILE B O 1
ATOM 3164 N N . ASP B 1 120 ? 27.941 10.455 -7.970 1.00 21.04 120 ASP B N 1
ATOM 3165 C CA . ASP B 1 120 ? 26.863 9.718 -7.321 1.00 21.44 120 ASP B CA 1
ATOM 3166 C C . ASP B 1 120 ? 25.555 10.491 -7.299 1.00 22.94 120 ASP B C 1
ATOM 3167 O O . ASP B 1 120 ? 24.504 9.889 -7.020 1.00 24.84 120 ASP B O 1
ATOM 3172 N N . GLY B 1 121 ? 25.597 11.795 -7.557 1.00 21.90 121 GLY B N 1
ATOM 3173 C CA . GLY B 1 121 ? 24.385 12.596 -7.571 1.00 20.59 121 GLY B CA 1
ATOM 3174 C C . GLY B 1 121 ? 23.736 12.761 -6.221 1.00 19.42 121 GLY B C 1
ATOM 3175 O O . GLY B 1 121 ? 22.533 13.025 -6.150 1.00 20.69 121 GLY B O 1
ATOM 3176 N N . PHE B 1 122 ? 24.499 12.648 -5.144 1.00 21.04 122 PHE B N 1
ATOM 3177 C CA . PHE B 1 122 ? 23.906 12.732 -3.816 1.00 20.94 122 PHE B CA 1
ATOM 3178 C C . PHE B 1 122 ? 23.944 14.131 -3.211 1.00 23.44 122 PHE B C 1
ATOM 3179 O O . PHE B 1 122 ? 23.301 14.352 -2.177 1.00 25.69 122 PHE B O 1
ATOM 3187 N N . HIS B 1 123 ? 24.648 15.077 -3.822 1.00 22.26 123 HIS B N 1
ATOM 3188 C CA . HIS B 1 123 ? 24.667 16.447 -3.318 1.00 23.17 123 HIS B CA 1
ATOM 3189 C C . HIS B 1 123 ? 23.260 17.040 -3.362 1.00 20.96 123 HIS B C 1
ATOM 3190 O O . HIS B 1 123 ? 22.510 16.815 -4.317 1.00 21.20 123 HIS B O 1
ATOM 3197 N N . ILE B 1 124 ? 22.905 17.820 -2.331 1.00 25.55 124 ILE B N 1
ATOM 3198 C CA . ILE B 1 124 ? 21.538 18.338 -2.255 1.00 21.47 124 ILE B CA 1
ATOM 3199 C C . ILE B 1 124 ? 21.172 19.150 -3.491 1.00 20.91 124 ILE B C 1
ATOM 3200 O O . ILE B 1 124 ? 20.012 19.132 -3.927 1.00 18.97 124 ILE B O 1
ATOM 3205 N N . ILE B 1 125 ? 22.140 19.854 -4.093 1.00 20.99 125 ILE B N 1
ATOM 3206 C CA . ILE B 1 125 ? 21.849 20.605 -5.312 1.00 21.38 125 ILE B CA 1
ATOM 3207 C C . ILE B 1 125 ? 21.479 19.659 -6.445 1.00 23.17 125 ILE B C 1
ATOM 3208 O O . ILE B 1 125 ? 20.564 19.934 -7.227 1.00 19.85 125 ILE B O 1
ATOM 3213 N N . ASN B 1 126 ? 22.173 18.528 -6.555 1.00 23.10 126 ASN B N 1
ATOM 3214 C CA . ASN B 1 126 ? 21.826 17.595 -7.624 1.00 17.82 126 ASN B CA 1
ATOM 3215 C C . ASN B 1 126 ? 20.499 16.903 -7.348 1.00 17.95 126 ASN B C 1
ATOM 3216 O O . ASN B 1 126 ? 19.700 16.684 -8.269 1.00 20.71 126 ASN B O 1
ATOM 3221 N N . ILE B 1 127 ? 20.245 16.549 -6.089 1.00 20.44 127 ILE B N 1
ATOM 3222 C CA . ILE B 1 127 ? 18.965 15.949 -5.734 1.00 19.76 127 ILE B CA 1
ATOM 3223 C C . ILE B 1 127 ? 17.848 16.955 -5.942 1.00 20.63 127 ILE B C 1
ATOM 3224 O O . ILE B 1 127 ? 16.767 16.617 -6.444 1.00 19.64 127 ILE B O 1
ATOM 3229 N N . GLY B 1 128 ? 18.093 18.212 -5.564 1.00 20.92 128 GLY B N 1
ATOM 3230 C CA . GLY B 1 128 ? 17.091 19.242 -5.782 1.00 19.54 128 GLY B CA 1
ATOM 3231 C C . GLY B 1 128 ? 16.704 19.379 -7.242 1.00 25.50 128 GLY B C 1
ATOM 3232 O O . GLY B 1 128 ? 15.521 19.458 -7.575 1.00 20.81 128 GLY B O 1
ATOM 3233 N N . ARG B 1 129 ? 17.693 19.378 -8.136 1.00 20.74 129 ARG B N 1
ATOM 3234 C CA A ARG B 1 129 ? 17.389 19.489 -9.557 0.45 23.17 129 ARG B CA 1
ATOM 3235 C CA B ARG B 1 129 ? 17.390 19.490 -9.557 0.55 23.16 129 ARG B CA 1
ATOM 3236 C C . ARG B 1 129 ? 16.630 18.266 -10.059 1.00 20.35 129 ARG B C 1
ATOM 3237 O O . ARG B 1 129 ? 15.719 18.388 -10.890 1.00 21.04 129 ARG B O 1
ATOM 3252 N N . LEU B 1 130 ? 16.975 17.073 -9.561 1.00 16.76 130 LEU B N 1
ATOM 3253 C CA . LEU B 1 130 ? 16.209 15.888 -9.923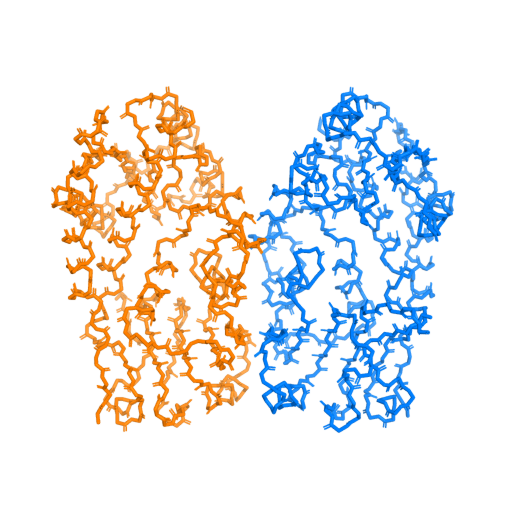 1.00 19.84 130 LEU B CA 1
ATOM 3254 C C . LEU B 1 130 ? 14.744 16.064 -9.553 1.00 24.30 130 LEU B C 1
ATOM 3255 O O . LEU B 1 130 ? 13.847 15.734 -10.338 1.00 22.04 130 LEU B O 1
ATOM 3260 N N . CYS B 1 131 ? 14.490 16.594 -8.357 1.00 20.29 131 CYS B N 1
ATOM 3261 C CA . CYS B 1 131 ? 13.139 16.574 -7.826 1.00 22.14 131 CYS B CA 1
ATOM 3262 C C . CYS B 1 131 ? 12.255 17.657 -8.428 1.00 20.23 131 CYS B C 1
ATOM 3263 O O . CYS B 1 131 ? 11.031 17.513 -8.417 1.00 22.22 131 CYS B O 1
ATOM 3266 N N . VAL B 1 132 ? 12.836 18.700 -9.002 1.00 17.64 132 VAL B N 1
ATOM 3267 C CA . VAL B 1 132 ? 12.049 19.670 -9.757 1.00 21.68 132 VAL B CA 1
ATOM 3268 C C . VAL B 1 132 ? 12.059 19.307 -11.235 1.00 28.29 132 VAL B C 1
ATOM 3269 O O . VAL B 1 132 ? 11.614 20.098 -12.072 1.00 28.38 132 VAL B O 1
ATOM 3273 N N . ASP B 1 133 ? 12.570 18.113 -11.558 1.00 24.08 133 ASP B N 1
ATOM 3274 C CA . ASP B 1 133 ? 12.467 17.531 -12.904 1.00 31.02 133 ASP B CA 1
ATOM 3275 C C . ASP B 1 133 ? 13.236 18.370 -13.934 1.00 31.04 133 ASP B C 1
ATOM 3276 O O . ASP B 1 133 ? 12.747 18.644 -15.028 1.00 36.73 133 ASP B O 1
ATOM 3281 N N . LEU B 1 134 ? 14.477 18.744 -13.577 1.00 24.92 134 LEU B N 1
ATOM 3282 C CA . LEU B 1 134 ? 15.486 19.551 -14.266 1.00 29.30 134 LEU B CA 1
ATOM 3283 C C . LEU B 1 134 ? 16.744 18.714 -14.558 1.00 39.93 134 LEU B C 1
ATOM 3284 O O . LEU B 1 134 ? 17.019 17.756 -13.837 1.00 31.72 134 LEU B O 1
ATOM 3289 N N . PRO B 1 135 ? 17.525 19.031 -15.603 1.00 43.20 135 PRO B N 1
ATOM 3290 C CA . PRO B 1 135 ? 18.713 18.205 -15.901 1.00 34.44 135 PRO B CA 1
ATOM 3291 C C . PRO B 1 135 ? 19.736 18.258 -14.773 1.00 32.31 135 PRO B C 1
ATOM 3292 O O . PRO B 1 135 ? 20.069 19.331 -14.261 1.00 35.31 135 PRO B O 1
ATOM 3296 N N . THR B 1 136 ? 20.257 17.096 -14.396 1.00 29.63 136 THR B N 1
ATOM 3297 C CA . THR B 1 136 ? 21.147 17.038 -13.241 1.00 26.26 136 THR B CA 1
ATOM 3298 C C . THR B 1 136 ? 22.049 15.813 -13.379 1.00 28.86 136 THR B C 1
ATOM 3299 O O . THR B 1 136 ? 22.039 15.126 -14.407 1.00 29.91 136 THR B O 1
ATOM 3303 N N . ILE B 1 137 ? 22.851 15.550 -12.354 1.00 21.98 137 ILE B N 1
ATOM 3304 C CA . ILE B 1 137 ? 23.502 14.250 -12.203 1.00 18.09 137 ILE B CA 1
ATOM 3305 C C . ILE B 1 137 ? 22.586 13.390 -11.347 1.00 25.33 137 ILE B C 1
ATOM 3306 O O . ILE B 1 137 ? 22.298 13.733 -10.195 1.00 22.98 137 ILE B O 1
ATOM 3311 N N . VAL B 1 138 ? 22.125 12.280 -11.910 1.00 23.52 138 VAL B N 1
ATOM 3312 C CA . VAL B 1 138 ? 21.119 11.430 -11.268 1.00 24.93 138 VAL B CA 1
ATOM 3313 C C . VAL B 1 138 ? 21.801 10.256 -10.572 1.00 26.01 138 VAL B C 1
ATOM 3314 O O . VAL B 1 138 ? 22.783 9.712 -11.106 1.00 23.23 138 VAL B O 1
ATOM 3318 N N . PRO B 1 139 ? 21.336 9.833 -9.388 1.00 20.79 139 PRO B N 1
ATOM 3319 C CA . PRO B 1 139 ? 21.965 8.690 -8.717 1.00 20.14 139 PRO B CA 1
ATOM 3320 C C . PRO B 1 139 ? 21.957 7.453 -9.604 1.00 19.20 139 PRO B C 1
ATOM 3321 O O . PRO B 1 139 ? 21.006 7.198 -10.343 1.00 20.34 139 PRO B O 1
ATOM 3325 N N . ALA B 1 140 ? 23.048 6.686 -9.535 1.00 21.51 140 ALA B N 1
ATOM 3326 C CA . ALA B 1 140 ? 23.343 5.705 -10.580 1.00 19.93 140 ALA B CA 1
ATOM 3327 C C . ALA B 1 140 ? 22.409 4.498 -10.537 1.00 21.13 140 ALA B C 1
ATOM 3328 O O . ALA B 1 140 ? 21.981 3.999 -11.587 1.00 21.45 140 ALA B O 1
ATOM 3330 N N . THR B 1 141 ? 22.091 3.994 -9.344 1.00 23.63 141 THR B N 1
ATOM 3331 C CA . THR B 1 141 ? 21.193 2.844 -9.271 1.00 24.23 141 THR B CA 1
ATOM 3332 C C . THR B 1 141 ? 19.799 3.211 -9.764 1.00 22.75 141 THR B C 1
ATOM 3333 O O . THR B 1 141 ? 19.161 2.440 -10.489 1.00 22.09 141 THR B O 1
ATOM 3337 N N . ALA B 1 142 ? 19.309 4.393 -9.390 1.00 22.24 142 ALA B N 1
ATOM 3338 C CA . ALA B 1 142 ? 18.023 4.838 -9.912 1.00 26.63 142 ALA B CA 1
ATOM 3339 C C . ALA B 1 142 ? 18.079 4.989 -11.425 1.00 25.59 142 ALA B C 1
ATOM 3340 O O . ALA B 1 142 ? 17.164 4.569 -12.143 1.00 25.00 142 ALA B O 1
ATOM 3342 N N . LEU B 1 143 ? 19.162 5.565 -11.937 1.00 22.67 143 LEU B N 1
ATOM 3343 C CA . LEU B 1 143 ? 19.290 5.700 -13.378 1.00 23.05 143 LEU B CA 1
ATOM 3344 C C . LEU B 1 143 ? 19.353 4.336 -14.049 1.00 19.83 143 LEU B C 1
ATOM 3345 O O . LEU B 1 143 ? 18.835 4.157 -15.162 1.00 27.11 143 LEU B O 1
ATOM 3350 N N . ALA B 1 144 ? 19.981 3.360 -13.387 1.00 20.84 144 ALA B N 1
ATOM 3351 C CA . ALA B 1 144 ? 20.061 2.009 -13.936 1.00 22.14 144 ALA B CA 1
ATOM 3352 C C . ALA B 1 144 ? 18.677 1.386 -14.084 1.00 23.23 144 ALA B C 1
ATOM 3353 O O . ALA B 1 144 ? 18.358 0.786 -15.119 1.00 22.84 144 ALA B O 1
ATOM 3355 N N . VAL B 1 145 ? 17.843 1.495 -13.046 1.00 19.33 145 VAL B N 1
ATOM 3356 C CA . VAL B 1 145 ? 16.472 0.994 -13.135 1.00 22.02 145 VAL B CA 1
ATOM 3357 C C . VAL B 1 145 ? 15.734 1.639 -14.296 1.00 25.01 145 VAL B C 1
ATOM 3358 O O . VAL B 1 145 ? 15.098 0.954 -15.108 1.00 25.06 145 VAL B O 1
ATOM 3362 N N . VAL B 1 146 ? 15.797 2.970 -14.387 1.00 23.79 146 VAL B N 1
ATOM 3363 C CA . VAL B 1 146 ? 15.115 3.680 -15.460 1.00 26.14 146 VAL B CA 1
ATOM 3364 C C . VAL B 1 146 ? 15.635 3.216 -16.816 1.00 29.62 146 VAL B C 1
ATOM 3365 O O . VAL B 1 146 ? 14.865 3.039 -17.767 1.00 26.13 146 VAL B O 1
ATOM 3369 N N . GLU B 1 147 ? 16.943 2.981 -16.916 1.00 31.93 147 GLU B N 1
ATOM 3370 C CA . GLU B 1 147 ? 17.525 2.533 -18.181 1.00 28.85 147 GLU B CA 1
ATOM 3371 C C . GLU B 1 147 ? 17.086 1.113 -18.534 1.00 28.44 147 GLU B C 1
ATOM 3372 O O . GLU B 1 147 ? 16.892 0.794 -19.714 1.00 29.16 147 GLU B O 1
ATOM 3378 N N . MET B 1 148 ? 16.927 0.239 -17.535 1.00 25.17 148 MET B N 1
ATOM 3379 C CA . MET B 1 148 ? 16.430 -1.102 -17.815 1.00 23.87 148 MET B CA 1
ATOM 3380 C C . MET B 1 148 ? 15.019 -1.041 -18.391 1.00 27.10 148 MET B C 1
ATOM 3381 O O . MET B 1 148 ? 14.692 -1.768 -19.340 1.00 27.92 148 MET B O 1
ATOM 3386 N N . LEU B 1 149 ? 14.180 -0.148 -17.858 1.00 24.21 149 LEU B N 1
ATOM 3387 C CA . LEU B 1 149 ? 12.822 -0.011 -18.373 1.00 22.23 149 LEU B CA 1
ATOM 3388 C C . LEU B 1 149 ? 12.821 0.509 -19.801 1.00 25.55 149 LEU B C 1
ATOM 3389 O O . LEU B 1 149 ? 12.077 0.005 -20.651 1.00 28.20 149 LEU B O 1
ATOM 3394 N N . LYS B 1 150 ? 13.636 1.531 -20.077 1.00 25.85 150 LYS B N 1
ATOM 3395 C CA . LYS B 1 150 ? 13.666 2.105 -21.420 1.00 29.19 150 LYS B CA 1
ATOM 3396 C C . LYS B 1 150 ? 14.257 1.131 -22.424 1.00 27.26 150 LYS B C 1
ATOM 3397 O O . LYS B 1 150 ? 13.753 1.005 -23.540 1.00 26.68 150 LYS B O 1
ATOM 3403 N N . ARG B 1 151 ? 15.327 0.432 -22.053 1.00 28.81 151 ARG B N 1
ATOM 3404 C CA . ARG B 1 151 ? 15.988 -0.422 -23.035 1.00 30.83 151 ARG B CA 1
ATOM 3405 C C . ARG B 1 151 ? 15.180 -1.673 -23.343 1.00 34.59 151 ARG B C 1
ATOM 3406 O O . ARG B 1 151 ? 15.301 -2.228 -24.438 1.00 34.73 151 ARG B O 1
ATOM 3414 N N . PHE B 1 152 ? 14.349 -2.134 -22.410 1.00 27.57 152 PHE B N 1
ATOM 3415 C CA . PHE B 1 152 ? 13.522 -3.298 -22.667 1.00 23.59 152 PHE B CA 1
ATOM 3416 C C . PHE B 1 152 ? 12.121 -2.932 -23.128 1.00 20.01 152 PHE B C 1
ATOM 3417 O O . PHE B 1 152 ? 11.248 -3.812 -23.199 1.00 24.68 152 PHE B O 1
ATOM 3425 N N . ASN B 1 153 ? 11.901 -1.655 -23.457 1.00 23.48 153 ASN B N 1
ATOM 3426 C CA A ASN B 1 153 ? 10.643 -1.205 -24.055 0.84 24.47 153 ASN B CA 1
ATOM 3427 C CA B ASN B 1 153 ? 10.650 -1.169 -24.042 0.16 24.58 153 ASN B CA 1
ATOM 3428 C C . ASN B 1 153 ? 9.465 -1.448 -23.123 1.00 23.80 153 ASN B C 1
ATOM 3429 O O . ASN B 1 153 ? 8.394 -1.877 -23.551 1.00 26.71 153 ASN B O 1
ATOM 3438 N N . ILE B 1 154 ? 9.669 -1.192 -21.849 1.00 22.14 154 ILE B N 1
ATOM 3439 C CA . ILE B 1 154 ? 8.619 -1.346 -20.860 1.00 20.93 154 ILE B CA 1
ATOM 3440 C C . ILE B 1 154 ? 7.835 -0.052 -20.828 1.00 16.59 154 ILE B C 1
ATOM 3441 O O . ILE B 1 154 ? 8.411 1.030 -20.641 1.00 23.24 154 ILE B O 1
ATOM 3446 N N . ASP B 1 155 ? 6.530 -0.151 -21.036 1.00 16.01 155 ASP B N 1
ATOM 3447 C CA . ASP B 1 155 ? 5.692 1.036 -21.085 1.00 17.45 155 ASP B CA 1
ATOM 3448 C C . ASP B 1 155 ? 5.498 1.603 -19.686 1.00 19.57 155 ASP B C 1
ATOM 3449 O O . ASP B 1 155 ? 5.047 0.896 -18.778 1.00 21.87 155 ASP B O 1
ATOM 3454 N N . THR B 1 156 ? 5.846 2.876 -19.521 1.00 18.57 156 THR B N 1
ATOM 3455 C CA . THR B 1 156 ? 5.633 3.604 -18.271 1.00 15.34 156 THR B CA 1
ATOM 3456 C C . THR B 1 156 ? 4.551 4.664 -18.376 1.00 16.89 156 THR B C 1
ATOM 3457 O O . THR B 1 156 ? 3.867 4.935 -17.394 1.00 18.44 156 THR B O 1
ATOM 3461 N N . PHE B 1 157 ? 4.374 5.266 -19.559 1.00 17.41 157 PHE B N 1
ATOM 3462 C CA . PHE B 1 157 ? 3.481 6.413 -19.697 1.00 14.56 157 PHE B CA 1
ATOM 3463 C C . PHE B 1 157 ? 2.041 6.053 -19.340 1.00 16.21 157 PHE B C 1
ATOM 3464 O O . PHE B 1 157 ? 1.414 5.230 -20.017 1.00 18.35 157 PHE B O 1
ATOM 3472 N N . GLY B 1 158 ? 1.516 6.652 -18.261 1.00 15.69 158 GLY B N 1
ATOM 3473 C CA . GLY B 1 158 ? 0.178 6.341 -17.811 1.00 15.24 158 GLY B CA 1
ATOM 3474 C C . GLY B 1 158 ? 0.011 4.972 -17.181 1.00 16.18 158 GLY B C 1
ATOM 3475 O O . GLY B 1 158 ? -1.122 4.580 -16.908 1.00 19.30 158 GLY B O 1
ATOM 3476 N N . ARG B 1 159 ? 1.100 4.240 -16.931 1.00 16.74 159 ARG B N 1
ATOM 3477 C CA . ARG B 1 159 ? 0.990 2.924 -16.315 1.00 12.00 159 ARG B CA 1
ATOM 3478 C C . ARG B 1 159 ? 1.120 3.056 -14.799 1.00 16.89 159 ARG B C 1
ATOM 3479 O O . ARG B 1 159 ? 1.687 4.022 -14.298 1.00 17.43 159 ARG B O 1
ATOM 3487 N N . ASN B 1 160 ? 0.611 2.051 -14.094 1.00 16.01 160 ASN B N 1
ATOM 3488 C CA . ASN B 1 160 ? 0.667 1.998 -12.623 1.00 16.54 160 ASN B CA 1
ATOM 3489 C C . ASN B 1 160 ? 2.001 1.405 -12.184 1.00 14.98 160 ASN B C 1
ATOM 3490 O O . ASN B 1 160 ? 2.281 0.231 -12.455 1.00 18.03 160 ASN B O 1
ATOM 3495 N N . ALA B 1 161 ? 2.814 2.186 -11.465 1.00 17.09 161 ALA B N 1
ATOM 3496 C CA . ALA B 1 161 ? 4.112 1.721 -11.003 1.00 12.87 161 ALA B CA 1
ATOM 3497 C C . ALA B 1 161 ? 4.122 1.786 -9.490 1.00 17.33 161 ALA B C 1
ATOM 3498 O O . ALA B 1 161 ? 3.712 2.797 -8.910 1.00 19.39 161 ALA B O 1
ATOM 3500 N N . VAL B 1 162 ? 4.526 0.701 -8.855 1.00 11.77 162 VAL B N 1
ATOM 3501 C CA . VAL B 1 162 ? 4.698 0.686 -7.402 1.00 12.80 162 VAL B CA 1
ATOM 3502 C C . VAL B 1 162 ? 6.192 0.603 -7.131 1.00 16.32 162 VAL B C 1
ATOM 3503 O O . VAL B 1 162 ? 6.871 -0.287 -7.651 1.00 14.99 162 VAL B O 1
ATOM 3507 N N . VAL B 1 163 ? 6.704 1.500 -6.287 1.00 11.99 163 VAL B N 1
ATOM 3508 C CA . VAL B 1 163 ? 8.089 1.438 -5.840 1.00 11.32 163 VAL B CA 1
ATOM 3509 C C . VAL B 1 163 ? 8.028 1.070 -4.370 1.00 14.69 163 VAL B C 1
ATOM 3510 O O . VAL B 1 163 ? 7.417 1.805 -3.588 1.00 15.48 163 VAL B O 1
ATOM 3514 N N . ILE B 1 164 ? 8.635 -0.057 -4.003 1.00 15.03 164 ILE B N 1
ATOM 3515 C CA . ILE B 1 164 ? 8.669 -0.509 -2.608 1.00 14.08 164 ILE B CA 1
ATOM 3516 C C . ILE B 1 164 ? 10.011 -0.068 -2.046 1.00 14.74 164 ILE B C 1
ATOM 3517 O O . ILE B 1 164 ? 11.051 -0.632 -2.394 1.00 17.95 164 ILE B O 1
ATOM 3522 N N . GLY B 1 165 ? 10.002 0.965 -1.209 1.00 15.85 165 GLY B N 1
ATOM 3523 C CA . GLY B 1 165 ? 11.243 1.530 -0.694 1.00 15.78 165 GLY B CA 1
ATOM 3524 C C . GLY B 1 165 ? 11.263 3.013 -0.985 1.00 16.46 165 GLY B C 1
ATOM 3525 O O . GLY B 1 165 ? 10.965 3.464 -2.089 1.00 16.83 165 GLY B O 1
ATOM 3526 N N . ARG B 1 166 ? 11.594 3.807 0.044 1.00 15.87 166 ARG B N 1
ATOM 3527 C CA . ARG B 1 166 ? 11.627 5.266 -0.042 1.00 13.50 166 ARG B CA 1
ATOM 3528 C C . ARG B 1 166 ? 13.000 5.844 0.298 1.00 14.68 166 ARG B C 1
ATOM 3529 O O . ARG B 1 166 ? 13.105 7.046 0.604 1.00 16.10 166 ARG B O 1
ATOM 3537 N N . SER B 1 167 ? 14.053 5.029 0.261 1.00 15.79 167 SER B N 1
ATOM 3538 C CA . SER B 1 167 ? 15.373 5.519 0.656 1.00 17.11 167 SER B CA 1
ATOM 3539 C C . SER B 1 167 ? 15.792 6.726 -0.187 1.00 17.87 167 SER B C 1
ATOM 3540 O O . SER B 1 167 ? 15.492 6.824 -1.382 1.00 17.05 167 SER B O 1
ATOM 3543 N N . LYS B 1 168 ? 16.514 7.656 0.445 1.00 14.74 168 LYS B N 1
ATOM 3544 C CA . LYS B 1 168 ? 16.846 8.889 -0.269 1.00 17.73 168 LYS B CA 1
ATOM 3545 C C . LYS B 1 168 ? 17.857 8.646 -1.371 1.00 19.39 168 LYS B C 1
ATOM 3546 O O . LYS B 1 168 ? 17.896 9.398 -2.354 1.00 19.40 168 LYS B O 1
ATOM 3552 N N . ASN B 1 169 ? 18.668 7.602 -1.232 1.00 20.06 169 ASN B N 1
ATOM 3553 C CA A ASN B 1 169 ? 19.676 7.324 -2.245 0.70 21.57 169 ASN B CA 1
ATOM 3554 C CA B ASN B 1 169 ? 19.697 7.268 -2.206 0.30 21.58 169 ASN B CA 1
ATOM 3555 C C . ASN B 1 169 ? 19.152 6.488 -3.399 1.00 20.70 169 ASN B C 1
ATOM 3556 O O . ASN B 1 169 ? 19.722 6.557 -4.495 1.00 21.31 169 ASN B O 1
ATOM 3565 N N . VAL B 1 170 ? 18.095 5.702 -3.199 1.00 17.17 170 VAL B N 1
ATOM 3566 C CA . VAL B 1 170 ? 17.660 4.754 -4.224 1.00 16.66 170 VAL B CA 1
ATOM 3567 C C . VAL B 1 170 ? 16.158 4.822 -4.465 1.00 22.15 170 VAL B C 1
ATOM 3568 O O . VAL B 1 170 ? 15.726 5.134 -5.572 1.00 18.02 170 VAL B O 1
ATOM 3572 N N . GLY B 1 171 ? 15.342 4.532 -3.446 1.00 17.55 171 GLY B N 1
ATOM 3573 C CA . GLY B 1 171 ? 13.906 4.449 -3.688 1.00 18.22 171 GLY B CA 1
ATOM 3574 C C . GLY B 1 171 ? 13.295 5.777 -4.101 1.00 16.53 171 GLY B C 1
ATOM 3575 O O . GLY B 1 171 ? 12.468 5.847 -5.022 1.00 16.62 171 GLY B O 1
ATOM 3576 N N . MET B 1 172 ? 13.695 6.860 -3.435 1.00 15.00 172 MET B N 1
ATOM 3577 C CA . MET B 1 172 ? 13.115 8.157 -3.760 1.00 16.73 172 MET B CA 1
ATOM 3578 C C . MET B 1 172 ? 13.507 8.601 -5.173 1.00 18.02 172 MET B C 1
ATOM 3579 O O . MET B 1 172 ? 12.625 9.018 -5.940 1.00 17.30 172 MET B O 1
ATOM 3584 N N . PRO B 1 173 ? 14.779 8.545 -5.564 1.00 15.24 173 PRO B N 1
ATOM 3585 C CA . PRO B 1 173 ? 15.097 8.946 -6.941 1.00 18.28 173 PRO B CA 1
ATOM 3586 C C . PRO B 1 173 ? 14.430 8.060 -7.979 1.00 18.65 173 PRO B C 1
ATOM 3587 O O . PRO B 1 173 ? 14.072 8.561 -9.045 1.00 21.42 173 PRO B 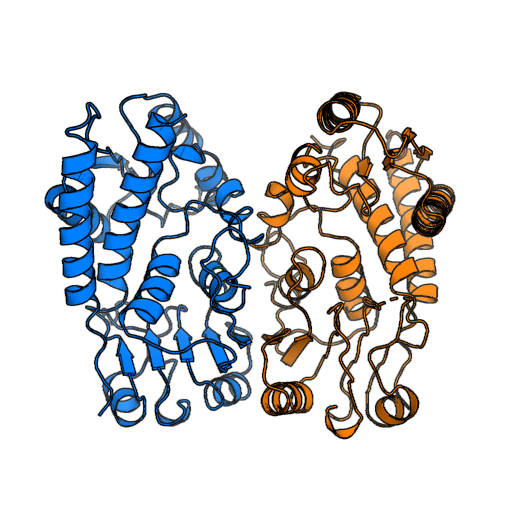O 1
ATOM 3591 N N . ILE B 1 174 ? 14.232 6.774 -7.707 1.00 18.15 174 ILE B N 1
ATOM 3592 C CA . ILE B 1 174 ? 13.516 5.928 -8.666 1.00 21.35 174 ILE B CA 1
ATOM 3593 C C . ILE B 1 174 ? 12.088 6.427 -8.846 1.00 22.34 174 ILE B C 1
ATOM 3594 O O . ILE B 1 174 ? 11.609 6.615 -9.972 1.00 20.24 174 ILE B O 1
ATOM 3599 N N . ALA B 1 175 ? 11.372 6.631 -7.730 1.00 17.62 175 ALA B N 1
ATOM 3600 C CA . ALA B 1 175 ? 9.996 7.117 -7.836 1.00 18.37 175 ALA B CA 1
ATOM 3601 C C . ALA B 1 175 ? 9.934 8.463 -8.535 1.00 22.81 175 ALA B C 1
ATOM 3602 O O . ALA B 1 175 ? 9.030 8.705 -9.348 1.00 23.26 175 ALA B O 1
ATOM 3604 N N . MET B 1 176 ? 10.894 9.357 -8.237 1.00 17.29 176 MET B N 1
ATOM 3605 C CA A MET B 1 176 ? 10.877 10.692 -8.828 0.30 17.16 176 MET B CA 1
ATOM 3606 C CA B MET B 1 176 ? 10.871 10.694 -8.826 0.70 16.94 176 MET B CA 1
ATOM 3607 C C . MET B 1 176 ? 10.983 10.625 -10.341 1.00 23.80 176 MET B C 1
ATOM 3608 O O . MET B 1 176 ? 10.264 11.332 -11.056 1.00 23.89 176 MET B O 1
ATOM 3617 N N . MET B 1 177 ? 11.875 9.786 -10.843 1.00 20.89 177 MET B N 1
ATOM 3618 C CA A MET B 1 177 ? 12.009 9.754 -12.282 0.45 23.01 177 MET B CA 1
ATOM 3619 C CA B MET B 1 177 ? 12.079 9.644 -12.287 0.55 22.86 177 MET B CA 1
ATOM 3620 C C . MET B 1 177 ? 10.893 8.972 -12.948 1.00 27.02 177 MET B C 1
ATOM 3621 O O . MET B 1 177 ? 10.516 9.312 -14.072 1.00 25.61 177 MET B O 1
ATOM 3630 N N . LEU B 1 178 ? 10.333 7.974 -12.277 1.00 18.98 178 LEU B N 1
ATOM 3631 C CA . LEU B 1 178 ? 9.235 7.225 -12.861 1.00 18.74 178 LEU B CA 1
ATOM 3632 C C . LEU B 1 178 ? 8.033 8.114 -13.136 1.00 22.64 178 LEU B C 1
ATOM 3633 O O . LEU B 1 178 ? 7.250 7.836 -14.060 1.00 19.37 178 LEU B O 1
ATOM 3638 N N . HIS B 1 179 ? 7.844 9.167 -12.341 1.00 20.45 179 HIS B N 1
ATOM 3639 C CA . HIS B 1 179 ? 6.752 10.101 -12.582 1.00 20.51 179 HIS B CA 1
ATOM 3640 C C . HIS B 1 179 ? 7.257 11.416 -13.181 1.00 23.23 179 HIS B C 1
ATOM 3641 O O . HIS B 1 179 ? 6.567 12.430 -13.123 1.00 32.51 179 HIS B O 1
ATOM 3648 N N . SER B 1 180 ? 8.427 11.400 -13.815 1.00 23.77 180 SER B N 1
ATOM 3649 C CA . SER B 1 180 ? 8.887 12.630 -14.445 1.00 28.97 180 SER B CA 1
ATOM 3650 C C . SER B 1 180 ? 8.004 12.937 -15.646 1.00 29.94 180 SER B C 1
ATOM 3651 O O . SER B 1 180 ? 7.389 12.043 -16.223 1.00 25.55 180 SER B O 1
ATOM 3654 N N . ASP B 1 181 ? 7.882 14.224 -15.969 1.00 33.59 181 ASP B N 1
ATOM 3655 C CA . ASP B 1 181 ? 7.200 14.657 -17.186 1.00 26.61 181 ASP B CA 1
ATOM 3656 C C . ASP B 1 181 ? 8.239 14.766 -18.288 1.00 35.66 181 ASP B C 1
ATOM 3657 O O . ASP B 1 181 ? 9.210 15.519 -18.162 1.00 36.36 181 ASP B O 1
ATOM 3662 N N . LYS B 1 182 ? 8.037 14.006 -19.362 1.00 42.13 182 LYS B N 1
ATOM 3663 C CA . LYS B 1 182 ? 9.011 13.997 -20.447 1.00 51.50 182 LYS B CA 1
ATOM 3664 C C . LYS B 1 182 ? 9.277 15.402 -20.970 1.00 51.63 182 LYS B C 1
ATOM 3665 O O . LYS B 1 182 ? 10.431 15.761 -21.233 1.00 55.99 182 LYS B O 1
ATOM 3667 N N . ARG B 1 183 ? 8.225 16.222 -21.084 1.00 49.41 183 ARG B N 1
ATOM 3668 C CA . ARG B 1 183 ? 8.351 17.525 -21.733 1.00 52.92 183 ARG B CA 1
ATOM 3669 C C . ARG B 1 183 ? 9.342 18.427 -21.014 1.00 45.81 183 ARG B C 1
ATOM 3670 O O . ARG B 1 183 ? 9.921 19.326 -21.635 1.00 49.54 183 ARG B O 1
ATOM 3678 N N . HIS B 1 184 ? 9.549 18.209 -19.718 1.00 42.41 184 HIS B N 1
ATOM 3679 C CA . HIS B 1 184 ? 10.411 19.096 -18.956 1.00 51.72 184 HIS B CA 1
ATOM 3680 C C . HIS B 1 184 ? 11.856 19.002 -19.440 1.00 51.34 184 HIS B C 1
ATOM 3681 O O . HIS B 1 184 ? 12.271 18.027 -20.077 1.00 46.29 184 HIS B O 1
ATOM 3688 N N . GLU B 1 185 ? 12.620 20.051 -19.120 1.00 41.21 185 GLU B N 1
ATOM 3689 C CA A GLU B 1 185 ? 13.996 20.179 -19.595 0.58 45.94 185 GLU B CA 1
ATOM 3690 C CA B GLU B 1 185 ? 13.981 20.161 -19.629 0.42 45.98 185 GLU B CA 1
ATOM 3691 C C . GLU B 1 185 ? 14.835 18.957 -19.244 1.00 52.33 185 GLU B C 1
ATOM 3692 O O . GLU B 1 185 ? 15.751 18.591 -19.993 1.00 52.40 185 GLU B O 1
ATOM 3703 N N . SER B 1 186 ? 14.543 18.315 -18.106 1.00 52.68 186 SER B N 1
ATOM 3704 C CA . SER B 1 186 ? 15.291 17.122 -17.711 1.00 49.22 186 SER B CA 1
ATOM 3705 C C . SER B 1 186 ? 15.240 16.052 -18.794 1.00 49.73 186 SER B C 1
ATOM 3706 O O . SER B 1 186 ? 16.261 15.428 -19.113 1.00 46.62 186 SER B O 1
ATOM 3709 N N . GLY B 1 187 ? 14.063 15.831 -19.376 1.00 48.10 187 GLY B N 1
ATOM 3710 C CA . GLY B 1 187 ? 13.901 14.822 -20.400 1.00 53.77 187 GLY B CA 1
ATOM 3711 C C . GLY B 1 187 ? 13.892 13.392 -19.906 1.00 51.31 187 GLY B C 1
ATOM 3712 O O . GLY B 1 187 ? 13.673 12.481 -20.710 1.00 59.34 187 GLY B O 1
ATOM 3713 N N . LEU B 1 188 ? 14.120 13.157 -18.621 1.00 54.96 188 LEU B N 1
ATOM 3714 C CA . LEU B 1 188 ? 14.058 11.798 -18.086 1.00 53.54 188 LEU B CA 1
ATOM 3715 C C . LEU B 1 188 ? 12.632 11.387 -17.739 1.00 56.70 188 LEU B C 1
ATOM 3716 O O . LEU B 1 188 ? 12.377 10.757 -16.705 1.00 42.80 188 LEU B O 1
ATOM 3721 N N . GLY B 1 189 ? 11.698 11.709 -18.637 1.00 55.43 189 GLY B N 1
ATOM 3722 C CA . GLY B 1 189 ? 10.277 11.708 -18.350 1.00 50.99 189 GLY B CA 1
ATOM 3723 C C . GLY B 1 189 ? 9.512 10.450 -18.685 1.00 34.39 189 GLY B C 1
ATOM 3724 O O . GLY B 1 189 ? 9.173 10.184 -19.843 1.00 42.75 189 GLY B O 1
ATOM 3725 N N . MET B 1 190 ? 9.172 9.705 -17.640 1.00 37.75 190 MET B N 1
ATOM 3726 C CA A MET B 1 190 ? 8.498 8.429 -17.800 0.61 25.66 190 MET B CA 1
ATOM 3727 C CA B MET B 1 190 ? 8.500 8.419 -17.767 0.39 25.70 190 MET B CA 1
ATOM 3728 C C . MET B 1 190 ? 6.989 8.506 -17.617 1.00 21.13 190 MET B C 1
ATOM 3729 O O . MET B 1 190 ? 6.275 7.672 -18.185 1.00 20.12 190 MET B O 1
ATOM 3738 N N . ASP B 1 191 ? 6.486 9.467 -16.838 1.00 17.18 191 ASP B N 1
ATOM 3739 C CA . ASP B 1 191 ? 5.051 9.766 -16.788 1.00 16.91 191 ASP B CA 1
ATOM 3740 C C . ASP B 1 191 ? 4.216 8.584 -16.296 1.00 16.45 191 ASP B C 1
ATOM 3741 O O . ASP B 1 191 ? 3.043 8.462 -16.624 1.00 17.79 191 ASP B O 1
ATOM 3746 N N . ALA B 1 192 ? 4.787 7.727 -15.461 1.00 17.44 192 ALA B N 1
ATOM 3747 C CA . ALA B 1 192 ? 3.982 6.710 -14.799 1.00 15.88 192 ALA B CA 1
ATOM 3748 C C . ALA B 1 192 ? 3.206 7.312 -13.626 1.00 17.00 192 ALA B C 1
ATOM 3749 O O . ALA B 1 192 ? 3.552 8.374 -13.101 1.00 17.75 192 ALA B O 1
ATOM 3751 N N . THR B 1 193 ? 2.153 6.602 -13.214 1.00 14.86 193 THR B N 1
ATOM 3752 C CA . THR B 1 193 ? 1.419 6.882 -11.979 1.00 13.84 193 THR B CA 1
ATOM 3753 C C . THR B 1 193 ? 2.081 6.048 -10.882 1.00 17.62 193 THR B C 1
ATOM 3754 O O . THR B 1 193 ? 1.990 4.827 -10.907 1.00 16.29 193 THR B O 1
ATOM 3758 N N . VAL B 1 194 ? 2.721 6.692 -9.905 1.00 15.82 194 VAL B N 1
ATOM 3759 C CA . VAL B 1 194 ? 3.654 5.996 -9.012 1.00 13.82 194 VAL B CA 1
ATOM 3760 C C . VAL B 1 194 ? 3.053 5.944 -7.622 1.00 15.42 194 VAL B C 1
ATOM 3761 O O . VAL B 1 194 ? 2.596 6.968 -7.115 1.00 15.83 194 VAL B O 1
ATOM 3765 N N . THR B 1 195 ? 3.055 4.761 -7.011 1.00 14.12 195 THR B N 1
ATOM 3766 C CA . THR B 1 195 ? 2.739 4.628 -5.588 1.00 16.54 195 THR B CA 1
ATOM 3767 C C . THR B 1 195 ? 4.034 4.322 -4.867 1.00 15.91 195 THR B C 1
ATOM 3768 O O . THR B 1 195 ? 4.768 3.423 -5.278 1.00 14.01 195 THR B O 1
ATOM 3772 N N . ILE B 1 196 ? 4.320 5.073 -3.802 1.00 14.70 196 ILE B N 1
ATOM 3773 C CA . ILE B 1 196 ? 5.485 4.847 -2.962 1.00 13.80 196 ILE B CA 1
ATOM 3774 C C . ILE B 1 196 ? 4.999 4.055 -1.759 1.00 15.72 196 ILE B C 1
ATOM 3775 O O . ILE B 1 196 ? 4.215 4.570 -0.959 1.0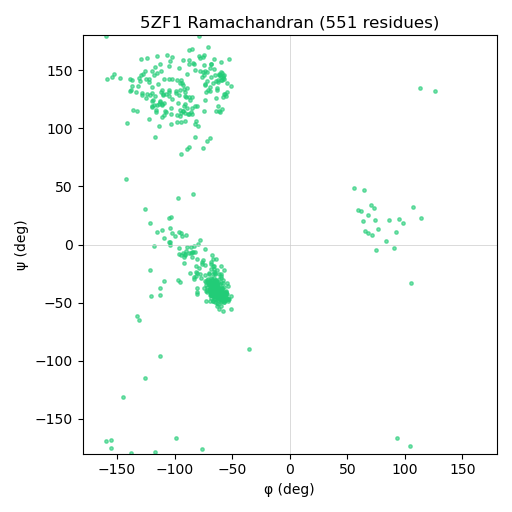0 15.16 196 ILE B O 1
ATOM 3780 N N . CYS B 1 197 ? 5.428 2.804 -1.670 1.00 12.91 197 CYS B N 1
ATOM 3781 C CA . CYS B 1 197 ? 5.199 1.970 -0.500 1.00 15.03 197 CYS B CA 1
ATOM 3782 C C . CYS B 1 197 ? 6.495 1.886 0.287 1.00 14.25 197 CYS B C 1
ATOM 3783 O O . CYS B 1 197 ? 7.583 2.102 -0.248 1.00 15.50 197 CYS B O 1
ATOM 3786 N N . HIS B 1 198 ? 6.374 1.574 1.575 1.00 15.32 198 HIS B N 1
ATOM 3787 C CA . HIS B 1 198 ? 7.557 1.628 2.431 1.00 14.43 198 HIS B CA 1
ATOM 3788 C C . HIS B 1 198 ? 7.321 0.772 3.669 1.00 15.51 198 HIS B C 1
ATOM 3789 O O . HIS B 1 198 ? 6.347 0.019 3.753 1.00 14.39 198 HIS B O 1
ATOM 3796 N N . ARG B 1 199 ? 8.227 0.912 4.639 1.00 16.39 199 ARG B N 1
ATOM 3797 C CA . ARG B 1 199 ? 8.264 0.022 5.794 1.00 15.83 199 ARG B CA 1
ATOM 3798 C C . ARG B 1 199 ? 6.969 0.045 6.586 1.00 16.83 199 ARG B C 1
ATOM 3799 O O . ARG B 1 199 ? 6.643 -0.950 7.238 1.00 17.78 199 ARG B O 1
ATOM 3807 N N . TYR B 1 200 ? 6.203 1.133 6.527 1.00 15.34 200 TYR B N 1
ATOM 3808 C CA . TYR B 1 200 ? 4.978 1.220 7.314 1.00 15.59 200 TYR B CA 1
ATOM 3809 C C . TYR B 1 200 ? 3.703 1.011 6.493 1.00 16.08 200 TYR B C 1
ATOM 3810 O O . TYR B 1 200 ? 2.606 1.133 7.036 1.00 16.09 200 TYR B O 1
ATOM 3819 N N . THR B 1 201 ? 3.817 0.735 5.197 1.00 14.91 201 THR B N 1
ATOM 3820 C CA . THR B 1 201 ? 2.649 0.331 4.431 1.00 13.84 201 THR B CA 1
ATOM 3821 C C . THR B 1 201 ? 2.129 -0.997 4.964 1.00 13.46 201 THR B C 1
ATOM 3822 O O . THR B 1 201 ? 2.897 -1.970 5.036 1.00 14.59 201 THR B O 1
ATOM 3826 N N . PRO B 1 202 ? 0.849 -1.086 5.321 1.00 14.46 202 PRO B N 1
ATOM 3827 C CA . PRO B 1 202 ? 0.292 -2.366 5.785 1.00 14.07 202 PRO B CA 1
ATOM 3828 C C . PRO B 1 202 ? 0.369 -3.433 4.702 1.00 17.83 202 PRO B C 1
ATOM 3829 O O . PRO B 1 202 ? 0.243 -3.149 3.503 1.00 19.16 202 PRO B O 1
ATOM 3833 N N . LYS B 1 203 ? 0.592 -4.672 5.147 1.00 16.52 203 LYS B N 1
ATOM 3834 C CA . LYS B 1 203 ? 0.777 -5.805 4.242 1.00 19.59 203 LYS B CA 1
ATOM 3835 C C . LYS B 1 203 ? -0.374 -5.940 3.249 1.00 19.74 203 LYS B C 1
ATOM 3836 O O . LYS B 1 203 ? -0.154 -6.086 2.043 1.00 21.30 203 LYS B O 1
ATOM 3842 N N . ASP B 1 204 ? -1.613 -5.899 3.741 1.00 21.33 204 ASP B N 1
ATOM 3843 C CA . ASP B 1 204 ? -2.752 -6.084 2.841 1.00 21.18 204 ASP B CA 1
ATOM 3844 C C . ASP B 1 204 ? -2.862 -4.942 1.829 1.00 22.34 204 ASP B C 1
ATOM 3845 O O . ASP B 1 204 ? -3.252 -5.164 0.670 1.00 21.79 204 ASP B O 1
ATOM 3850 N N . LYS B 1 205 ? -2.523 -3.712 2.236 1.00 16.73 205 LYS B N 1
ATOM 3851 C CA . LYS B 1 205 ? -2.545 -2.598 1.281 1.00 19.05 205 LYS B CA 1
ATOM 3852 C C . LYS B 1 205 ? -1.439 -2.739 0.248 1.00 16.40 205 LYS B C 1
ATOM 3853 O O . LYS B 1 205 ? -1.639 -2.421 -0.935 1.00 19.17 205 LYS B O 1
ATOM 3859 N N . LEU B 1 206 ? -0.247 -3.154 0.684 1.00 15.76 206 LEU B N 1
ATOM 3860 C CA . LEU B 1 206 ? 0.849 -3.366 -0.260 1.00 18.46 206 LEU B CA 1
ATOM 3861 C C . LEU B 1 206 ? 0.452 -4.396 -1.301 1.00 21.90 206 LEU B C 1
ATOM 3862 O O . LEU B 1 206 ? 0.654 -4.191 -2.508 1.00 18.61 206 LEU B O 1
ATOM 3867 N N . GLU B 1 207 ? -0.177 -5.483 -0.854 1.00 19.07 207 GLU B N 1
ATOM 3868 C CA . GLU B 1 207 ? -0.563 -6.531 -1.790 1.00 21.03 207 GLU B CA 1
ATOM 3869 C C . GLU B 1 207 ? -1.596 -6.025 -2.790 1.00 17.44 207 GLU B C 1
ATOM 3870 O O . GLU B 1 207 ? -1.516 -6.340 -3.984 1.00 21.62 207 GLU B O 1
ATOM 3876 N N . ALA B 1 208 ? -2.557 -5.221 -2.330 1.00 20.16 208 ALA B N 1
ATOM 3877 C CA . ALA B 1 208 ? -3.548 -4.645 -3.242 1.00 19.30 208 ALA B CA 1
ATOM 3878 C C . ALA B 1 208 ? -2.891 -3.707 -4.259 1.00 20.78 208 ALA B C 1
ATOM 3879 O O . ALA B 1 208 ? -3.224 -3.731 -5.451 1.00 20.90 208 ALA B O 1
ATOM 3881 N N . TYR B 1 209 ? -1.966 -2.855 -3.811 1.00 17.85 209 TYR B N 1
ATOM 3882 C CA . TYR B 1 209 ? -1.287 -1.992 -4.782 1.00 16.70 209 TYR B CA 1
ATOM 3883 C C . TYR B 1 209 ? -0.514 -2.813 -5.808 1.00 19.40 209 TYR B C 1
ATOM 3884 O O . TYR B 1 209 ? -0.495 -2.471 -7.002 1.00 17.71 209 TYR B O 1
ATOM 3893 N N . CYS B 1 210 ? 0.154 -3.882 -5.356 1.00 19.79 210 CYS B N 1
ATOM 3894 C CA . CYS B 1 210 ? 0.967 -4.681 -6.262 1.00 19.44 210 CYS B CA 1
ATOM 3895 C C . CYS B 1 210 ? 0.098 -5.401 -7.274 1.00 18.91 210 CYS B C 1
ATOM 3896 O O . CYS B 1 210 ? 0.466 -5.489 -8.453 1.00 20.89 210 CYS B O 1
ATOM 3899 N N . ARG B 1 211 ? -1.078 -5.881 -6.845 1.00 18.59 211 ARG B N 1
ATOM 3900 C CA . ARG B 1 211 ? -1.948 -6.616 -7.760 1.00 20.24 211 ARG B CA 1
ATOM 3901 C C . ARG B 1 211 ? -2.456 -5.741 -8.878 1.00 25.09 211 ARG B C 1
ATOM 3902 O O . ARG B 1 211 ? -2.831 -6.260 -9.936 1.00 22.40 211 ARG B O 1
ATOM 3910 N N . ASN B 1 212 ? -2.510 -4.429 -8.664 1.00 21.73 212 ASN B N 1
ATOM 3911 C CA . ASN B 1 212 ? -2.987 -3.521 -9.690 1.00 21.97 212 ASN B CA 1
ATOM 3912 C C . ASN B 1 212 ? -1.852 -2.842 -10.445 1.00 16.33 212 ASN B C 1
ATOM 3913 O O . ASN B 1 212 ? -2.115 -1.954 -11.263 1.00 20.99 212 ASN B O 1
ATOM 3918 N N . ALA B 1 213 ? -0.607 -3.239 -10.202 1.00 15.83 213 ALA B N 1
ATOM 3919 C CA . ALA B 1 213 ? 0.546 -2.541 -10.760 1.00 16.03 213 ALA B CA 1
ATOM 3920 C C . ALA B 1 213 ? 0.966 -3.162 -12.081 1.00 17.27 213 ALA B C 1
ATOM 3921 O O . ALA B 1 213 ? 1.044 -4.385 -12.212 1.00 18.33 213 ALA B O 1
ATOM 3923 N N . ASP B 1 214 ? 1.279 -2.305 -13.049 1.00 17.53 214 ASP B N 1
ATOM 3924 C CA . ASP B 1 214 ? 1.955 -2.769 -14.250 1.00 14.37 214 ASP B CA 1
ATOM 3925 C C . ASP B 1 214 ? 3.452 -2.951 -14.057 1.00 16.36 214 ASP B C 1
ATOM 3926 O O . ASP B 1 214 ? 4.072 -3.732 -14.787 1.00 19.34 214 ASP B O 1
ATOM 3931 N N . ILE B 1 215 ? 4.049 -2.247 -13.097 1.00 16.12 215 ILE B N 1
ATOM 3932 C CA . ILE B 1 215 ? 5.478 -2.310 -12.822 1.00 12.76 215 ILE B CA 1
ATOM 3933 C C . ILE B 1 215 ? 5.626 -2.317 -11.316 1.00 12.29 215 ILE B C 1
ATOM 3934 O O . ILE B 1 215 ? 4.988 -1.498 -10.650 1.00 15.25 215 ILE B O 1
ATOM 3939 N N . ILE B 1 216 ? 6.436 -3.236 -10.790 1.00 15.90 216 ILE B N 1
ATOM 3940 C CA . ILE B 1 216 ? 6.840 -3.232 -9.376 1.00 13.40 216 ILE B CA 1
ATOM 3941 C C . ILE B 1 216 ? 8.354 -3.161 -9.317 1.00 15.54 216 ILE B C 1
ATOM 3942 O O . ILE B 1 216 ? 9.049 -3.954 -9.962 1.00 17.67 216 ILE B O 1
ATOM 3947 N N . ILE B 1 217 ? 8.866 -2.208 -8.540 1.00 15.28 217 ILE B N 1
ATOM 3948 C CA A ILE B 1 217 ? 10.293 -2.049 -8.313 0.54 14.20 217 ILE B CA 1
ATOM 3949 C CA B ILE B 1 217 ? 10.295 -2.037 -8.312 0.46 14.24 217 ILE B CA 1
ATOM 3950 C C . ILE B 1 217 ? 10.523 -2.196 -6.820 1.00 18.47 217 ILE B C 1
ATOM 3951 O O . ILE B 1 217 ? 9.982 -1.417 -6.038 1.00 20.10 217 ILE B O 1
ATOM 3960 N N . THR B 1 218 ? 11.294 -3.216 -6.416 1.00 20.09 218 THR B N 1
ATOM 3961 C CA A THR B 1 218 ? 11.618 -3.438 -5.000 0.56 18.35 218 THR B CA 1
ATOM 3962 C CA B THR B 1 218 ? 11.594 -3.392 -4.998 0.44 18.42 218 THR B CA 1
ATOM 3963 C C . THR B 1 218 ? 12.999 -2.856 -4.722 1.00 21.07 218 THR B C 1
ATOM 3964 O O . THR B 1 218 ? 14.005 -3.414 -5.166 1.00 22.12 218 THR B O 1
ATOM 3971 N N . ALA B 1 219 ? 13.050 -1.738 -3.986 1.00 19.74 219 ALA B N 1
ATOM 3972 C CA . ALA B 1 219 ? 14.282 -1.017 -3.722 1.00 19.03 219 ALA B CA 1
ATOM 3973 C C . ALA B 1 219 ? 14.616 -0.980 -2.243 1.00 24.80 219 ALA B C 1
ATOM 3974 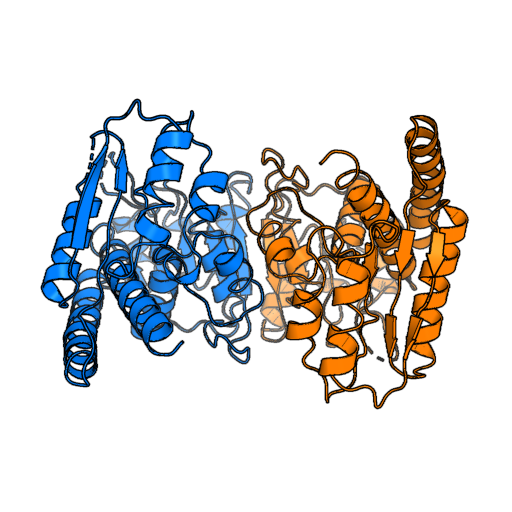O O . ALA B 1 219 ? 15.654 -0.433 -1.865 1.00 34.76 219 ALA B O 1
ATOM 3976 N N . THR B 1 220 ? 13.773 -1.554 -1.411 1.00 23.90 220 THR B N 1
ATOM 3977 C CA . THR B 1 220 ? 13.959 -1.451 0.024 1.00 26.45 220 THR B CA 1
ATOM 3978 C C . THR B 1 220 ? 15.042 -2.403 0.518 1.00 31.85 220 THR B C 1
ATOM 3979 O O . THR B 1 220 ? 15.276 -3.474 -0.048 1.00 31.23 220 THR B O 1
ATOM 3983 N N . GLY B 1 221 ? 15.720 -1.985 1.581 1.00 24.28 221 GLY B N 1
ATOM 3984 C CA . GLY B 1 221 ? 16.714 -2.803 2.244 1.00 33.16 221 GLY B CA 1
ATOM 3985 C C . GLY B 1 221 ? 16.150 -3.754 3.269 1.00 38.53 221 GLY B C 1
ATOM 3986 O O . GLY B 1 221 ? 16.867 -4.629 3.762 1.00 35.98 221 GLY B O 1
ATOM 3987 N N . LEU B 1 222 ? 14.891 -3.599 3.606 1.00 33.61 222 LEU B N 1
ATOM 3988 C CA . LEU B 1 222 ? 14.181 -4.456 4.541 1.00 39.46 222 LEU B CA 1
ATOM 3989 C C . LEU B 1 222 ? 13.546 -5.626 3.796 1.00 47.22 222 LEU B C 1
ATOM 3990 O O . LEU B 1 222 ? 13.134 -5.485 2.641 1.00 33.46 222 LEU B O 1
ATOM 3995 N N . PRO B 1 223 ? 13.458 -6.798 4.426 1.00 52.22 223 PRO B N 1
ATOM 3996 C CA . PRO B 1 223 ? 12.953 -7.974 3.706 1.00 52.37 223 PRO B CA 1
ATOM 3997 C C . PRO B 1 223 ? 11.508 -7.808 3.273 1.00 47.67 223 PRO B C 1
ATOM 3998 O O . PRO B 1 223 ? 10.602 -7.673 4.099 1.00 46.94 223 PRO B O 1
ATOM 4002 N N . LYS B 1 224 ? 11.294 -7.773 1.967 1.00 54.25 224 LYS B N 1
ATOM 4003 C CA . LYS B 1 224 ? 9.973 -7.902 1.383 1.00 46.05 224 LYS B CA 1
ATOM 4004 C C . LYS B 1 224 ? 9.941 -9.191 0.576 1.00 47.26 224 LYS B C 1
ATOM 4005 O O . LYS B 1 224 ? 10.982 -9.768 0.245 1.00 56.23 224 LYS B O 1
ATOM 4011 N N . LEU B 1 225 ? 8.737 -9.662 0.277 1.00 35.59 225 LEU B N 1
ATOM 4012 C CA . LEU B 1 225 ? 8.595 -10.825 -0.586 1.00 38.35 225 LEU B CA 1
ATOM 4013 C C . LEU B 1 225 ? 7.474 -10.542 -1.572 1.00 34.31 225 LEU B C 1
ATOM 4014 O O . LEU B 1 225 ? 6.320 -10.358 -1.171 1.00 31.92 225 LEU B O 1
ATOM 4019 N N . ILE B 1 226 ? 7.822 -10.480 -2.854 1.00 32.30 226 ILE B N 1
ATOM 4020 C CA . ILE B 1 226 ? 6.823 -10.425 -3.914 1.00 28.68 226 ILE B CA 1
ATOM 4021 C C . ILE B 1 226 ? 6.436 -11.861 -4.236 1.00 27.93 226 ILE B C 1
ATOM 4022 O O . ILE B 1 226 ? 7.261 -12.635 -4.720 1.00 31.40 226 ILE B O 1
ATOM 4027 N N . LYS B 1 227 ? 5.194 -12.217 -3.958 1.00 30.52 227 LYS B N 1
ATOM 4028 C CA . LYS B 1 227 ? 4.673 -13.540 -4.264 1.00 31.24 227 LYS B CA 1
ATOM 4029 C C . LYS B 1 227 ? 3.805 -13.482 -5.511 1.00 33.28 227 LYS B C 1
ATOM 4030 O O . LYS B 1 227 ? 3.323 -12.422 -5.912 1.00 29.83 227 LYS B O 1
ATOM 4036 N N . ALA B 1 228 ? 3.586 -14.656 -6.112 1.00 36.58 228 ALA B N 1
ATOM 4037 C CA . ALA B 1 228 ? 2.864 -14.715 -7.378 1.00 36.52 228 ALA B CA 1
ATOM 4038 C C . ALA B 1 228 ? 1.458 -14.138 -7.263 1.00 27.41 228 ALA B C 1
ATOM 4039 O O . ALA B 1 228 ? 0.958 -13.532 -8.219 1.00 30.82 228 ALA B O 1
ATOM 4041 N N . ASP B 1 229 ? 0.812 -14.284 -6.102 1.00 33.60 229 ASP B N 1
ATOM 4042 C CA . ASP B 1 229 ? -0.530 -13.734 -5.952 1.00 30.18 229 ASP B CA 1
ATOM 4043 C C . ASP B 1 229 ? -0.537 -12.217 -5.821 1.00 30.94 229 ASP B C 1
ATOM 4044 O O . ASP B 1 229 ? -1.621 -11.624 -5.756 1.00 27.08 229 ASP B O 1
ATOM 4049 N N . MET B 1 230 ? 0.631 -11.581 -5.783 1.00 26.44 230 MET B N 1
ATOM 4050 C CA . MET B 1 230 ? 0.722 -10.130 -5.743 1.00 22.68 230 MET B CA 1
ATOM 4051 C C . MET B 1 230 ? 0.927 -9.525 -7.117 1.00 22.61 230 MET B C 1
ATOM 4052 O O . MET B 1 230 ? 0.978 -8.303 -7.231 1.00 24.05 230 MET B O 1
ATOM 4057 N N . VAL B 1 231 ? 1.057 -10.343 -8.160 1.00 21.82 231 VAL B N 1
ATOM 4058 C CA . VAL B 1 231 ? 1.552 -9.871 -9.447 1.00 23.50 231 VAL B CA 1
ATOM 4059 C C . VAL B 1 231 ? 0.413 -9.883 -10.453 1.00 26.90 231 VAL B C 1
ATOM 4060 O O . VAL B 1 231 ? -0.313 -10.878 -10.584 1.00 25.96 231 VAL B O 1
ATOM 4064 N N . LYS B 1 232 ? 0.236 -8.766 -11.123 1.00 23.82 232 LYS B N 1
ATOM 4065 C CA . LYS B 1 232 ? -0.689 -8.691 -12.233 1.00 20.30 232 LYS B CA 1
ATOM 4066 C C . LYS B 1 232 ? -0.109 -9.478 -13.401 1.00 22.62 232 LYS B C 1
ATOM 4067 O O . LYS B 1 232 ? 1.069 -9.307 -13.728 1.00 23.33 232 LYS B O 1
ATOM 4073 N N . PRO B 1 233 ? -0.885 -10.338 -14.058 1.00 32.10 233 PRO B N 1
ATOM 4074 C CA . PRO B 1 233 ? -0.336 -11.057 -15.215 1.00 26.65 233 PRO B CA 1
ATOM 4075 C C . PR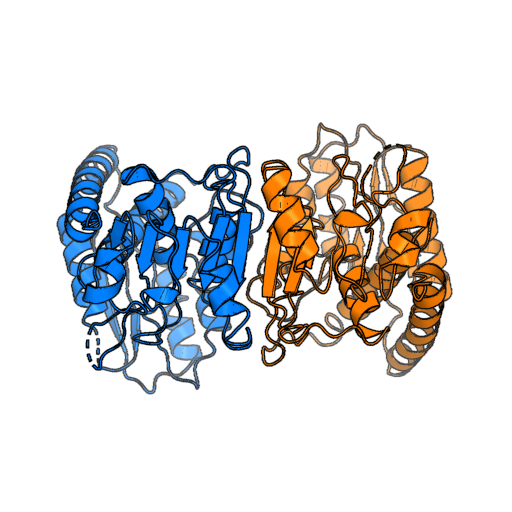O B 1 233 ? 0.238 -10.085 -16.239 1.00 23.89 233 PRO B C 1
ATOM 4076 O O . PRO B 1 233 ? -0.386 -9.082 -16.588 1.00 30.01 233 PRO B O 1
ATOM 4080 N N . GLY B 1 234 ? 1.462 -10.373 -16.690 1.00 24.63 234 GLY B N 1
ATOM 4081 C CA . GLY B 1 234 ? 2.153 -9.528 -17.636 1.00 23.30 234 GLY B CA 1
ATOM 4082 C C . GLY B 1 234 ? 2.886 -8.342 -17.048 1.00 23.32 234 GLY B C 1
ATOM 4083 O O . GLY B 1 234 ? 3.452 -7.557 -17.808 1.00 24.65 234 GLY B O 1
ATOM 4084 N N . ALA B 1 235 ? 2.907 -8.188 -15.724 1.00 20.25 235 ALA B N 1
ATOM 4085 C CA . ALA B 1 235 ? 3.582 -7.042 -15.122 1.00 18.20 235 ALA B CA 1
ATOM 4086 C C . ALA B 1 235 ? 5.107 -7.196 -15.163 1.00 21.80 235 ALA B C 1
ATOM 4087 O O . ALA B 1 235 ? 5.655 -8.283 -15.338 1.00 21.33 235 ALA B O 1
ATOM 4089 N N . THR B 1 236 ? 5.799 -6.076 -14.975 1.00 16.08 236 THR B N 1
ATOM 4090 C CA . THR B 1 236 ? 7.245 -6.041 -14.996 1.00 16.04 236 THR B CA 1
ATOM 4091 C C . THR B 1 236 ? 7.725 -5.921 -13.561 1.00 21.39 236 THR B C 1
ATOM 4092 O O . THR B 1 236 ? 7.270 -5.033 -12.837 1.00 19.01 236 THR B O 1
ATOM 4096 N N . ILE B 1 237 ? 8.629 -6.807 -13.169 1.00 22.03 237 ILE B N 1
ATOM 4097 C CA . ILE B 1 237 ? 9.155 -6.885 -11.809 1.00 20.19 237 ILE B CA 1
ATOM 4098 C C . ILE B 1 237 ? 10.655 -6.651 -11.867 1.00 23.19 237 ILE B C 1
ATOM 4099 O O . ILE B 1 237 ? 11.387 -7.429 -12.489 1.00 24.57 237 ILE B O 1
ATOM 4104 N N . ILE B 1 238 ? 11.123 -5.598 -11.200 1.00 21.35 238 ILE B N 1
ATOM 4105 C CA . ILE B 1 238 ? 12.551 -5.313 -11.101 1.00 20.43 238 ILE B CA 1
ATOM 4106 C C . ILE B 1 238 ? 12.947 -5.340 -9.632 1.00 21.44 238 ILE B C 1
ATOM 4107 O O . ILE B 1 238 ? 12.443 -4.537 -8.833 1.00 20.13 238 ILE B O 1
ATOM 4112 N N . ASP B 1 239 ? 13.844 -6.267 -9.285 1.00 20.41 239 ASP B N 1
ATOM 4113 C CA . ASP B 1 239 ? 14.441 -6.362 -7.959 1.00 24.04 239 ASP B CA 1
ATOM 4114 C C . ASP B 1 239 ? 15.771 -5.613 -7.958 1.00 23.14 239 ASP B C 1
ATOM 4115 O O . ASP B 1 239 ? 16.727 -6.028 -8.618 1.00 21.34 239 ASP B O 1
ATOM 4120 N N . VAL B 1 240 ? 15.840 -4.510 -7.201 1.00 22.13 240 VAL B N 1
ATOM 4121 C CA . VAL B 1 240 ? 17.042 -3.678 -7.217 1.00 19.63 240 VAL B CA 1
ATOM 4122 C C . VAL B 1 240 ? 18.206 -4.395 -6.532 1.00 32.64 240 VAL B C 1
ATOM 4123 O O . VAL B 1 240 ? 19.376 -4.137 -6.846 1.00 33.18 240 VAL B O 1
ATOM 4127 N N . GLY B 1 241 ? 17.914 -5.329 -5.631 1.00 28.27 241 GLY B N 1
ATOM 4128 C CA . GLY B 1 241 ? 18.955 -6.095 -4.976 1.00 34.99 241 GLY B CA 1
ATOM 4129 C C . GLY B 1 241 ? 19.535 -5.450 -3.738 1.00 36.32 241 GLY B C 1
ATOM 4130 O O . GLY B 1 241 ? 20.669 -5.771 -3.364 1.00 39.17 241 GLY B O 1
ATOM 4131 N N . ILE B 1 242 ? 18.807 -4.527 -3.114 1.00 35.61 242 ILE B N 1
ATOM 4132 C CA . ILE B 1 242 ? 19.206 -3.940 -1.838 1.00 38.20 242 ILE B CA 1
ATOM 4133 C C . ILE B 1 242 ? 18.776 -4.892 -0.733 1.00 37.19 242 ILE B C 1
ATOM 4134 O O . ILE B 1 242 ? 17.795 -5.626 -0.869 1.00 41.18 242 ILE B O 1
ATOM 4139 N N . THR B 1 243 ? 19.509 -4.912 0.368 1.00 41.21 243 THR B N 1
ATOM 4140 C CA . THR B 1 243 ? 19.313 -6.047 1.261 1.00 49.64 243 THR B CA 1
ATOM 4141 C C . THR B 1 243 ? 19.434 -5.742 2.748 1.00 55.42 243 THR B C 1
ATOM 4142 O O . THR B 1 243 ? 19.056 -6.571 3.577 1.00 58.94 243 THR B O 1
ATOM 4146 N N . ARG B 1 253 ? 24.400 -12.231 3.088 1.00 73.65 253 ARG B N 1
ATOM 4147 C CA . ARG B 1 253 ? 24.425 -10.774 3.019 1.00 67.91 253 ARG B CA 1
ATOM 4148 C C . ARG B 1 253 ? 23.278 -10.266 2.155 1.00 70.09 253 ARG B C 1
ATOM 4149 O O . ARG B 1 253 ? 22.184 -10.000 2.656 1.00 57.78 253 ARG B O 1
ATOM 4151 N N . LEU B 1 254 ? 23.537 -10.135 0.855 1.00 66.67 254 LEU B N 1
ATOM 4152 C CA . LEU B 1 254 ? 22.511 -9.726 -0.091 1.00 65.01 254 LEU B CA 1
ATOM 4153 C C . LEU B 1 254 ? 21.557 -10.878 -0.372 1.00 66.00 254 LEU B C 1
ATOM 4154 O O . LEU B 1 254 ? 21.940 -12.051 -0.344 1.00 74.60 254 LEU B O 1
ATOM 4156 N N . VAL B 1 255 ? 20.301 -10.534 -0.646 1.00 60.21 255 VAL B N 1
ATOM 4157 C CA . VAL B 1 255 ? 19.250 -11.511 -0.887 1.00 59.29 255 VAL B CA 1
ATOM 4158 C C . VAL B 1 255 ? 18.392 -11.033 -2.058 1.00 63.32 255 VAL B C 1
ATOM 4159 O O . VAL B 1 255 ? 18.644 -9.982 -2.652 1.00 59.02 255 VAL B O 1
ATOM 4161 N N . GLY B 1 256 ? 17.378 -11.832 -2.384 1.00 57.47 256 GLY B N 1
ATOM 4162 C CA . GLY B 1 256 ? 16.420 -11.479 -3.412 1.00 43.85 256 GLY B CA 1
ATOM 4163 C C . GLY B 1 256 ? 15.037 -11.297 -2.807 1.00 51.79 256 GLY B C 1
ATOM 4164 O O . GLY B 1 256 ? 14.671 -11.974 -1.845 1.00 55.66 256 GLY B O 1
ATOM 4165 N N . ASP B 1 257 ? 14.271 -10.378 -3.395 1.00 44.39 257 ASP B N 1
ATOM 4166 C CA . ASP B 1 257 ? 12.987 -9.959 -2.845 1.00 40.52 257 ASP B CA 1
ATOM 4167 C C . ASP B 1 257 ? 11.798 -10.577 -3.563 1.00 38.57 257 ASP B C 1
ATOM 4168 O O . ASP B 1 257 ? 10.663 -10.150 -3.331 1.00 37.35 257 ASP B O 1
ATOM 4173 N N . VAL B 1 258 ? 12.027 -11.552 -4.440 1.00 30.78 258 VAL B N 1
ATOM 4174 C CA . VAL B 1 258 ? 10.995 -12.066 -5.331 1.00 34.12 258 VAL B CA 1
ATOM 4175 C C . VAL B 1 258 ? 10.995 -13.586 -5.273 1.00 35.30 258 VAL B C 1
ATOM 4176 O O . VAL B 1 258 ? 12.055 -14.223 -5.290 1.00 38.07 258 VAL B O 1
ATOM 4180 N N . ASP B 1 259 ? 9.800 -14.166 -5.199 1.00 31.79 259 ASP B N 1
ATOM 4181 C CA . ASP B 1 259 ? 9.632 -15.608 -5.353 1.00 42.02 259 ASP B CA 1
ATOM 4182 C C . ASP B 1 259 ? 9.784 -15.896 -6.841 1.00 40.24 259 ASP B C 1
ATOM 4183 O O . ASP B 1 259 ? 8.811 -16.016 -7.590 1.00 45.50 259 ASP B O 1
ATOM 4188 N N . TYR B 1 260 ? 11.047 -16.007 -7.269 1.00 38.95 260 TYR B N 1
ATOM 4189 C CA . TYR B 1 260 ? 11.360 -15.991 -8.696 1.00 41.93 260 TYR B CA 1
ATOM 4190 C C . TYR B 1 260 ? 10.643 -17.108 -9.443 1.00 45.95 260 TYR B C 1
ATOM 4191 O O . TYR B 1 260 ? 10.033 -16.869 -10.489 1.00 43.09 260 TYR B O 1
ATOM 4200 N N . GLU B 1 261 ? 10.693 -18.336 -8.916 1.00 45.85 261 GLU B N 1
ATOM 4201 C CA . GLU B 1 261 ? 10.149 -19.467 -9.661 1.00 48.96 261 GLU B CA 1
ATOM 4202 C C . GLU B 1 261 ? 8.662 -19.291 -9.935 1.00 41.54 261 GLU B C 1
ATOM 4203 O O . GLU B 1 261 ? 8.200 -19.522 -11.058 1.00 44.85 261 GLU B O 1
ATOM 4209 N N . GLU B 1 262 ? 7.896 -18.862 -8.932 1.00 36.92 262 GLU B N 1
ATOM 4210 C CA . GLU B 1 262 ? 6.460 -18.713 -9.138 1.00 40.29 262 GLU B CA 1
ATOM 4211 C C . GLU B 1 262 ? 6.127 -17.411 -9.857 1.00 37.97 262 GLU B C 1
ATOM 4212 O O . GLU B 1 262 ? 5.274 -17.398 -10.752 1.00 39.13 262 GLU B O 1
ATOM 4218 N N . VAL B 1 263 ? 6.803 -16.314 -9.501 1.00 38.73 263 VAL B N 1
ATOM 4219 C CA . VAL B 1 263 ? 6.473 -15.030 -10.111 1.00 32.66 263 VAL B CA 1
ATOM 4220 C C . VAL B 1 263 ? 6.843 -15.022 -11.585 1.00 32.22 263 VAL B C 1
ATOM 4221 O O . VAL B 1 263 ? 6.154 -14.393 -12.395 1.00 32.79 263 VAL B O 1
ATOM 4225 N N . SER B 1 264 ? 7.908 -15.745 -11.962 1.00 34.58 264 SER B N 1
ATOM 4226 C CA . SER B 1 264 ? 8.285 -15.862 -13.370 1.00 30.61 264 SER B CA 1
ATOM 4227 C C . SER B 1 264 ? 7.176 -16.478 -14.210 1.00 34.98 264 SER B C 1
ATOM 4228 O O . SER B 1 264 ? 7.105 -16.219 -15.415 1.00 35.56 264 SER B O 1
ATOM 4231 N N . LYS B 1 265 ? 6.313 -17.300 -13.602 1.00 37.23 265 LYS B N 1
ATOM 4232 C CA . LYS B 1 265 ? 5.168 -17.873 -14.301 1.00 37.54 265 LYS B CA 1
ATOM 4233 C C . LYS B 1 265 ? 4.041 -16.874 -14.525 1.00 44.73 265 LYS B C 1
ATOM 4234 O O . LYS B 1 265 ? 3.122 -17.169 -15.297 1.00 42.86 265 LYS B O 1
ATOM 4240 N N . ILE B 1 266 ? 4.073 -15.718 -13.866 1.00 34.80 266 ILE B N 1
ATOM 4241 C CA . ILE B 1 266 ? 3.001 -14.738 -13.946 1.00 40.37 266 ILE B CA 1
ATOM 4242 C C . ILE B 1 266 ? 3.451 -13.462 -14.645 1.00 33.24 266 ILE B C 1
ATOM 4243 O O . ILE B 1 266 ? 2.718 -12.909 -15.468 1.00 34.73 266 ILE B O 1
ATOM 4248 N N . ALA B 1 267 ? 4.642 -12.974 -14.311 1.00 31.78 267 ALA B N 1
ATOM 4249 C CA . ALA B 1 267 ? 5.106 -11.679 -14.774 1.00 28.75 267 ALA B CA 1
ATOM 4250 C C . ALA B 1 267 ? 5.373 -11.694 -16.275 1.00 34.83 267 ALA B C 1
ATOM 4251 O O . ALA B 1 267 ? 5.631 -12.737 -16.878 1.00 32.41 267 ALA B O 1
ATOM 4253 N N . GLY B 1 268 ? 5.305 -10.504 -16.878 1.00 24.13 268 GLY B N 1
ATOM 4254 C CA . GLY B 1 268 ? 5.704 -10.354 -18.269 1.00 28.32 268 GLY B CA 1
ATOM 4255 C C . GLY B 1 268 ? 7.197 -10.186 -18.453 1.00 32.96 268 GLY B C 1
ATOM 4256 O O . GLY B 1 268 ? 7.742 -10.587 -19.482 1.00 26.40 268 GLY B O 1
ATOM 4257 N N . ALA B 1 269 ? 7.883 -9.600 -17.473 1.00 22.50 269 ALA B N 1
ATOM 4258 C CA . ALA B 1 269 ? 9.319 -9.377 -17.555 1.00 23.58 269 ALA B CA 1
ATOM 4259 C C . ALA B 1 269 ? 9.833 -9.326 -16.128 1.00 25.75 269 ALA B C 1
ATOM 4260 O O . ALA B 1 269 ? 9.117 -8.849 -15.250 1.00 23.80 269 ALA B O 1
ATOM 4262 N N . ILE B 1 270 ? 11.041 -9.843 -15.891 1.00 22.80 270 ILE B N 1
ATOM 4263 C CA . ILE B 1 270 ? 11.541 -9.960 -14.524 1.00 20.33 270 ILE B CA 1
ATOM 4264 C C . ILE B 1 270 ? 13.063 -9.912 -14.517 1.00 27.37 270 ILE B C 1
ATOM 4265 O O . ILE B 1 270 ? 13.728 -10.392 -15.437 1.00 28.38 270 ILE B O 1
ATOM 4270 N N . THR B 1 271 ? 13.621 -9.332 -13.460 1.00 24.45 271 THR B N 1
ATOM 4271 C CA . THR B 1 271 ? 15.048 -9.477 -13.231 1.00 28.12 271 THR B CA 1
ATOM 4272 C C . THR B 1 271 ? 15.380 -10.930 -12.896 1.00 34.73 271 THR B C 1
ATOM 4273 O O . THR B 1 271 ? 14.633 -11.587 -12.165 1.00 30.42 271 THR B O 1
ATOM 4277 N N . PRO B 1 272 ? 16.478 -11.459 -13.423 1.00 34.42 272 PRO B N 1
ATOM 4278 C CA . PRO B 1 272 ? 16.943 -12.796 -13.035 1.00 38.74 272 PRO B CA 1
ATOM 4279 C C . PRO B 1 272 ? 17.605 -12.746 -11.664 1.00 36.97 272 PRO B C 1
ATOM 4280 O O . PRO B 1 272 ? 17.644 -11.711 -11.003 1.00 34.08 272 PRO B O 1
ATOM 4284 N N . VAL B 1 273 ? 18.134 -13.891 -11.242 1.00 38.79 273 VAL B N 1
ATOM 4285 C CA . VAL B 1 273 ? 18.844 -13.996 -9.968 1.00 43.66 273 VAL B CA 1
ATOM 4286 C C . VAL B 1 273 ? 20.255 -14.506 -10.241 1.00 50.01 273 VAL B C 1
ATOM 4287 O O . VAL B 1 273 ? 20.424 -15.684 -10.581 1.00 51.07 273 VAL B O 1
ATOM 4291 N N . PRO B 1 274 ? 21.300 -13.668 -10.116 1.00 53.92 274 PRO B N 1
ATOM 4292 C CA . PRO B 1 274 ? 21.247 -12.260 -9.713 1.00 44.48 274 PRO B CA 1
ATOM 4293 C C . PRO B 1 274 ? 20.737 -11.370 -10.832 1.00 42.40 274 PRO B C 1
ATOM 4294 O O . PRO B 1 274 ? 20.753 -11.781 -11.997 1.00 38.11 274 PRO B O 1
ATOM 4298 N N . GLY B 1 275 ? 20.291 -10.161 -10.479 1.00 33.37 275 GLY B N 1
ATOM 4299 C CA . GLY B 1 275 ? 19.645 -9.298 -11.454 1.00 32.76 275 GLY B CA 1
ATOM 4300 C C . GLY B 1 275 ? 20.583 -8.527 -12.357 1.00 32.72 275 GLY B C 1
ATOM 4301 O O . GLY B 1 275 ? 20.150 -8.049 -13.410 1.00 32.64 275 GLY B O 1
ATOM 4302 N N . GLY B 1 276 ? 21.849 -8.388 -11.977 1.00 32.38 276 GLY B N 1
ATOM 4303 C CA . GLY B 1 276 ? 22.746 -7.544 -12.738 1.00 32.55 276 GLY B CA 1
ATOM 4304 C C . GLY B 1 276 ? 22.560 -6.063 -12.512 1.00 29.14 276 GLY B C 1
ATOM 4305 O O . GLY B 1 276 ? 23.088 -5.264 -13.283 1.00 25.27 276 GLY B O 1
ATOM 4306 N N . VAL B 1 277 ? 21.817 -5.668 -11.478 1.00 27.86 277 VAL B N 1
ATOM 4307 C CA . VAL B 1 277 ? 21.629 -4.247 -11.211 1.00 25.62 277 VAL B CA 1
ATOM 4308 C C . VAL B 1 277 ? 22.939 -3.606 -10.779 1.00 30.63 277 VAL B C 1
ATOM 4309 O O . VAL B 1 277 ? 23.170 -2.416 -11.030 1.00 33.00 277 VAL B O 1
ATOM 4313 N N . GLY B 1 278 ? 23.814 -4.373 -10.130 1.00 29.84 278 GLY B N 1
ATOM 4314 C CA . GLY B 1 278 ? 25.141 -3.916 -9.781 1.00 29.86 278 GLY B CA 1
ATOM 4315 C C . GLY B 1 278 ? 25.944 -3.479 -10.992 1.00 33.15 278 GLY B C 1
ATOM 4316 O O . GLY B 1 278 ? 26.428 -2.346 -11.069 1.00 27.49 278 GLY B O 1
ATOM 4317 N N . PRO B 1 279 ? 26.112 -4.381 -11.963 1.00 30.74 279 PRO B N 1
ATOM 4318 C CA . PRO B 1 279 ? 26.782 -3.982 -13.213 1.00 27.08 279 PRO B CA 1
ATOM 4319 C C . PRO B 1 279 ? 26.110 -2.813 -13.919 1.00 25.72 279 PRO B C 1
ATOM 4320 O O . PRO B 1 279 ? 26.802 -1.964 -14.497 1.00 25.70 279 PRO B O 1
ATOM 4324 N N . MET B 1 280 ? 24.775 -2.742 -13.887 1.00 24.63 280 MET B N 1
ATOM 4325 C CA . MET B 1 280 ? 24.068 -1.601 -14.463 1.00 23.87 280 MET B CA 1
ATOM 4326 C C . MET B 1 280 ? 24.371 -0.312 -13.703 1.00 23.83 280 MET B C 1
ATOM 4327 O O . MET B 1 280 ? 24.524 0.755 -14.310 1.00 23.42 280 MET B O 1
ATOM 4332 N N . THR B 1 281 ? 24.417 -0.381 -12.374 1.00 23.96 281 THR B N 1
ATOM 4333 C CA . THR B 1 281 ? 24.794 0.789 -11.585 1.00 22.34 281 THR B CA 1
ATOM 4334 C C . THR B 1 281 ? 26.189 1.280 -11.963 1.00 24.95 281 THR B C 1
ATOM 4335 O O . THR B 1 281 ? 26.415 2.481 -12.144 1.00 22.28 281 THR B O 1
ATOM 4339 N N . VAL B 1 282 ? 27.138 0.357 -12.106 1.00 23.66 282 VAL B N 1
ATOM 4340 C CA . VAL B 1 282 ? 28.502 0.756 -12.436 1.00 23.35 282 VAL B CA 1
ATOM 4341 C C . VAL B 1 282 ? 28.555 1.398 -13.820 1.00 24.58 282 VAL B C 1
ATOM 4342 O O . VAL B 1 282 ? 29.235 2.413 -14.019 1.00 22.90 282 VAL B O 1
ATOM 4346 N N . ALA B 1 283 ? 27.819 0.832 -14.787 1.00 20.92 283 ALA B N 1
ATOM 4347 C CA . ALA B 1 283 ? 27.747 1.430 -16.120 1.00 22.22 283 ALA B CA 1
ATOM 4348 C C . ALA B 1 283 ? 27.155 2.830 -16.058 1.00 25.88 283 ALA B C 1
ATOM 4349 O O . ALA B 1 283 ? 27.608 3.736 -16.763 1.00 21.09 283 ALA B O 1
ATOM 4351 N N . MET B 1 284 ? 26.144 3.032 -15.209 1.00 22.44 284 MET B N 1
ATOM 4352 C CA . MET B 1 284 ? 25.578 4.370 -15.083 1.00 22.70 284 MET B CA 1
ATOM 4353 C C . MET B 1 284 ? 26.521 5.335 -14.381 1.00 20.19 284 MET B C 1
ATOM 4354 O O . MET B 1 284 ? 26.490 6.535 -14.678 1.00 24.35 284 MET B O 1
ATOM 4359 N N . LEU B 1 285 ? 27.351 4.856 -13.436 1.00 20.45 285 LEU B N 1
ATOM 4360 C CA . LEU B 1 285 ? 28.395 5.715 -12.883 1.00 19.67 285 LEU B CA 1
ATOM 4361 C C . LEU B 1 285 ? 29.339 6.193 -13.980 1.00 22.31 285 LEU B C 1
ATOM 4362 O O . LEU B 1 285 ? 29.813 7.334 -13.950 1.00 21.23 285 LEU B O 1
ATOM 4367 N N . MET B 1 286 ? 29.638 5.320 -14.942 1.00 23.43 286 MET B N 1
ATOM 4368 C CA . MET B 1 286 ? 30.496 5.717 -16.058 1.00 21.82 286 MET B CA 1
ATOM 4369 C C . MET B 1 286 ? 29.796 6.734 -16.946 1.00 20.74 286 MET B C 1
ATOM 4370 O O . MET B 1 286 ? 30.411 7.718 -17.390 1.00 23.73 286 MET B O 1
ATOM 4375 N N . HIS B 1 287 ? 28.504 6.515 -17.212 1.00 19.46 287 HIS B N 1
ATOM 4376 C CA . HIS B 1 287 ? 27.706 7.514 -17.908 1.00 20.14 287 HIS B CA 1
ATOM 4377 C C . HIS B 1 287 ? 27.788 8.867 -17.211 1.00 17.96 287 HIS B C 1
ATOM 4378 O O . HIS B 1 287 ? 27.950 9.912 -17.859 1.00 20.30 287 HIS B O 1
ATOM 4385 N N . ASN B 1 288 ? 27.633 8.870 -15.883 1.00 21.58 288 ASN B N 1
ATOM 4386 C CA . ASN B 1 288 ? 27.644 10.122 -15.138 1.00 24.10 288 ASN B CA 1
ATOM 4387 C C . ASN B 1 288 ? 29.005 10.802 -15.193 1.00 23.09 288 ASN B C 1
ATOM 4388 O O . ASN B 1 288 ? 29.076 12.034 -15.240 1.00 23.67 288 ASN B O 1
ATOM 4393 N N . THR B 1 289 ? 30.091 10.023 -15.205 1.00 23.39 289 THR B N 1
ATOM 4394 C CA . THR B 1 289 ? 31.423 10.619 -15.285 1.00 22.01 289 THR B CA 1
ATOM 4395 C C . THR B 1 289 ? 31.641 11.283 -16.642 1.00 22.29 289 THR B C 1
ATOM 4396 O O . THR B 1 289 ? 32.155 12.407 -16.718 1.00 22.27 289 THR B O 1
ATOM 4400 N N . PHE B 1 290 ? 31.218 10.606 -17.709 1.00 22.32 290 PHE B N 1
ATOM 4401 C CA . PHE B 1 290 ? 31.253 11.168 -19.054 1.00 23.55 290 PHE B CA 1
ATOM 4402 C C . PHE B 1 290 ? 30.360 12.400 -19.157 1.00 29.73 290 PHE B C 1
ATOM 4403 O O . PHE B 1 290 ? 30.760 13.417 -19.738 1.00 27.21 290 PHE B O 1
ATOM 4411 N N . GLN B 1 291 ? 29.145 12.332 -18.595 1.00 25.87 291 GLN B N 1
ATOM 4412 C CA . GLN B 1 291 ? 28.268 13.502 -18.588 1.00 23.45 291 GLN B CA 1
ATOM 4413 C C . GLN B 1 291 ? 28.921 14.683 -17.882 1.00 21.79 291 GLN B C 1
ATOM 4414 O O . GLN B 1 291 ? 28.848 15.818 -18.364 1.00 27.33 291 GLN B O 1
ATOM 4420 N N . ALA B 1 292 ? 29.541 14.444 -16.725 1.00 22.25 292 ALA B N 1
ATOM 4421 C CA . ALA B 1 292 ? 30.175 15.536 -15.993 1.00 22.90 292 ALA B CA 1
ATOM 4422 C C . ALA B 1 292 ? 31.338 16.125 -16.784 1.00 28.98 292 ALA B C 1
ATOM 4423 O O . ALA B 1 292 ? 31.480 17.351 -16.875 1.00 27.59 292 ALA B O 1
ATOM 4425 N N . ALA B 1 293 ? 32.177 15.268 -17.367 1.00 25.52 293 ALA B N 1
ATOM 4426 C CA . ALA B 1 293 ? 33.315 15.768 -18.135 1.00 26.50 293 ALA B CA 1
ATOM 4427 C C . ALA B 1 293 ? 32.858 16.637 -19.295 1.00 28.91 293 ALA B C 1
ATOM 4428 O O . ALA B 1 293 ? 33.496 17.649 -19.608 1.00 29.12 293 ALA B O 1
ATOM 4430 N N . GLN B 1 294 ? 31.749 16.267 -19.945 1.00 26.55 294 GLN B N 1
ATOM 4431 C CA . GLN B 1 294 ? 31.257 17.090 -21.046 1.00 29.30 294 GLN B CA 1
ATOM 4432 C C . GLN B 1 294 ? 30.741 18.430 -20.544 1.00 32.48 294 GLN B C 1
ATOM 4433 O O . GLN B 1 294 ? 31.019 19.473 -21.146 1.00 30.11 294 GLN B O 1
ATOM 4439 N N . SER B 1 295 ? 29.981 18.422 -19.443 1.00 30.65 295 SER B N 1
ATOM 4440 C CA A SER B 1 295 ? 29.443 19.666 -18.897 0.52 33.66 295 SER B CA 1
ATOM 4441 C CA B SER B 1 295 ? 29.444 19.673 -18.925 0.48 33.65 295 SER B CA 1
ATOM 4442 C C . SER B 1 295 ? 30.556 20.629 -18.519 1.00 32.88 295 SER B C 1
ATOM 4443 O O . SER B 1 295 ? 30.457 21.838 -18.761 1.00 35.55 295 SER B O 1
ATOM 4448 N N . GLN B 1 296 ? 31.618 20.111 -17.899 1.00 28.81 296 GLN B N 1
ATOM 4449 C CA . GLN B 1 296 ? 32.708 20.977 -17.465 1.00 29.46 296 GLN B CA 1
ATOM 4450 C C . GLN B 1 296 ? 33.449 21.553 -18.662 1.00 31.13 296 GLN B C 1
ATOM 4451 O O . GLN B 1 296 ? 33.835 22.727 -18.655 1.00 35.73 296 GLN B O 1
ATOM 4457 N N . ALA B 1 297 ? 33.641 20.742 -19.702 1.00 30.91 297 ALA B N 1
ATOM 4458 C CA . ALA B 1 297 ? 34.302 21.233 -20.908 1.00 33.48 297 ALA B CA 1
ATOM 4459 C C . ALA B 1 297 ? 33.460 22.282 -21.615 1.00 41.71 297 ALA B C 1
ATOM 4460 O O . ALA B 1 297 ? 34.009 23.209 -22.221 1.00 42.66 297 ALA B O 1
ATOM 4462 N N . ASN B 1 298 ? 32.132 22.154 -21.548 1.00 40.09 298 ASN B N 1
ATOM 4463 C CA . ASN B 1 298 ? 31.248 23.141 -22.164 1.00 44.03 298 ASN B CA 1
ATOM 4464 C C . ASN B 1 298 ? 31.317 24.478 -21.432 1.00 51.27 298 ASN B C 1
ATOM 4465 O O . ASN B 1 298 ? 31.419 25.537 -22.061 1.00 61.08 298 ASN B O 1
ATOM 4470 N N . LYS B 1 299 ? 31.265 24.448 -20.103 1.00 49.23 299 LYS B N 1
ATOM 4471 C CA . LYS B 1 299 ? 31.251 25.666 -19.293 1.00 54.66 299 LYS B CA 1
ATOM 4472 C C . LYS B 1 299 ? 32.623 26.337 -19.227 1.00 57.24 299 LYS B C 1
ATOM 4473 O O . LYS B 1 299 ? 33.535 25.994 -19.980 1.00 58.88 299 LYS B O 1
#

Sequence (578 aa):
MARILDGKALAMEIKKELKQKIAQWVSSLGNRAPTIRRCCIIVGDDHTYVRNKVEAAKFVGIDALTINRDSDITEEQLLSEIQQNLNEDNSVDGILVQLPVPDTINERRVCDAIAPEKDIIDGFHIINIGRRLCVDLPTIVPATALAVVEMLKRFNIDTFGRNAVVIGRSKNVGMPIAMMLHSDKRRHESGLGMMDATVTICHRYTPKDDKLEAYCRRNADIIITATTGLPKLIKADMVKPGATIIDVGITTRLVGDVDYEEVSKIAGAITPVPGGVGPMTVAMLMHNTFQAAQSQANKMARILDGKALAMEIKKELKQKIAQWVSLGNRAPTIRCCIIVGDDPASHTYVRNKVEAAKFVGIDALTINRDSDITEEQLLSEEIQNLNEDNSVDGILVQLPVPDTINERRVCDAIAPEKDIDGFHIINIGRRLCVDLPTIVPATALAVVEMLKRFNNIDTFGRNAVVIGRSKNNVGMPIAMMMMLHSDKRHEESGLGMMDATVTICHRYTPKDKLEAYCRNADIIIITTATGLPKLIKADMVKPGATIIDVGITRLVGDVDYEEVSKIAGAITPVPGGVGPMTVAMLMHNTFQAAQSSQANK